Protein 3FT1 (pdb70)

Organism: Phleum pratense (NCBI:txid15957)

Sequence (398 aa):
AVQVTFTVQKGSDPKKLVLDIKYTRPGDSLAEVELRQHGSEEWEPLTKKGNVWEVKSSKPLVGPFNFRFMSKGGMRNVFDEVIPTAFSIGKTYKPEEEQEFAVQVTFTVQKGSDPKKLVLDIKYTRPGDSLAEVELRQHGSEEWEPLTKKGNVWEVKSSKPLVGPFNFRFMSKGGMRNVFDEVIPTAFSIGKTYKPEEEQEFAVQVTFTVQKGSDPKKLVLDIKYTRPGDSLAEVELRQHGSEEWEPLTKKGNVWEVKSSKPLVGPFNFRFMSKGGMRNVFDEVIPTAFSIGKTYKPEEEQEAVQVTFTVQKGSDPKKLVLDIKYTRPGDSLAEVELRQHGSEEWEPLTKKGNVWEVKSSKPLVGPFNFRFMSKGGMRNVFDEVIPTAFSIGKTYKPEEEQE

Solvent-accessible surface area: 20329 Å² total; per-residue (Å²): 54,2,85,5,31,0,28,0,56,184,42,13,62,91,92,34,0,16,0,31,13,117,34,69,69,104,96,30,52,19,19,32,2,8,0,61,25,92,77,30,73,75,23,30,98,11,80,124,35,33,88,26,16,11,9,98,32,95,149,84,6,74,8,38,0,3,0,6,0,13,4,135,46,7,28,50,6,23,3,92,104,17,0,55,69,93,31,57,88,56,112,63,22,148,32,149,74,60,138,178,54,2,89,5,28,0,28,1,56,176,38,13,64,91,90,61,0,16,0,32,15,119,34,70,72,104,96,33,47,27,48,60,1,6,0,44,24,54,80,32,79,77,24,32,93,10,76,106,99,62,134,31,28,14,10,119,33,95,148,83,6,78,8,43,0,1,0,4,0,12,4,148,44,7,26,52,5,24,4,40,62,21,1,54,70,93,33,58,82,55,112,63,21,159,29,111,66,46,138,183,25,2,11,3,0,0,18,0,53,186,46,13,66,92,92,53,0,10,0,22,15,75,34,21,80,62,79,24,44,26,45,79,1,20,0,61,22,91,77,34,163,122,55,32,99,10,71,67,84,28,76,23,18,27,12,137,27,92,128,78,6,75,8,43,1,2,0,68,0,60,4,141,66,49,58,139,4,42,4,97,100,19,1,53,72,94,32,58,81,11,80,5,21,62,32,150,86,56,181,23,1,16,3,0,0,20,0,56,187,44,13,65,94,91,56,0,10,0,26,15,79,31,28,78,63,78,25,49,29,44,76,1,20,0,66,16,90,75,32,176,111,61,29,92,11,72,130,122,59,136,28,18,29,10,149,25,98,127,80,6,75,9,40,0,3,0,66,0,58,4,146,67,49,60,145,4,40,4,101,88,14,0,56,71,95,32,56,82,14,80,5,20,46,31,87,91,57,183

Secondary structure (DSSP, 8-state):
-BEEEEEEPBTBBTTEEEEEEEEE-TT--EEEEEEE-TT----EEPEEETTEEEEE-SS---SSEEEEEEETT--EEEEEEEE-TT--TT-EE-PPPB--/-BEEEEEEPBTBBTTEEEEEEEEE-TT--EEEEEEE-TT--S-EEPEEETTEEEEE-SS---SSEEEEEEETT--EEEEEEEE-TT--TT-EE-PPPB--/-BEEEEEEPBTBBTTEEEEEEEEE-TT--EEEEEEE-TT----EE-EEETTEEEEE-SS---SSEEEEEEETT--EEEEEEEE-SS--TT-EE-PPPB-/-BEEEEEEPBTBBTTEEEEEEEEE-TT--EEEEEEE-TT----EE-EEETTEEEEE-SS---SSEEEEEEETT--EEEEEEEE-TT--TT-EE-PPPB-

InterPro domains:
  IPR005453 Pollen allergen Lol p2 [PR01637] (28-43)
  IPR005453 Pollen allergen Lol p2 [PR01637] (49-60)
  IPR005453 Pollen allergen Lol p2 [PR01637] (63-71)
  IPR005453 Pollen allergen Lol p2 [PR01637] (74-90)
  IPR007117 Expansin, cellulose-binding-like domain [PF01357] (4-84)
  IPR007117 Expansin, cellulose-binding-like domain [PS50843] (15-95)
  IPR036749 Expansin, cellulose-binding-like domain superfamily [G3DSA:2.60.40.760] (1-97)
  IPR036749 Expansin, cellulose-binding-like domain superfamily [SSF49590] (3-94)

Foldseek 3Di:
DKWKKWAFAPVADQFKGKTQIDIDDPPWAWDWKWKAAPPGDDTHTWPDDDRITMDGHPDGTHDLMKMWTAIPVGDIDIDHSQAHSPHDHGDMGTDDGDDD/DWWKKWAFAPVADQFKTKTQMDIDDPPWAWDWKWKDAPVGDDTHTWPDDPRITMDGDPDGTHDLMKMWTAIPVGDIDIDHSQAHSPHDHGDMGTDDGDDD/DKWKKWAFAPVDDQFKTKTQMDIDDPPWAWDWKWKAAPVGDDTHTWPDDPRITMDGHPDGTHDLIKMWTAIPVGDIDIGHSQAHSPHDHGDMGTDDGDD/DKWKKWAFAPVDDQFKTKTQMDIDDPPWAWDWKWKAAVPGDDTHTWPDDDRITMDGHPDGTHDLMKMWTAIPVGDIDIDHSQAHSPHDHGDMTTDDGDD

Radius of gyration: 23.22 Å; Cα contacts (8 Å, |Δi|>4): 991; chains: 4; bounding box: 57×46×62 Å

CATH classification: 2.60.40.760

B-factor: mean 20.88, std 12.95, range [6.46, 472.81]

Nearest PDB structures (foldseek):
  3ft1-assembly4_D  TM=1.007E+00  e=3.701E-18  Phleum pratense
  3ft9-assembly1_A  TM=9.999E-01  e=2.908E-16  Phleum pratense
  2jnz-assembly1_A  TM=9.552E-01  e=1.852E-14  Phleum pratense
  1whp-assembly1_A  TM=8.990E-01  e=2.389E-10  Phleum pratense
  1n10-assembly2_B  TM=9.094E-01  e=1.328E-06  Phleum pratense

Structure (mmCIF, N/CA/C/O backbone):
data_3FT1
#
_entry.id   3FT1
#
_cell.length_a   46.068
_cell.length_b   74.447
_cell.length_c   56.693
_cell.angle_alpha   90.00
_cell.angle_beta   104.59
_cell.angle_gamma   90.00
#
_symmetry.space_group_name_H-M   'P 1 21 1'
#
loop_
_entity.id
_entity.type
_entity.pdbx_description
1 polymer 'Phl p 3 allergen'
2 non-polymer 'CHLORIDE ION'
3 water water
#
loop_
_atom_site.group_PDB
_atom_site.id
_atom_site.type_symbol
_atom_site.label_atom_id
_atom_site.label_alt_id
_atom_site.label_comp_id
_atom_site.label_asym_id
_atom_site.label_entity_id
_atom_site.label_seq_id
_atom_site.pdbx_PDB_ins_code
_atom_site.Cartn_x
_atom_site.Cartn_y
_atom_site.Cartn_z
_atom_site.occupancy
_atom_site.B_iso_or_equiv
_atom_site.auth_seq_id
_atom_site.auth_comp_id
_atom_site.auth_asym_id
_atom_site.auth_atom_id
_atom_site.pdbx_PDB_model_num
ATOM 1 N N . ALA A 1 1 ? 41.103 -13.296 -5.305 1.00 20.12 1 ALA A N 1
ATOM 2 C CA . ALA A 1 1 ? 41.482 -11.925 -5.625 1.00 21.99 1 ALA A CA 1
ATOM 3 C C . ALA A 1 1 ? 41.407 -11.082 -4.365 1.00 19.67 1 ALA A C 1
ATOM 4 O O . ALA A 1 1 ? 40.882 -11.527 -3.341 1.00 20.57 1 ALA A O 1
ATOM 6 N N . VAL A 1 2 ? 41.924 -9.861 -4.441 1.00 11.47 2 VAL A N 1
ATOM 7 C CA . VAL A 1 2 ? 41.853 -8.943 -3.315 1.00 13.49 2 VAL A CA 1
ATOM 8 C C . VAL A 1 2 ? 40.825 -7.858 -3.628 1.00 14.05 2 VAL A C 1
ATOM 9 O O . VAL A 1 2 ? 40.949 -7.143 -4.622 1.00 12.85 2 VAL A O 1
ATOM 13 N N . GLN A 1 3 ? 39.792 -7.778 -2.793 1.00 12.55 3 GLN A N 1
ATOM 14 C CA . GLN A 1 3 ? 38.735 -6.792 -2.950 1.00 17.43 3 GLN A CA 1
ATOM 15 C C . GLN A 1 3 ? 38.801 -5.857 -1.757 1.00 17.18 3 GLN A C 1
ATOM 16 O O . GLN A 1 3 ? 39.041 -6.293 -0.634 1.00 15.89 3 GLN A O 1
ATOM 22 N N . VAL A 1 4 ? 38.601 -4.568 -1.980 1.00 17.73 4 VAL A N 1
ATOM 23 C CA . VAL A 1 4 ? 38.724 -3.642 -0.866 1.00 14.44 4 VAL A CA 1
ATOM 24 C C . VAL A 1 4 ? 37.779 -2.464 -1.008 1.00 12.75 4 VAL A C 1
ATOM 25 O O . VAL A 1 4 ? 37.490 -2.029 -2.118 1.00 12.22 4 VAL A O 1
ATOM 29 N N . THR A 1 5 ? 37.271 -1.982 0.121 1.00 17.01 5 THR A N 1
ATOM 30 C CA . THR A 1 5 ? 36.581 -0.698 0.150 1.00 14.05 5 THR A CA 1
ATOM 31 C C . THR A 1 5 ? 37.181 0.137 1.273 1.00 13.06 5 THR A C 1
ATOM 32 O O . THR A 1 5 ? 37.665 -0.406 2.272 1.00 9.58 5 THR A O 1
ATOM 36 N N . PHE A 1 6 ? 37.165 1.457 1.085 1.00 13.52 6 PHE A N 1
ATOM 37 C CA . PHE A 1 6 ? 37.667 2.404 2.066 1.00 11.21 6 PHE A CA 1
ATOM 38 C C . PHE A 1 6 ? 36.517 3.346 2.360 1.00 9.98 6 PHE A C 1
ATOM 39 O O . PHE A 1 6 ? 36.060 4.036 1.455 1.00 13.66 6 PHE A O 1
ATOM 47 N N . THR A 1 7 ? 36.059 3.390 3.604 1.00 10.38 7 THR A N 1
ATOM 48 C CA . THR A 1 7 ? 35.009 4.334 3.981 1.00 10.54 7 THR A CA 1
ATOM 49 C C . THR A 1 7 ? 35.575 5.372 4.930 1.00 11.28 7 THR A C 1
ATOM 50 O O . THR A 1 7 ? 36.112 5.036 5.982 1.00 13.90 7 THR A O 1
ATOM 54 N N . VAL A 1 8 ? 35.451 6.637 4.550 1.00 8.83 8 VAL A N 1
ATOM 55 C CA . VAL A 1 8 ? 35.967 7.719 5.371 1.00 9.06 8 VAL A CA 1
ATOM 56 C C . VAL A 1 8 ? 35.053 7.945 6.567 1.00 14.79 8 VAL A C 1
ATOM 57 O O . VAL A 1 8 ? 33.857 8.208 6.412 1.00 13.95 8 VAL A O 1
ATOM 61 N N . GLN A 1 9 ? 35.623 7.834 7.761 1.00 10.59 9 GLN A N 1
ATOM 62 C CA . GLN A 1 9 ? 34.844 7.889 8.995 1.00 13.04 9 GLN A CA 1
ATOM 63 C C . GLN A 1 9 ? 34.829 9.283 9.593 1.00 15.97 9 GLN A C 1
ATOM 64 O O . GLN A 1 9 ? 35.789 10.040 9.445 1.00 14.42 9 GLN A O 1
ATOM 70 N N . LYS A 1 10 ? 33.742 9.610 10.285 1.00 15.17 10 LYS A N 1
ATOM 71 C CA . LYS A 1 10 ? 33.674 10.868 11.010 1.00 21.20 10 LYS A CA 1
ATOM 72 C C . LYS A 1 10 ? 34.880 10.941 11.933 1.00 26.73 10 LYS A C 1
ATOM 73 O O . LYS A 1 10 ? 35.279 9.934 12.528 1.00 20.65 10 LYS A O 1
ATOM 79 N N . GLY A 1 11 ? 35.468 12.128 12.033 1.00 16.49 11 GLY A N 1
ATOM 80 C CA . GLY A 1 11 ? 36.695 12.312 12.784 1.00 19.94 11 GLY A CA 1
ATOM 81 C C . GLY A 1 11 ? 37.866 12.557 11.857 1.00 18.10 11 GLY A C 1
ATOM 82 O O . GLY A 1 11 ? 38.916 13.033 12.276 1.00 20.14 11 GLY A O 1
ATOM 83 N N . SER A 1 12 ? 37.684 12.207 10.588 1.00 16.80 12 SER A N 1
ATOM 84 C CA . SER A 1 12 ? 38.664 12.515 9.561 1.00 12.75 12 SER A CA 1
ATOM 85 C C . SER A 1 12 ? 38.655 14.016 9.310 1.00 16.59 12 SER A C 1
ATOM 86 O O . SER A 1 12 ? 37.628 14.668 9.471 1.00 15.99 12 SER A O 1
ATOM 89 N N . ASP A 1 13 ? 39.807 14.554 8.933 1.00 16.77 13 ASP A N 1
ATOM 90 C CA . ASP A 1 13 ? 39.935 15.955 8.540 1.00 17.30 13 ASP A CA 1
ATOM 91 C C . ASP A 1 13 ? 41.170 16.080 7.643 1.00 14.42 13 ASP A C 1
ATOM 92 O O . ASP A 1 13 ? 41.822 15.070 7.347 1.00 14.02 13 ASP A O 1
ATOM 97 N N . PRO A 1 14 ? 41.495 17.301 7.178 1.00 13.28 14 PRO A N 1
ATOM 98 C CA . PRO A 1 14 ? 42.620 17.391 6.244 1.00 11.34 14 PRO A CA 1
ATOM 99 C C . PRO A 1 14 ? 43.939 16.811 6.764 1.00 12.28 14 PRO A C 1
ATOM 100 O O . PRO A 1 14 ? 44.790 16.451 5.954 1.00 16.80 14 PRO A O 1
ATOM 104 N N . LYS A 1 15 ? 44.097 16.710 8.079 1.00 12.49 15 LYS A N 1
ATOM 105 C CA . LYS A 1 15 ? 45.330 16.177 8.672 1.00 11.62 15 LYS A CA 1
ATOM 106 C C . LYS A 1 15 ? 45.155 14.763 9.223 1.00 17.23 15 LYS A C 1
ATOM 107 O O . LYS A 1 15 ? 46.048 14.230 9.882 1.00 15.72 15 LYS A O 1
ATOM 113 N N . LYS A 1 16 ? 44.008 14.149 8.969 1.00 14.66 16 LYS A N 1
ATOM 114 C CA . LYS A 1 16 ? 43.728 12.872 9.611 1.00 17.04 16 LYS A CA 1
ATOM 115 C C . LYS A 1 16 ? 42.760 12.033 8.800 1.00 16.14 16 LYS A C 1
ATOM 116 O O . LYS A 1 16 ? 41.640 12.455 8.527 1.00 14.24 16 LYS A O 1
ATOM 122 N N . LEU A 1 17 ? 43.193 10.840 8.414 1.00 13.37 17 LEU A N 1
ATOM 123 C CA . LEU A 1 17 ? 42.295 9.904 7.748 1.00 11.57 17 LEU A CA 1
ATOM 124 C C . LEU A 1 17 ? 41.928 8.784 8.698 1.00 10.63 17 LEU A C 1
ATOM 125 O O . LEU A 1 17 ? 42.795 8.075 9.180 1.00 16.16 17 LEU A O 1
ATOM 130 N N . VAL A 1 18 ? 40.634 8.639 8.964 1.00 15.57 18 VAL A N 1
ATOM 131 C CA . VAL A 1 18 ? 40.128 7.525 9.741 1.00 16.33 18 VAL A CA 1
ATOM 132 C C . VAL A 1 18 ? 39.323 6.691 8.771 1.00 13.43 18 VAL A C 1
ATOM 133 O O . VAL A 1 18 ? 38.304 7.158 8.245 1.00 11.30 18 VAL A O 1
ATOM 137 N N . LEU A 1 19 ? 39.786 5.470 8.521 1.00 17.16 19 LEU A N 1
ATOM 138 C CA . LEU A 1 19 ? 39.226 4.663 7.446 1.00 13.57 19 LEU A CA 1
ATOM 139 C C . LEU A 1 19 ? 38.743 3.320 7.927 1.00 18.86 19 LEU A C 1
ATOM 140 O O . LEU A 1 19 ? 39.501 2.560 8.540 1.00 13.42 19 LEU A O 1
ATOM 145 N N . ASP A 1 20 ? 37.478 3.041 7.634 1.00 16.15 20 ASP A N 1
ATOM 146 C CA . ASP A 1 20 ? 36.950 1.690 7.709 1.00 10.10 20 ASP A CA 1
ATOM 147 C C . ASP A 1 20 ? 37.373 0.991 6.432 1.00 11.36 20 ASP A C 1
ATOM 148 O O . ASP A 1 20 ? 36.841 1.250 5.355 1.00 13.02 20 ASP A O 1
ATOM 153 N N . ILE A 1 21 ? 38.364 0.120 6.547 1.00 12.39 21 ILE A N 1
ATOM 154 C CA . ILE A 1 21 ? 38.861 -0.595 5.390 1.00 11.33 21 ILE A CA 1
ATOM 155 C C . ILE A 1 21 ? 38.316 -2.012 5.468 1.00 13.53 21 ILE A C 1
ATOM 156 O O . ILE A 1 21 ? 38.527 -2.714 6.461 1.00 17.40 21 ILE A O 1
ATOM 161 N N . LYS A 1 22 ? 37.586 -2.417 4.435 1.00 8.56 22 LYS A N 1
ATOM 162 C CA . LYS A 1 22 ? 37.075 -3.773 4.348 1.00 12.86 22 LYS A CA 1
ATOM 163 C C . LYS A 1 22 ? 37.898 -4.512 3.309 1.00 20.28 22 LYS A C 1
ATOM 164 O O . LYS A 1 22 ? 37.777 -4.263 2.111 1.00 20.46 22 LYS A O 1
ATOM 170 N N . TYR A 1 23 ? 38.743 -5.417 3.792 1.00 17.25 23 TYR A N 1
ATOM 171 C CA . TYR A 1 23 ? 39.706 -6.120 2.963 1.00 13.82 23 TYR A CA 1
ATOM 172 C C . TYR A 1 23 ? 39.269 -7.562 2.867 1.00 17.12 23 TYR A C 1
ATOM 173 O O . TYR A 1 23 ? 39.018 -8.210 3.881 1.00 17.80 23 TYR A O 1
ATOM 182 N N . THR A 1 24 ? 39.168 -8.051 1.640 1.00 14.37 24 THR A N 1
ATOM 183 C CA . THR A 1 24 ? 38.705 -9.403 1.383 1.00 18.01 24 THR A CA 1
ATOM 184 C C . THR A 1 24 ? 39.718 -10.139 0.527 1.00 14.18 24 THR A C 1
ATOM 185 O O . THR A 1 24 ? 39.920 -9.793 -0.637 1.00 16.20 24 THR A O 1
ATOM 189 N N . ARG A 1 25 ? 40.349 -11.157 1.109 1.00 16.37 25 ARG A N 1
ATOM 190 C CA . ARG A 1 25 ? 41.207 -12.066 0.355 1.00 16.56 25 ARG A CA 1
ATOM 191 C C . ARG A 1 25 ? 41.014 -13.457 0.934 1.00 13.90 25 ARG A C 1
ATOM 192 O O . ARG A 1 25 ? 41.389 -13.706 2.071 1.00 15.74 25 ARG A O 1
ATOM 200 N N . PRO A 1 26 ? 40.430 -14.365 0.148 1.00 16.53 26 PRO A N 1
ATOM 201 C CA . PRO A 1 26 ? 40.065 -15.682 0.676 1.00 15.17 26 PRO A CA 1
ATOM 202 C C . PRO A 1 26 ? 41.202 -16.339 1.449 1.00 14.87 26 PRO A C 1
ATOM 203 O O . PRO A 1 26 ? 42.326 -16.438 0.951 1.00 15.12 26 PRO A O 1
ATOM 207 N N . GLY A 1 27 ? 40.899 -16.777 2.667 1.00 17.38 27 GLY A N 1
ATOM 208 C CA . GLY A 1 27 ? 41.850 -17.498 3.494 1.00 18.56 27 GLY A CA 1
ATOM 209 C C . GLY A 1 27 ? 42.964 -16.638 4.056 1.00 18.91 27 GLY A C 1
ATOM 210 O O . GLY A 1 27 ? 43.941 -17.156 4.592 1.00 21.95 27 GLY A O 1
ATOM 211 N N . ASP A 1 28 ? 42.820 -15.322 3.933 1.00 16.67 28 ASP A N 1
ATOM 212 C CA . ASP A 1 28 ? 43.884 -14.396 4.331 1.00 10.85 28 ASP A CA 1
ATOM 213 C C . ASP A 1 28 ? 43.246 -13.215 5.044 1.00 16.94 28 ASP A C 1
ATOM 214 O O . ASP A 1 28 ? 42.024 -13.075 5.062 1.00 17.61 28 ASP A O 1
ATOM 219 N N . SER A 1 29 ? 44.070 -12.364 5.640 1.00 17.53 29 SER A N 1
ATOM 220 C CA . SER A 1 29 ? 43.558 -11.164 6.286 1.00 21.50 29 SER A CA 1
ATOM 221 C C . SER A 1 29 ? 44.609 -10.075 6.220 1.00 22.04 29 SER A C 1
ATOM 222 O O . SER A 1 29 ? 45.767 -10.335 5.923 1.00 14.55 29 SER A O 1
ATOM 225 N N . LEU A 1 30 ? 44.190 -8.849 6.489 1.00 18.78 30 LEU A N 1
ATOM 226 C CA . LEU A 1 30 ? 45.083 -7.709 6.401 1.00 16.48 30 LEU A CA 1
ATOM 227 C C . LEU A 1 30 ? 46.041 -7.708 7.588 1.00 16.69 30 LEU A C 1
ATOM 228 O O . LEU A 1 30 ? 45.629 -7.949 8.723 1.00 24.33 30 LEU A O 1
ATOM 233 N N . ALA A 1 31 ? 47.318 -7.440 7.324 1.00 15.24 31 ALA A N 1
ATOM 234 C CA . ALA A 1 31 ? 48.320 -7.322 8.373 1.00 14.00 31 ALA A CA 1
ATOM 235 C C . ALA A 1 31 ? 48.782 -5.874 8.532 1.00 16.87 31 ALA A C 1
ATOM 236 O O . ALA A 1 31 ? 48.836 -5.348 9.649 1.00 17.03 31 ALA A O 1
ATOM 238 N N . GLU A 1 32 ? 49.116 -5.236 7.411 1.00 12.39 32 GLU A N 1
ATOM 239 C CA . GLU A 1 32 ? 49.641 -3.871 7.422 1.00 12.34 32 GLU A CA 1
ATOM 240 C C . GLU A 1 32 ? 48.944 -3.053 6.345 1.00 12.56 32 GLU A C 1
ATOM 241 O O . GLU A 1 32 ? 48.629 -3.569 5.279 1.00 13.60 32 GLU A O 1
ATOM 247 N N . VAL A 1 33 ? 48.731 -1.773 6.624 1.00 11.91 33 VAL A N 1
ATOM 248 C CA . VAL A 1 33 ? 48.280 -0.823 5.616 1.00 8.63 33 VAL A CA 1
ATOM 249 C C . VAL A 1 33 ? 49.175 0.410 5.714 1.00 12.06 33 VAL A C 1
ATOM 250 O O . VAL A 1 33 ? 49.401 0.921 6.808 1.00 12.88 33 VAL A O 1
ATOM 254 N N . GLU A 1 34 ? 49.677 0.889 4.578 1.00 12.55 34 GLU A N 1
ATOM 255 C CA . GLU A 1 34 ? 50.461 2.117 4.563 1.00 9.47 34 GLU A CA 1
ATOM 256 C C . GLU A 1 34 ? 49.904 3.087 3.548 1.00 14.82 34 GLU A C 1
ATOM 257 O O . GLU A 1 34 ? 49.333 2.684 2.543 1.00 14.27 34 GLU A O 1
ATOM 263 N N . LEU A 1 35 ? 50.089 4.372 3.826 1.00 13.64 35 LEU A N 1
ATOM 264 C CA . LEU A 1 35 ? 49.677 5.432 2.927 1.00 12.45 35 LEU A CA 1
ATOM 265 C C . LEU A 1 35 ? 50.889 6.049 2.236 1.00 10.21 35 LEU A C 1
ATOM 266 O O . LEU A 1 35 ? 51.919 6.260 2.859 1.00 15.19 35 LEU A O 1
ATOM 271 N N . ARG A 1 36 ? 50.765 6.330 0.946 1.00 12.25 36 ARG A N 1
ATOM 272 C CA . ARG A 1 36 ? 51.736 7.189 0.280 1.00 11.40 36 ARG A CA 1
ATOM 273 C C . ARG A 1 36 ? 51.001 8.412 -0.255 1.00 15.03 36 ARG A C 1
ATOM 274 O O . ARG A 1 36 ? 50.097 8.299 -1.090 1.00 11.72 36 ARG A O 1
ATOM 282 N N . GLN A 1 37 ? 51.363 9.585 0.252 1.00 14.38 37 GLN A N 1
ATOM 283 C CA . GLN A 1 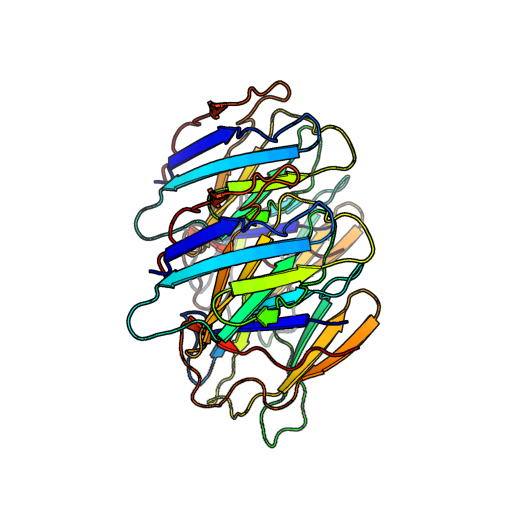37 ? 50.740 10.810 -0.224 1.00 14.14 37 GLN A CA 1
ATOM 284 C C . GLN A 1 37 ? 51.185 11.101 -1.648 1.00 15.05 37 GLN A C 1
ATOM 285 O O . GLN A 1 37 ? 52.244 10.662 -2.082 1.00 15.99 37 GLN A O 1
ATOM 291 N N . HIS A 1 38 ? 50.358 11.828 -2.387 1.00 12.60 38 HIS A N 1
ATOM 292 C CA . HIS A 1 38 ? 50.718 12.233 -3.731 1.00 13.20 38 HIS A CA 1
ATOM 293 C C . HIS A 1 38 ? 51.980 13.091 -3.686 1.00 20.39 38 HIS A C 1
ATOM 294 O O . HIS A 1 38 ? 52.084 14.006 -2.872 1.00 22.42 38 HIS A O 1
ATOM 301 N N . GLY A 1 39 ? 52.935 12.787 -4.558 1.00 21.09 39 GLY A N 1
ATOM 302 C CA . GLY A 1 39 ? 54.159 13.564 -4.642 1.00 24.35 39 GLY A CA 1
ATOM 303 C C . GLY A 1 39 ? 55.121 13.241 -3.518 1.00 26.54 39 GLY A C 1
ATOM 304 O O . GLY A 1 39 ? 56.118 13.932 -3.316 1.00 24.59 39 GLY A O 1
ATOM 305 N N . SER A 1 40 ? 54.815 12.185 -2.778 1.00 23.10 40 SER A N 1
ATOM 306 C CA . SER A 1 40 ? 55.688 11.717 -1.715 1.00 24.65 40 SER A CA 1
ATOM 307 C C . SER A 1 40 ? 56.222 10.351 -2.087 1.00 27.93 40 SER A C 1
ATOM 308 O O . SER A 1 40 ? 55.594 9.611 -2.847 1.00 22.59 40 SER A O 1
ATOM 311 N N . GLU A 1 41 ? 57.386 10.006 -1.555 1.00 17.66 41 GLU A N 1
ATOM 312 C CA . GLU A 1 41 ? 57.981 8.728 -1.902 1.00 21.73 41 GLU A CA 1
ATOM 313 C C . GLU A 1 41 ? 57.918 7.734 -0.756 1.00 33.30 41 GLU A C 1
ATOM 314 O O . GLU A 1 41 ? 58.127 6.540 -0.954 1.00 55.08 41 GLU A O 1
ATOM 320 N N . GLU A 1 42 ? 57.612 8.205 0.446 1.00 14.56 42 GLU A N 1
ATOM 321 C CA . GLU A 1 42 ? 57.603 7.280 1.571 1.00 17.03 42 GLU A CA 1
ATOM 322 C C . GLU A 1 42 ? 56.215 6.726 1.897 1.00 14.34 42 GLU A C 1
ATOM 323 O O . GLU A 1 42 ? 55.204 7.423 1.789 1.00 16.33 42 GLU A O 1
ATOM 329 N N . TRP A 1 43 ? 56.188 5.454 2.280 1.00 14.28 43 TRP A N 1
ATOM 330 C CA . TRP A 1 43 ? 54.985 4.828 2.801 1.00 12.57 43 TRP A CA 1
ATOM 331 C C . TRP A 1 43 ? 54.865 5.098 4.293 1.00 16.74 43 TRP A C 1
ATOM 332 O O . TRP A 1 43 ? 55.791 4.833 5.063 1.00 17.37 43 TRP A O 1
ATOM 343 N N . GLU A 1 44 ? 53.716 5.629 4.697 1.00 13.68 44 GLU A N 1
ATOM 344 C CA . GLU A 1 44 ? 53.450 5.935 6.094 1.00 12.96 44 GLU A CA 1
ATOM 345 C C . GLU A 1 44 ? 52.452 4.938 6.664 1.00 12.24 44 GLU A C 1
ATOM 346 O O . GLU A 1 44 ? 51.338 4.808 6.152 1.00 13.82 44 GLU A O 1
ATOM 352 N N . PRO A 1 45 ? 52.830 4.250 7.745 1.00 13.48 45 PRO A N 1
ATOM 353 C CA . PRO A 1 45 ? 51.932 3.212 8.263 1.00 16.32 45 PRO A CA 1
ATOM 354 C C . PRO A 1 45 ? 50.660 3.809 8.855 1.00 19.72 45 PRO A C 1
ATOM 355 O O . PRO A 1 45 ? 50.709 4.866 9.494 1.00 15.20 45 PRO A O 1
ATOM 359 N N . LEU A 1 46 ? 49.531 3.151 8.616 1.00 14.90 46 LEU A N 1
ATOM 360 C CA . LEU A 1 46 ? 48.303 3.467 9.327 1.00 12.83 46 LEU A CA 1
ATOM 361 C C . LEU A 1 46 ? 48.286 2.615 10.580 1.00 16.33 46 LEU A C 1
ATOM 362 O O . LEU A 1 46 ? 48.846 1.522 10.600 1.00 16.67 46 LEU A O 1
ATOM 367 N N . THR A 1 47 ? 47.660 3.128 11.628 1.00 15.63 47 THR A N 1
ATOM 368 C CA . THR A 1 47 ? 47.520 2.393 12.876 1.00 24.83 47 THR A CA 1
ATOM 369 C C . THR A 1 47 ? 46.139 1.759 12.952 1.00 23.68 47 THR A C 1
ATOM 370 O O . THR A 1 47 ? 45.139 2.426 12.720 1.00 20.98 47 THR A O 1
ATOM 374 N N . LYS A 1 48 ? 46.077 0.470 13.266 1.00 18.48 48 LYS A N 1
ATOM 375 C CA . LYS A 1 48 ? 44.783 -0.180 13.400 1.00 16.83 48 LYS A CA 1
ATOM 376 C C . LYS A 1 48 ? 44.167 0.121 14.763 1.00 23.78 48 LYS A C 1
ATOM 377 O O . LYS A 1 48 ? 44.777 -0.135 15.802 1.00 24.38 48 LYS A O 1
ATOM 383 N N . LYS A 1 49 ? 42.957 0.666 14.750 1.00 19.95 49 LYS A N 1
ATOM 384 C CA . LYS A 1 49 ? 42.263 1.043 15.977 1.00 25.41 49 LYS A CA 1
ATOM 385 C C . LYS A 1 49 ? 40.904 0.376 16.047 1.00 31.65 49 LYS A C 1
ATOM 386 O O . LYS A 1 49 ? 39.875 1.031 15.901 1.00 33.04 49 LYS A O 1
ATOM 392 N N . GLY A 1 50 ? 40.909 -0.932 16.266 1.00 32.14 50 GLY A N 1
ATOM 393 C CA . GLY A 1 50 ? 39.679 -1.691 16.296 1.00 35.61 50 GLY A CA 1
ATOM 394 C C . GLY A 1 50 ? 39.136 -1.922 14.902 1.00 30.48 50 GLY A C 1
ATOM 395 O O . GLY A 1 50 ? 39.721 -2.659 14.106 1.00 45.44 50 GLY A O 1
ATOM 396 N N . ASN A 1 51 ? 38.014 -1.282 14.603 1.00 24.55 51 ASN A N 1
ATOM 397 C CA . ASN A 1 51 ? 37.322 -1.506 13.341 1.00 31.97 51 ASN A CA 1
ATOM 398 C C . ASN A 1 51 ? 37.845 -0.611 12.223 1.00 23.75 51 ASN A C 1
ATOM 399 O O . ASN A 1 51 ? 37.420 -0.739 11.075 1.00 30.72 51 ASN A O 1
ATOM 404 N N . VAL A 1 52 ? 38.745 0.310 12.561 1.00 20.28 52 VAL A N 1
ATOM 405 C CA . VAL A 1 52 ? 39.239 1.268 11.573 1.00 20.32 52 VAL A CA 1
ATOM 406 C C . VAL A 1 52 ? 40.748 1.413 11.620 1.00 24.20 52 VAL A C 1
ATOM 407 O O . VAL A 1 52 ? 41.411 0.899 12.523 1.00 20.56 52 VAL A O 1
ATOM 411 N N . TRP A 1 53 ? 41.279 2.114 10.625 1.00 14.90 53 TRP A N 1
ATOM 412 C CA . TRP A 1 53 ? 42.708 2.348 10.508 1.00 12.28 53 TRP A CA 1
ATOM 413 C C . TRP A 1 53 ? 42.888 3.839 10.422 1.00 17.34 53 TRP A C 1
ATOM 414 O O . TRP A 1 53 ? 42.099 4.529 9.782 1.00 17.19 53 TRP A O 1
ATOM 425 N N . GLU A 1 54 ? 43.937 4.343 11.050 1.00 14.78 54 GLU A N 1
ATOM 426 C CA . GLU A 1 54 ? 44.119 5.778 11.118 1.00 15.36 54 GLU A CA 1
ATOM 427 C C . GLU A 1 54 ? 45.525 6.211 10.726 1.00 15.09 54 GLU A C 1
ATOM 428 O O . GLU A 1 54 ? 46.503 5.539 11.048 1.00 16.19 54 GLU A O 1
ATOM 434 N N . VAL A 1 55 ? 45.619 7.341 10.030 1.00 12.35 55 VAL A N 1
ATOM 435 C CA . VAL A 1 55 ? 46.905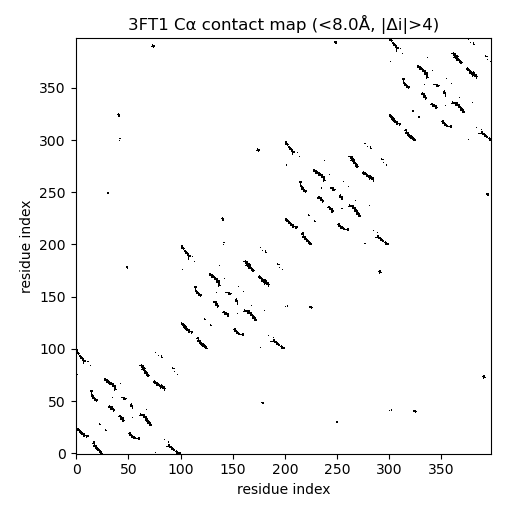 8.001 9.841 1.00 14.58 55 VAL A CA 1
ATOM 436 C C . VAL A 1 55 ? 46.731 9.506 10.022 1.00 22.72 55 VAL A C 1
ATOM 437 O O . VAL A 1 55 ? 45.806 10.114 9.470 1.00 15.98 55 VAL A O 1
ATOM 441 N N . LYS A 1 56 ? 47.604 10.087 10.837 1.00 17.91 56 LYS A N 1
ATOM 442 C CA . LYS A 1 56 ? 47.562 11.511 11.141 1.00 18.39 56 LYS A CA 1
ATOM 443 C C . LYS A 1 56 ? 48.832 12.144 10.617 1.00 24.05 56 LYS A C 1
ATOM 444 O O . LYS A 1 56 ? 49.858 11.482 10.498 1.00 21.33 56 LYS A O 1
ATOM 450 N N . SER A 1 57 ? 48.768 13.438 10.344 1.00 19.24 57 SER A N 1
ATOM 451 C CA . SER A 1 57 ? 49.948 14.193 9.960 1.00 21.30 57 SER A CA 1
ATOM 452 C C . SER A 1 57 ? 49.913 15.544 10.647 1.00 20.65 57 SER A C 1
ATOM 453 O O . SER A 1 57 ? 48.846 16.028 11.021 1.00 20.96 57 SER A O 1
ATOM 456 N N . SER A 1 58 ? 51.080 16.155 10.820 1.00 27.58 58 SER A N 1
ATOM 457 C CA . SER A 1 58 ? 51.144 17.480 11.424 1.00 21.73 58 SER A CA 1
ATOM 458 C C . SER A 1 58 ? 50.781 18.542 10.395 1.00 23.48 58 SER A C 1
ATOM 459 O O . SER A 1 58 ? 50.574 19.710 10.735 1.00 28.21 58 SER A O 1
ATOM 462 N N . LYS A 1 59 ? 50.703 18.124 9.136 1.00 20.51 59 LYS A N 1
ATOM 463 C CA . LYS A 1 59 ? 50.317 19.008 8.042 1.00 19.86 59 LYS A CA 1
ATOM 464 C C . LYS A 1 59 ? 49.207 18.371 7.222 1.00 17.88 59 LYS A C 1
ATOM 465 O O . LYS A 1 59 ? 49.011 17.157 7.276 1.00 18.45 59 LYS A O 1
ATOM 471 N N . PRO A 1 60 ? 48.465 19.187 6.461 1.00 15.35 60 PRO A N 1
ATOM 472 C CA . PRO A 1 60 ? 47.398 18.582 5.659 1.00 11.48 60 PRO A CA 1
ATOM 473 C C . PRO A 1 60 ? 47.938 17.497 4.738 1.00 21.48 60 PRO A C 1
ATOM 474 O O . PRO A 1 60 ? 49.019 17.633 4.161 1.00 12.06 60 PRO A O 1
ATOM 478 N N . LEU A 1 61 ? 47.183 16.411 4.624 1.00 12.97 61 LEU A N 1
ATOM 479 C CA . LEU A 1 61 ? 47.566 15.303 3.773 1.00 13.94 61 LEU A CA 1
ATOM 480 C C . LEU A 1 61 ? 47.390 15.695 2.311 1.00 13.38 61 LEU A C 1
ATOM 481 O O . LEU A 1 61 ? 46.465 16.432 1.948 1.00 14.29 61 LEU A O 1
ATOM 486 N N . VAL A 1 62 ? 48.289 15.213 1.470 1.00 10.98 62 VAL A N 1
ATOM 487 C CA . VAL A 1 62 ? 48.259 15.555 0.060 1.00 15.66 62 VAL A CA 1
ATOM 488 C C . VAL A 1 62 ? 47.865 14.334 -0.764 1.00 16.28 62 VAL A C 1
ATOM 489 O O . VAL A 1 62 ? 48.585 13.332 -0.791 1.00 12.54 62 VAL A O 1
ATOM 493 N N . GLY A 1 63 ? 46.710 14.426 -1.421 1.00 16.60 63 GLY A N 1
ATOM 494 C CA . GLY A 1 63 ? 46.202 13.355 -2.255 1.00 11.79 63 GLY A CA 1
ATOM 495 C C . GLY A 1 63 ? 46.346 13.656 -3.731 1.00 20.01 63 GLY A C 1
ATOM 496 O O . GLY A 1 63 ? 46.902 14.690 -4.100 1.00 15.48 63 GLY A O 1
ATOM 497 N N . PRO A 1 64 ? 45.827 12.765 -4.590 1.00 13.08 64 PRO A N 1
ATOM 498 C CA . PRO A 1 64 ? 45.093 11.556 -4.189 1.00 13.00 64 PRO A CA 1
ATOM 499 C C . PRO A 1 64 ? 45.980 10.546 -3.462 1.00 13.76 64 PRO A C 1
ATOM 500 O O . PRO A 1 64 ? 47.193 10.514 -3.654 1.00 17.59 64 PRO A O 1
ATOM 504 N N . PHE A 1 65 ? 45.365 9.717 -2.631 1.00 13.42 65 PHE A N 1
ATOM 505 C CA . PHE A 1 65 ? 46.120 8.857 -1.733 1.00 13.00 65 PHE A CA 1
ATOM 506 C C . PHE A 1 65 ? 46.297 7.442 -2.274 1.00 12.59 65 PHE A C 1
ATOM 507 O O . PHE A 1 65 ? 45.366 6.857 -2.806 1.00 10.12 65 PHE A O 1
ATOM 515 N N . ASN A 1 66 ? 47.506 6.910 -2.119 1.00 14.59 66 ASN A N 1
ATOM 516 C CA . ASN A 1 66 ? 47.825 5.530 -2.479 1.00 11.82 66 ASN A CA 1
ATOM 517 C C . ASN A 1 66 ? 47.969 4.688 -1.223 1.00 10.35 66 ASN A C 1
ATOM 518 O O . ASN A 1 66 ? 48.397 5.190 -0.183 1.00 11.47 66 ASN A O 1
ATOM 523 N N . PHE A 1 67 ? 47.599 3.416 -1.309 1.00 12.98 67 PHE A N 1
ATOM 524 C CA . PHE A 1 67 ? 47.639 2.526 -0.153 1.00 9.73 67 PHE A CA 1
ATOM 525 C C . PHE A 1 67 ? 48.347 1.220 -0.495 1.00 11.56 67 PHE A C 1
ATOM 526 O O . PHE A 1 67 ? 48.068 0.609 -1.524 1.00 15.40 67 PHE A O 1
ATOM 534 N N . ARG A 1 68 ? 49.273 0.817 0.365 1.00 8.73 68 ARG A N 1
ATOM 535 C CA . ARG A 1 68 ? 49.947 -0.472 0.212 1.00 7.79 68 ARG A CA 1
ATOM 536 C C . ARG A 1 68 ? 49.458 -1.398 1.300 1.00 13.16 68 ARG A C 1
ATOM 537 O O . ARG A 1 68 ? 49.499 -1.048 2.488 1.00 11.66 68 ARG A O 1
ATOM 545 N N . PHE A 1 69 ? 48.986 -2.571 0.885 1.00 11.48 69 PHE A N 1
ATOM 546 C CA . PHE A 1 69 ? 48.531 -3.611 1.798 1.00 14.89 69 PHE A CA 1
ATOM 547 C C . PHE A 1 69 ? 49.523 -4.765 1.852 1.00 7.65 69 PHE A C 1
ATOM 548 O O . PHE A 1 69 ? 50.066 -5.171 0.827 1.00 15.69 69 PHE A O 1
ATOM 556 N N . MET A 1 70 ? 49.724 -5.302 3.050 1.00 12.30 70 MET A N 1
ATOM 557 C CA . MET A 1 70 ? 50.410 -6.578 3.229 1.00 13.04 70 MET A CA 1
ATOM 558 C C . MET A 1 70 ? 49.489 -7.483 4.021 1.00 9.83 70 MET A C 1
ATOM 559 O O . MET A 1 70 ? 49.048 -7.121 5.115 1.00 14.22 70 MET A O 1
ATOM 564 N N . SER A 1 71 ? 49.159 -8.638 3.454 1.00 11.82 71 SER A N 1
ATOM 565 C CA . SER A 1 71 ? 48.297 -9.600 4.140 1.00 12.05 71 SER A CA 1
ATOM 566 C C . SER A 1 71 ? 49.110 -10.420 5.134 1.00 11.00 71 SER A C 1
ATOM 567 O O . SER A 1 71 ? 50.343 -10.423 5.083 1.00 12.36 71 SER A O 1
ATOM 570 N N . LYS A 1 72 ? 48.425 -11.109 6.044 1.00 12.47 72 LYS A N 1
ATOM 571 C CA . LYS A 1 72 ? 49.102 -12.000 6.979 1.00 15.99 72 LYS A CA 1
ATOM 572 C C . LYS A 1 72 ? 49.862 -13.071 6.210 1.00 19.37 72 LYS A C 1
ATOM 573 O O . LYS A 1 72 ? 50.940 -13.497 6.619 1.00 20.63 72 LYS A O 1
ATOM 579 N N . GLY A 1 73 ? 49.286 -13.501 5.093 1.00 14.49 73 GLY A N 1
ATOM 580 C CA . GLY A 1 73 ? 49.897 -14.509 4.243 1.00 19.38 73 GLY A CA 1
ATOM 581 C C . GLY A 1 73 ? 51.040 -14.002 3.378 1.00 17.39 73 GLY A C 1
ATOM 582 O O . GLY A 1 73 ? 51.658 -14.772 2.645 1.00 18.55 73 GLY A O 1
ATOM 583 N N . GLY A 1 74 ? 51.322 -12.705 3.459 1.00 12.57 74 GLY A N 1
ATOM 584 C CA . GLY A 1 74 ? 52.437 -12.113 2.746 1.00 11.26 74 GLY A CA 1
ATOM 585 C C . GLY A 1 74 ? 52.108 -11.688 1.335 1.00 15.14 74 GLY A C 1
ATOM 586 O O . GLY A 1 74 ? 52.988 -11.616 0.484 1.00 14.01 74 GLY A O 1
ATOM 587 N N . MET A 1 75 ? 50.832 -11.417 1.075 1.00 13.30 75 MET A N 1
ATOM 588 C CA . MET A 1 75 ? 50.423 -10.918 -0.225 1.00 10.37 75 MET A CA 1
ATOM 589 C C . MET A 1 75 ? 50.422 -9.389 -0.214 1.00 10.52 75 MET A C 1
ATOM 590 O O . MET A 1 75 ? 49.819 -8.765 0.661 1.00 11.25 75 MET A O 1
ATOM 595 N N . ARG A 1 76 ? 51.088 -8.805 -1.204 1.00 12.05 76 ARG A N 1
ATOM 596 C CA . ARG A 1 76 ? 51.222 -7.357 -1.332 1.00 11.03 76 ARG A CA 1
ATOM 597 C C . ARG A 1 76 ? 50.297 -6.835 -2.425 1.00 11.95 76 ARG A C 1
ATOM 598 O O . ARG A 1 76 ? 50.279 -7.358 -3.539 1.00 11.96 76 ARG A O 1
ATOM 606 N N . ASN A 1 77 ? 49.544 -5.790 -2.111 1.00 12.41 77 ASN A N 1
ATOM 607 C CA . ASN A 1 77 ? 48.764 -5.094 -3.120 1.00 10.98 77 ASN A CA 1
ATOM 608 C C . ASN A 1 77 ? 48.933 -3.603 -2.919 1.00 13.24 77 ASN A C 1
ATOM 609 O O . ASN A 1 77 ? 48.943 -3.121 -1.786 1.00 13.34 77 ASN A O 1
ATOM 614 N N . VAL A 1 78 ? 49.091 -2.877 -4.018 1.00 11.40 78 VAL A N 1
ATOM 615 C CA . VAL A 1 78 ? 49.055 -1.423 -3.954 1.00 10.95 78 VAL A CA 1
ATOM 616 C C . VAL A 1 78 ? 47.839 -0.921 -4.731 1.00 10.20 78 VAL A C 1
ATOM 617 O O . VAL A 1 78 ? 47.601 -1.327 -5.871 1.00 11.45 78 VAL A O 1
ATOM 621 N N . PHE A 1 79 ? 47.040 -0.082 -4.080 1.00 11.46 79 PHE A N 1
ATOM 622 C CA . PHE A 1 79 ? 45.902 0.545 -4.728 1.00 13.09 79 PHE A CA 1
ATOM 623 C C . PHE A 1 79 ? 46.218 2.023 -4.883 1.00 13.61 79 PHE A C 1
ATOM 624 O O . PHE A 1 79 ? 46.421 2.726 -3.896 1.00 14.11 79 PHE A O 1
ATOM 632 N N . ASP A 1 80 ? 46.279 2.480 -6.128 1.00 11.05 80 ASP A N 1
ATOM 633 C CA . ASP A 1 80 ? 46.778 3.818 -6.421 1.00 14.41 80 ASP A CA 1
ATOM 634 C C . ASP A 1 80 ? 45.672 4.853 -6.585 1.00 19.96 80 ASP A C 1
ATOM 635 O O . ASP A 1 80 ? 44.635 4.580 -7.187 1.00 17.03 80 ASP A O 1
ATOM 640 N N . GLU A 1 81 ? 45.917 6.040 -6.038 1.00 17.37 81 GLU A N 1
ATOM 641 C CA . GLU A 1 81 ? 45.004 7.178 -6.149 1.00 17.23 81 GLU A CA 1
ATOM 642 C C . GLU A 1 81 ? 43.557 6.771 -5.878 1.00 14.28 81 GLU A C 1
ATOM 643 O O . GLU A 1 81 ? 42.655 7.017 -6.677 1.00 18.74 81 GLU A O 1
ATOM 649 N N . VAL A 1 82 ? 43.358 6.160 -4.720 1.00 8.44 82 VAL A N 1
ATOM 650 C CA . VAL A 1 82 ? 42.062 5.612 -4.333 1.00 7.72 82 VAL A CA 1
ATOM 651 C C . VAL A 1 82 ? 41.124 6.640 -3.716 1.00 16.38 82 VAL A C 1
ATOM 652 O O . VAL A 1 82 ? 39.911 6.568 -3.904 1.00 12.77 82 VAL A O 1
ATOM 656 N N . ILE A 1 83 ? 41.692 7.575 -2.964 1.00 13.03 83 ILE A N 1
ATOM 657 C CA . ILE A 1 83 ? 40.921 8.606 -2.276 1.00 8.55 83 ILE A CA 1
ATOM 658 C C . ILE A 1 83 ? 41.457 9.990 -2.646 1.00 11.85 83 ILE A C 1
ATOM 659 O O . ILE A 1 83 ? 42.671 10.225 -2.607 1.00 11.16 83 ILE A O 1
ATOM 664 N N . PRO A 1 84 ? 40.558 10.908 -3.021 1.00 10.47 84 PRO A N 1
ATOM 665 C CA . PRO A 1 84 ? 41.019 12.229 -3.457 1.00 12.45 84 PRO A CA 1
ATOM 666 C C . PRO A 1 84 ? 41.383 13.052 -2.254 1.00 10.81 84 PRO A C 1
ATOM 667 O O . PRO A 1 84 ? 40.959 12.726 -1.148 1.00 12.39 84 PRO A O 1
ATOM 671 N N . THR A 1 85 ? 42.159 14.110 -2.461 1.00 8.76 85 THR A N 1
ATOM 672 C CA . THR A 1 85 ? 42.463 15.016 -1.369 1.00 11.08 85 THR A CA 1
ATOM 673 C C . THR A 1 85 ? 41.184 15.516 -0.707 1.00 13.48 85 THR A C 1
ATOM 674 O O . THR A 1 85 ? 41.065 15.511 0.521 1.00 14.08 85 THR A O 1
ATOM 678 N N . ALA A 1 86 ? 40.229 15.940 -1.528 1.00 8.96 86 ALA A N 1
ATOM 679 C CA . ALA A 1 86 ? 38.970 16.469 -1.017 1.00 12.19 86 ALA A CA 1
ATOM 680 C C . ALA A 1 86 ? 37.977 15.337 -0.802 1.00 14.57 86 ALA A C 1
ATOM 681 O O . ALA A 1 86 ? 36.907 15.297 -1.415 1.00 17.71 86 ALA A O 1
ATOM 683 N N . PHE A 1 87 ? 38.349 14.404 0.066 1.00 13.68 87 PHE A N 1
ATOM 684 C CA . PHE A 1 87 ? 37.492 13.273 0.396 1.00 13.09 87 PHE A CA 1
ATOM 685 C C . PHE A 1 87 ? 36.316 13.711 1.265 1.00 16.93 87 PHE A C 1
ATOM 686 O O . PHE A 1 87 ? 36.313 14.806 1.827 1.00 13.07 87 PHE A O 1
ATOM 694 N N . SER A 1 88 ? 35.328 12.832 1.400 1.00 12.44 88 SER A N 1
ATOM 695 C CA . SER A 1 88 ? 34.078 13.205 2.047 1.00 9.73 88 SER A CA 1
ATOM 696 C C . SER A 1 88 ? 33.693 12.208 3.140 1.00 10.21 88 SER A C 1
ATOM 697 O O . SER A 1 88 ? 33.789 10.993 2.947 1.00 11.55 88 SER A O 1
ATOM 700 N N . ILE A 1 89 ? 33.313 12.738 4.299 1.00 10.05 89 ILE A N 1
ATOM 701 C CA . ILE A 1 89 ? 32.951 11.928 5.454 1.00 12.46 89 ILE A CA 1
ATOM 702 C C . ILE A 1 89 ? 31.775 11.035 5.102 1.00 12.56 89 ILE A C 1
ATOM 703 O O . ILE A 1 89 ? 30.752 11.517 4.620 1.00 11.67 89 ILE A O 1
ATOM 708 N N . GLY A 1 90 ? 31.926 9.734 5.337 1.00 13.05 90 GLY A N 1
ATOM 709 C CA . GLY A 1 90 ? 30.848 8.791 5.099 1.00 11.69 90 GLY A CA 1
ATOM 710 C C . GLY A 1 90 ? 30.808 8.187 3.709 1.00 18.29 90 GLY A C 1
ATOM 711 O O . GLY A 1 90 ? 29.981 7.320 3.430 1.00 16.66 90 GLY A O 1
ATOM 712 N N . LYS A 1 91 ? 31.692 8.639 2.828 1.00 10.37 91 LYS A N 1
ATOM 713 C CA . LYS A 1 91 ? 31.721 8.114 1.475 1.00 6.48 91 LYS A CA 1
ATOM 714 C C . LYS A 1 91 ? 32.650 6.924 1.390 1.00 14.07 91 LYS A C 1
ATOM 715 O O . LYS A 1 91 ? 33.651 6.847 2.102 1.00 15.86 91 LYS A O 1
ATOM 721 N N . THR A 1 92 ? 32.305 5.990 0.515 1.00 13.96 92 THR A N 1
ATOM 722 C CA . THR A 1 92 ? 33.128 4.818 0.309 1.00 12.64 92 THR A CA 1
ATOM 723 C C . THR A 1 92 ? 33.814 4.898 -1.043 1.00 11.32 92 THR A C 1
ATOM 724 O O . THR A 1 92 ? 33.196 5.227 -2.057 1.00 11.92 92 THR A O 1
ATOM 728 N N . TYR A 1 93 ? 35.110 4.619 -1.036 1.00 9.31 93 TYR A N 1
ATOM 729 C CA . TYR A 1 93 ? 35.902 4.571 -2.253 1.00 11.56 93 TYR A CA 1
ATOM 730 C C . TYR A 1 93 ? 36.266 3.107 -2.507 1.00 15.22 93 TYR A C 1
ATOM 731 O O . TYR A 1 93 ? 36.769 2.408 -1.629 1.00 13.83 93 TYR A O 1
ATOM 740 N N . LYS A 1 94 ? 35.953 2.627 -3.700 1.00 13.74 94 LYS A N 1
ATOM 741 C CA . LYS A 1 94 ? 36.031 1.196 -3.977 1.00 11.62 94 LYS A CA 1
ATOM 742 C C . LYS A 1 94 ? 36.763 0.985 -5.294 1.00 18.81 94 LYS A C 1
ATOM 743 O O . LYS A 1 94 ? 36.161 1.062 -6.368 1.00 15.59 94 LYS A O 1
ATOM 749 N N . PRO A 1 95 ? 38.077 0.736 -5.218 1.00 15.85 95 PRO A N 1
ATOM 750 C CA . PRO A 1 95 ? 38.845 0.533 -6.450 1.00 16.05 95 PRO A CA 1
ATOM 751 C C . PRO A 1 95 ? 38.525 -0.821 -7.069 1.00 25.34 95 PRO A C 1
ATOM 752 O O . PRO A 1 95 ? 37.897 -1.665 -6.429 1.00 18.57 95 PRO A O 1
ATOM 756 N N A GLU A 1 96 ? 38.947 -1.026 -8.313 0.50 21.49 96 GLU A N 1
ATOM 757 N N B GLU A 1 96 ? 38.955 -1.026 -8.309 0.50 21.57 96 GLU A N 1
ATOM 758 C CA A GLU A 1 96 ? 38.762 -2.319 -8.954 0.50 16.62 96 GLU A CA 1
ATOM 759 C CA B GLU A 1 96 ? 38.778 -2.312 -8.967 0.50 16.55 96 GLU A CA 1
ATOM 760 C C A GLU A 1 96 ? 39.484 -3.388 -8.145 0.50 15.67 96 GLU A C 1
ATOM 761 C C B GLU A 1 96 ? 39.503 -3.398 -8.175 0.50 15.68 96 GLU A C 1
ATOM 762 O O A GLU A 1 96 ? 40.564 -3.146 -7.598 0.50 17.17 96 GLU A O 1
ATOM 763 O O B GLU A 1 96 ? 40.605 -3.175 -7.665 0.50 17.17 96 GLU A O 1
ATOM 774 N N . GLU A 1 97 ? 38.887 -4.569 -8.060 1.00 15.53 97 GLU A N 1
ATOM 775 C CA . GLU A 1 97 ? 39.541 -5.679 -7.385 1.00 11.44 97 GLU A CA 1
ATOM 776 C C . GLU A 1 97 ? 40.807 -6.041 -8.141 1.00 14.94 97 GLU A C 1
ATOM 777 O O . GLU A 1 97 ? 40.937 -5.760 -9.332 1.00 16.39 97 GLU A O 1
ATOM 783 N N . GLN A 1 98 ? 41.748 -6.654 -7.440 1.00 13.81 98 GLN A N 1
ATOM 784 C CA . GLN A 1 98 ? 43.002 -7.054 -8.061 1.00 13.43 98 GLN A CA 1
ATOM 785 C C . GLN A 1 98 ? 43.115 -8.567 -8.082 1.00 16.67 98 GLN A C 1
ATOM 786 O O . GLN A 1 98 ? 43.303 -9.204 -7.046 1.00 17.86 98 GLN A O 1
ATOM 792 N N . GLU A 1 99 ? 42.961 -9.135 -9.272 1.00 23.80 99 GLU A N 1
ATOM 793 C CA . GLU A 1 99 ? 43.093 -10.573 -9.448 1.00 24.53 99 GLU A CA 1
ATOM 794 C C . GLU A 1 99 ? 44.570 -10.918 -9.420 1.00 33.57 99 GLU A C 1
ATOM 795 O O . GLU A 1 99 ? 45.397 -10.201 -9.989 1.00 29.11 99 GLU A O 1
ATOM 801 N N . PHE A 1 100 ? 44.911 -12.012 -8.752 1.00 44.17 100 PHE A N 1
ATOM 802 C CA . PHE A 1 100 ? 46.310 -12.394 -8.663 1.00 33.91 100 PHE A CA 1
ATOM 803 C C . PHE A 1 100 ? 46.895 -12.622 -10.051 1.00 40.47 100 PHE A C 1
ATOM 804 O O . PHE A 1 100 ? 48.039 -12.256 -10.317 1.00 38.53 100 PHE A O 1
ATOM 813 N N . ALA B 1 1 ? 34.049 -14.631 22.352 1.00 13.73 1 ALA B N 1
ATOM 814 C CA . ALA B 1 1 ? 34.316 -13.228 22.072 1.00 19.37 1 ALA B CA 1
ATOM 815 C C . ALA B 1 1 ? 34.336 -12.448 23.371 1.00 22.36 1 ALA B C 1
ATOM 816 O O . ALA B 1 1 ? 33.773 -12.881 24.382 1.00 19.33 1 ALA B O 1
ATOM 818 N N . VAL B 1 2 ? 34.975 -11.285 23.336 1.00 16.37 2 VAL B N 1
ATOM 819 C CA . VAL B 1 2 ? 34.935 -10.370 24.464 1.00 14.43 2 VAL B CA 1
ATOM 820 C C . VAL B 1 2 ? 33.888 -9.298 24.201 1.00 13.61 2 VAL B C 1
ATOM 821 O O . VAL B 1 2 ? 33.998 -8.528 23.251 1.00 13.18 2 VAL B O 1
ATOM 825 N N . GLN B 1 3 ? 32.857 -9.283 25.034 1.00 14.56 3 GLN B N 1
ATOM 826 C CA . GLN B 1 3 ? 31.790 -8.304 24.903 1.00 14.56 3 GLN B CA 1
ATOM 827 C C . GLN B 1 3 ? 31.851 -7.386 26.112 1.00 12.32 3 GLN B C 1
ATOM 828 O O . GLN B 1 3 ? 31.933 -7.860 27.243 1.00 18.86 3 GLN B O 1
ATOM 834 N N . VAL B 1 4 ? 31.812 -6.075 25.883 1.00 15.02 4 VAL B N 1
ATOM 835 C CA . VAL B 1 4 ? 31.844 -5.133 26.994 1.00 11.83 4 VAL B CA 1
ATOM 836 C C . VAL B 1 4 ? 30.854 -3.987 26.825 1.00 14.01 4 VAL B C 1
ATOM 837 O O . VAL B 1 4 ? 30.547 -3.574 25.706 1.00 13.45 4 VAL B O 1
ATOM 841 N N . THR B 1 5 ? 30.373 -3.477 27.950 1.00 11.75 5 THR B N 1
ATOM 842 C CA . THR B 1 5 ? 29.662 -2.197 27.962 1.00 12.60 5 THR B CA 1
ATOM 843 C C . THR B 1 5 ? 30.232 -1.314 29.063 1.00 9.66 5 THR B C 1
ATOM 844 O O . THR B 1 5 ? 30.705 -1.810 30.085 1.00 10.89 5 THR B O 1
ATOM 848 N N . PHE B 1 6 ? 30.183 0.003 28.853 1.00 11.31 6 PHE B N 1
ATOM 849 C CA . PHE B 1 6 ? 30.640 0.951 29.845 1.00 7.11 6 PHE B CA 1
ATOM 850 C C . PHE B 1 6 ? 29.473 1.879 30.117 1.00 13.28 6 PHE B C 1
ATOM 851 O O . PHE B 1 6 ? 29.003 2.532 29.196 1.00 11.89 6 PHE B O 1
ATOM 859 N N . THR B 1 7 ? 29.019 1.948 31.363 1.00 11.84 7 THR B N 1
ATOM 860 C CA . THR B 1 7 ? 27.942 2.867 31.727 1.00 10.56 7 THR B CA 1
ATOM 861 C C . THR B 1 7 ? 28.460 3.927 32.680 1.00 11.21 7 THR B C 1
ATOM 862 O O . THR B 1 7 ? 28.996 3.612 33.743 1.00 11.02 7 THR B O 1
ATOM 866 N N . VAL B 1 8 ? 28.306 5.186 32.288 1.00 11.84 8 VAL B N 1
ATOM 867 C CA . VAL B 1 8 ? 28.822 6.290 33.085 1.00 9.31 8 VAL B CA 1
ATOM 868 C C . VAL B 1 8 ? 27.917 6.501 34.300 1.00 12.42 8 VAL B C 1
ATOM 869 O O . VAL B 1 8 ? 26.712 6.690 34.158 1.00 12.86 8 VAL B O 1
ATOM 873 N N . GLN B 1 9 ? 28.503 6.448 35.493 1.00 11.65 9 GLN B N 1
ATOM 874 C CA . GLN B 1 9 ? 27.748 6.552 36.742 1.00 14.83 9 GLN B CA 1
ATOM 875 C C . GLN B 1 9 ? 27.685 7.981 37.278 1.00 15.12 9 GLN B C 1
ATOM 876 O O . GLN B 1 9 ? 28.597 8.774 37.064 1.00 15.77 9 GLN B O 1
ATOM 882 N N . LYS B 1 10 ? 26.602 8.290 37.985 1.00 18.64 10 LYS B N 1
ATOM 883 C CA . LYS B 1 10 ? 26.488 9.551 38.697 1.00 27.19 10 LYS B CA 1
ATOM 884 C C . LYS B 1 10 ? 27.686 9.671 39.633 1.00 19.62 10 LYS B C 1
ATOM 885 O O . LYS B 1 10 ? 28.096 8.688 40.255 1.00 23.06 10 LYS B O 1
ATOM 891 N N . GLY B 1 11 ? 28.249 10.871 39.722 1.00 19.68 11 GLY B N 1
ATOM 892 C CA . GLY B 1 11 ? 29.486 11.080 40.451 1.00 21.53 11 GLY B CA 1
ATOM 893 C C . GLY B 1 11 ? 30.644 11.303 39.493 1.00 20.86 11 GLY B C 1
ATOM 894 O O . GLY B 1 11 ? 31.711 11.759 39.894 1.00 23.45 11 GLY B O 1
ATOM 895 N N . SER B 1 12 ? 30.438 10.970 38.220 1.00 19.84 12 SER B N 1
ATOM 896 C CA . SER B 1 12 ? 31.433 11.263 37.190 1.00 14.53 12 SER B CA 1
ATOM 897 C C . SER B 1 12 ? 31.425 12.759 36.910 1.00 15.21 12 SER B C 1
ATOM 898 O O . SER B 1 12 ? 30.406 13.419 37.073 1.00 14.54 12 SER B O 1
ATOM 901 N N . ASP B 1 13 ? 32.571 13.288 36.507 1.00 16.65 13 ASP B N 1
ATOM 902 C CA . ASP B 1 13 ? 32.678 14.684 36.094 1.00 18.61 13 ASP B CA 1
ATOM 903 C C . ASP B 1 13 ? 33.928 14.794 35.205 1.00 16.78 13 ASP B C 1
ATOM 904 O O . ASP B 1 13 ? 34.560 13.771 34.913 1.00 16.23 13 ASP B O 1
ATOM 909 N N . PRO B 1 14 ? 34.279 16.005 34.738 1.00 13.89 14 PRO B N 1
ATOM 910 C CA . PRO B 1 14 ? 35.393 16.051 33.787 1.00 11.08 14 PRO B CA 1
ATOM 911 C C . PRO B 1 14 ? 36.709 15.472 34.311 1.00 12.37 14 PRO B C 1
ATOM 912 O O . PRO B 1 14 ? 37.546 15.106 33.493 1.00 18.09 14 PRO B O 1
ATOM 916 N N . LYS B 1 15 ? 36.887 15.385 35.629 1.00 13.70 15 LYS B N 1
ATOM 917 C CA . LYS B 1 15 ? 38.130 14.863 36.200 1.00 14.51 15 LYS B CA 1
ATOM 918 C C . LYS B 1 15 ? 37.963 13.458 36.765 1.00 24.57 15 LYS B C 1
ATOM 919 O O . LYS B 1 15 ? 38.883 12.916 37.374 1.00 22.22 15 LYS B O 1
ATOM 925 N N . LYS B 1 16 ? 36.791 12.868 36.570 1.00 16.28 16 LYS B N 1
ATOM 926 C CA . LYS B 1 16 ? 36.488 11.627 37.247 1.00 15.71 16 LYS B CA 1
ATOM 927 C C . LYS B 1 16 ? 35.509 10.777 36.449 1.00 18.69 16 LYS B C 1
ATOM 928 O O . LYS B 1 16 ? 34.366 11.163 36.220 1.00 17.47 16 LYS B O 1
ATOM 934 N N . LEU B 1 17 ? 35.966 9.610 36.026 1.00 13.23 17 LEU B N 1
ATOM 935 C CA . LEU B 1 17 ? 35.113 8.702 35.286 1.00 12.65 17 LEU B CA 1
ATOM 936 C C . LEU B 1 17 ? 34.755 7.536 36.200 1.00 11.65 17 LEU B C 1
ATOM 937 O O . LEU B 1 17 ? 35.623 6.760 36.588 1.00 17.12 17 LEU B O 1
ATOM 942 N N . VAL B 1 18 ? 33.478 7.432 36.568 1.00 14.17 18 VAL B N 1
ATOM 943 C CA . VAL B 1 18 ? 33.000 6.288 37.332 1.00 11.83 18 VAL B CA 1
ATOM 944 C C . VAL B 1 18 ? 32.204 5.400 36.388 1.00 7.32 18 VAL B C 1
ATOM 945 O O . VAL B 1 18 ? 31.181 5.823 35.840 1.00 13.70 18 VAL B O 1
ATOM 949 N N . LEU B 1 19 ? 32.693 4.180 36.185 1.00 9.18 19 LEU B N 1
ATOM 950 C CA . LEU B 1 19 ? 32.151 3.312 35.154 1.00 7.49 19 LEU B CA 1
ATOM 951 C C . LEU B 1 19 ? 31.672 1.976 35.683 1.00 17.88 19 LEU B C 1
ATOM 952 O O . LEU B 1 19 ? 32.412 1.252 36.353 1.00 16.72 19 LEU B O 1
ATOM 957 N N . ASP B 1 20 ? 30.424 1.655 35.369 1.00 9.59 20 ASP B N 1
ATOM 958 C CA . ASP B 1 20 ? 29.936 0.293 35.506 1.00 11.30 20 ASP B CA 1
ATOM 959 C C . ASP B 1 20 ? 30.339 -0.443 34.238 1.00 13.08 20 ASP B C 1
ATOM 960 O O . ASP B 1 20 ? 29.801 -0.198 33.158 1.00 13.60 20 ASP B O 1
ATOM 965 N N . ILE B 1 21 ? 31.317 -1.329 34.363 1.00 11.18 21 ILE B N 1
ATOM 966 C CA . ILE B 1 21 ? 31.836 -2.022 33.205 1.00 11.21 21 ILE B CA 1
ATOM 967 C C . ILE B 1 21 ? 31.362 -3.472 33.250 1.00 11.98 21 ILE B C 1
ATOM 968 O O . ILE B 1 21 ? 31.611 -4.176 34.225 1.00 16.92 21 ILE B O 1
ATOM 973 N N . LYS B 1 22 ? 30.644 -3.895 32.215 1.00 8.85 22 LYS B N 1
ATOM 974 C CA . LYS B 1 22 ? 30.218 -5.278 32.103 1.00 16.25 22 LYS B CA 1
ATOM 975 C C . LYS B 1 22 ? 31.146 -5.945 31.110 1.00 13.36 22 LYS B C 1
ATOM 976 O O . LYS B 1 22 ? 31.222 -5.547 29.952 1.00 24.00 22 LYS B O 1
ATOM 982 N N . TYR B 1 23 ? 31.870 -6.948 31.579 1.00 13.62 23 TYR B N 1
ATOM 983 C CA . TYR B 1 23 ? 32.860 -7.625 30.757 1.00 11.67 23 TYR B CA 1
ATOM 984 C C . TYR B 1 23 ? 32.421 -9.067 30.652 1.00 13.97 23 TYR B C 1
ATOM 985 O O . TYR B 1 23 ? 32.181 -9.705 31.669 1.00 15.72 23 TYR B O 1
ATOM 994 N N . THR B 1 24 ? 32.301 -9.564 29.428 1.00 11.32 24 THR B N 1
ATOM 995 C CA . THR B 1 24 ? 31.891 -10.942 29.196 1.00 15.84 24 THR B CA 1
ATOM 996 C C . THR B 1 24 ? 32.913 -11.650 28.327 1.00 15.28 24 THR B C 1
ATOM 997 O O . THR B 1 24 ? 33.125 -11.259 27.180 1.00 18.32 24 TH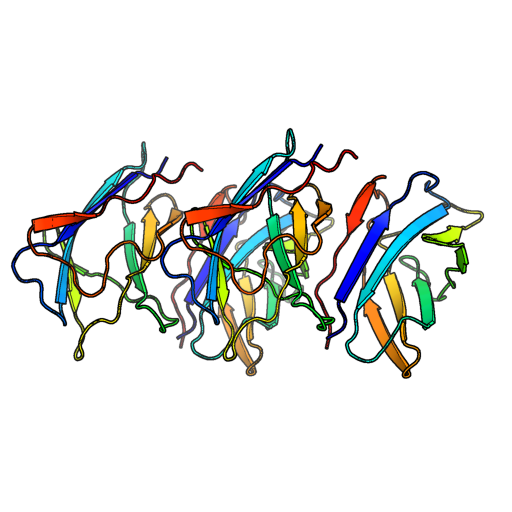R B O 1
ATOM 1001 N N . ARG B 1 25 ? 33.546 -12.680 28.882 1.00 16.20 25 ARG B N 1
ATOM 1002 C CA . ARG B 1 25 ? 34.382 -13.587 28.107 1.00 13.53 25 ARG B CA 1
ATOM 1003 C C . ARG B 1 25 ? 34.155 -14.995 28.640 1.00 11.99 25 ARG B C 1
ATOM 1004 O O . ARG B 1 25 ? 34.496 -15.291 29.781 1.00 14.70 25 ARG B O 1
ATOM 1012 N N . PRO B 1 26 ? 33.553 -15.864 27.819 1.00 18.81 26 PRO B N 1
ATOM 1013 C CA . PRO B 1 26 ? 33.165 -17.189 28.316 1.00 15.51 26 PRO B CA 1
ATOM 1014 C C . PRO B 1 26 ? 34.312 -17.884 29.042 1.00 15.71 26 PRO B C 1
ATOM 1015 O O . PRO B 1 26 ? 35.416 -18.002 28.495 1.00 13.95 26 PRO B O 1
ATOM 1019 N N . GLY B 1 27 ? 34.044 -18.314 30.273 1.00 19.16 27 GLY B N 1
ATOM 1020 C CA . GLY B 1 27 ? 34.995 -19.066 31.074 1.00 12.68 27 GLY B CA 1
ATOM 1021 C C . GLY B 1 27 ? 36.128 -18.230 31.636 1.00 14.72 27 GLY B C 1
ATOM 1022 O O . GLY B 1 27 ? 37.109 -18.765 32.145 1.00 18.60 27 GLY B O 1
ATOM 1023 N N . ASP B 1 28 ? 35.991 -16.913 31.542 1.00 13.85 28 ASP B N 1
ATOM 1024 C CA . ASP B 1 28 ? 37.054 -16.000 31.947 1.00 13.48 28 ASP B CA 1
ATOM 1025 C C . ASP B 1 28 ? 36.434 -14.850 32.719 1.00 17.47 28 ASP B C 1
ATOM 1026 O O . ASP B 1 28 ? 35.208 -14.778 32.870 1.00 18.53 28 ASP B O 1
ATOM 1031 N N . SER B 1 29 ? 37.278 -13.945 33.208 1.00 16.68 29 SER B N 1
ATOM 1032 C CA . SER B 1 29 ? 36.796 -12.767 33.927 1.00 24.52 29 SER B CA 1
ATOM 1033 C C . SER B 1 29 ? 37.823 -11.651 33.908 1.00 14.44 29 SER B C 1
ATOM 1034 O O . SER B 1 29 ? 38.988 -11.867 33.604 1.00 13.36 29 SER B O 1
ATOM 1037 N N . LEU B 1 30 ? 37.379 -10.454 34.266 1.00 15.91 30 LEU B N 1
ATOM 1038 C CA . LEU B 1 30 ? 38.242 -9.286 34.216 1.00 15.57 30 LEU B CA 1
ATOM 1039 C C . LEU B 1 30 ? 39.278 -9.299 35.334 1.00 19.88 30 LEU B C 1
ATOM 1040 O O . LEU B 1 30 ? 38.946 -9.544 36.497 1.00 17.66 30 LEU B O 1
ATOM 1045 N N . ALA B 1 31 ? 40.529 -9.018 34.975 1.00 13.95 31 ALA B N 1
ATOM 1046 C CA . ALA B 1 31 ? 41.603 -8.888 35.944 1.00 16.88 31 ALA B CA 1
ATOM 1047 C C . ALA B 1 31 ? 41.958 -7.415 36.138 1.00 21.25 31 ALA B C 1
ATOM 1048 O O . ALA B 1 31 ? 42.062 -6.930 37.265 1.00 16.92 31 ALA B O 1
ATOM 1050 N N . GLU B 1 32 ? 42.129 -6.691 35.040 1.00 14.83 32 GLU B N 1
ATOM 1051 C CA . GLU B 1 32 ? 42.430 -5.269 35.152 1.00 13.45 32 GLU B CA 1
ATOM 1052 C C . GLU B 1 32 ? 41.910 -4.476 33.964 1.00 15.90 32 GLU B C 1
ATOM 1053 O O . GLU B 1 32 ? 41.770 -5.006 32.861 1.00 14.74 32 GLU B O 1
ATOM 1059 N N . VAL B 1 33 ? 41.591 -3.211 34.225 1.00 13.22 33 VAL B N 1
ATOM 1060 C CA . VAL B 1 33 ? 41.157 -2.270 33.201 1.00 12.89 33 VAL B CA 1
ATOM 1061 C C . VAL B 1 33 ? 42.015 -1.038 33.332 1.00 12.91 33 VAL B C 1
ATOM 1062 O O . VAL B 1 33 ? 42.209 -0.526 34.437 1.00 14.02 33 VAL B O 1
ATOM 1066 N N . GLU B 1 34 ? 42.518 -0.546 32.209 1.00 12.81 34 GLU B N 1
ATOM 1067 C CA . GLU B 1 34 ? 43.322 0.664 32.219 1.00 10.47 34 GLU B CA 1
ATOM 1068 C C . GLU B 1 34 ? 42.790 1.639 31.195 1.00 12.34 34 GLU B C 1
ATOM 1069 O O . GLU B 1 34 ? 42.233 1.236 30.172 1.00 14.83 34 GLU B O 1
ATOM 1075 N N . LEU B 1 35 ? 42.963 2.921 31.477 1.00 8.74 35 LEU B N 1
ATOM 1076 C CA . LEU B 1 35 ? 42.534 3.970 30.561 1.00 12.32 35 LEU B CA 1
ATOM 1077 C C . LEU B 1 35 ? 43.723 4.627 29.897 1.00 11.07 35 LEU B C 1
ATOM 1078 O O . LEU B 1 35 ? 44.746 4.863 30.534 1.00 13.80 35 LEU B O 1
ATOM 1083 N N . ARG B 1 36 ? 43.596 4.921 28.609 1.00 12.74 36 ARG B N 1
ATOM 1084 C CA . ARG B 1 36 ? 44.567 5.796 27.957 1.00 11.26 36 ARG B CA 1
ATOM 1085 C C . ARG B 1 36 ? 43.856 7.020 27.390 1.00 12.76 36 ARG B C 1
ATOM 1086 O O . ARG B 1 36 ? 42.956 6.895 26.550 1.00 11.01 36 ARG B O 1
ATOM 1094 N N . GLN B 1 37 ? 44.245 8.204 27.862 1.00 10.56 37 GLN B N 1
ATOM 1095 C CA . GLN B 1 37 ? 43.632 9.431 27.366 1.00 11.37 37 GLN B CA 1
ATOM 1096 C C . GLN B 1 37 ? 44.099 9.701 25.953 1.00 16.20 37 GLN B C 1
ATOM 1097 O O . GLN B 1 37 ? 45.200 9.303 25.553 1.00 16.19 37 GLN B O 1
ATOM 1103 N N . HIS B 1 38 ? 43.252 10.367 25.184 1.00 13.73 38 HIS B N 1
ATOM 1104 C CA . HIS B 1 38 ? 43.639 10.806 23.855 1.00 13.59 38 HIS B CA 1
ATOM 1105 C C . HIS B 1 38 ? 44.840 11.738 23.976 1.00 17.80 38 HIS B C 1
ATOM 1106 O O . HIS B 1 38 ? 44.861 12.629 24.825 1.00 20.72 38 HIS B O 1
ATOM 1113 N N . GLY B 1 39 ? 45.845 11.517 23.138 1.00 19.14 39 GLY B N 1
ATOM 1114 C CA . GLY B 1 39 ? 47.004 12.388 23.113 1.00 23.59 39 GLY B CA 1
ATOM 1115 C C . GLY B 1 39 ? 48.017 12.027 24.178 1.00 28.43 39 GLY B C 1
ATOM 1116 O O . GLY B 1 39 ? 49.024 12.712 24.356 1.00 25.05 39 GLY B O 1
ATOM 1117 N N . SER B 1 40 ? 47.738 10.942 24.891 1.00 19.43 40 SER B N 1
ATOM 1118 C CA . SER B 1 40 ? 48.629 10.441 25.924 1.00 19.12 40 SER B CA 1
ATOM 1119 C C . SER B 1 40 ? 49.082 9.048 25.537 1.00 18.75 40 SER B C 1
ATOM 1120 O O . SER B 1 40 ? 48.388 8.340 24.803 1.00 21.21 40 SER B O 1
ATOM 1123 N N . GLU B 1 41 ? 50.250 8.648 26.020 1.00 16.98 41 GLU B N 1
ATOM 1124 C CA . GLU B 1 41 ? 50.764 7.342 25.651 1.00 13.43 41 GLU B CA 1
ATOM 1125 C C . GLU B 1 41 ? 50.585 6.323 26.766 1.00 30.71 41 GLU B C 1
ATOM 1126 O O . GLU B 1 41 ? 50.451 5.131 26.500 1.00 36.41 41 GLU B O 1
ATOM 1132 N N . GLU B 1 42 ? 50.534 6.783 28.012 1.00 10.32 42 GLU B N 1
ATOM 1133 C CA . GLU B 1 42 ? 50.542 5.834 29.121 1.00 14.73 42 GLU B CA 1
ATOM 1134 C C . GLU B 1 42 ? 49.157 5.309 29.488 1.00 19.97 42 GLU B C 1
ATOM 1135 O O . GLU B 1 42 ? 48.149 6.010 29.352 1.00 14.55 42 GLU B O 1
ATOM 1141 N N . TRP B 1 43 ? 49.128 4.059 29.939 1.00 11.08 43 TRP B N 1
ATOM 1142 C CA . TRP B 1 43 ? 47.897 3.439 30.421 1.00 7.36 43 TRP B CA 1
ATOM 1143 C C . TRP B 1 43 ? 47.786 3.707 31.908 1.00 15.17 43 TRP B C 1
ATOM 1144 O O . TRP B 1 43 ? 48.746 3.515 32.654 1.00 14.69 43 TRP B O 1
ATOM 1155 N N . GLU B 1 44 ? 46.605 4.146 32.322 1.00 12.12 44 GLU B N 1
ATOM 1156 C CA . GLU B 1 44 ? 46.329 4.527 33.697 1.00 17.17 44 GLU B CA 1
ATOM 1157 C C . GLU B 1 44 ? 45.353 3.535 34.293 1.00 16.12 44 GLU B C 1
ATOM 1158 O O . GLU B 1 44 ? 44.268 3.338 33.755 1.00 17.07 44 GLU B O 1
ATOM 1164 N N . PRO B 1 45 ? 45.729 2.902 35.409 1.00 14.08 45 PRO B N 1
ATOM 1165 C CA . PRO B 1 45 ? 44.827 1.912 36.009 1.00 18.63 45 PRO B CA 1
ATOM 1166 C C . PRO B 1 45 ? 43.504 2.534 36.465 1.00 12.97 45 PRO B C 1
ATOM 1167 O O . PRO B 1 45 ? 43.486 3.668 36.947 1.00 16.02 45 PRO B O 1
ATOM 1171 N N . LEU B 1 46 ? 42.407 1.808 36.273 1.00 12.64 46 LEU B N 1
ATOM 1172 C CA . LEU B 1 46 ? 41.148 2.141 36.925 1.00 12.33 46 LEU B CA 1
ATOM 1173 C C . LEU B 1 46 ? 41.115 1.341 38.214 1.00 9.26 46 LEU B C 1
ATOM 1174 O O . LEU B 1 46 ? 41.660 0.235 38.282 1.00 15.77 46 LEU B O 1
ATOM 1179 N N . THR B 1 47 ? 40.515 1.918 39.245 1.00 15.08 47 THR B N 1
ATOM 1180 C CA . THR B 1 47 ? 40.451 1.272 40.543 1.00 17.26 47 THR B CA 1
ATOM 1181 C C . THR B 1 47 ? 39.071 0.672 40.739 1.00 20.60 47 THR B C 1
ATOM 1182 O O . THR B 1 47 ? 38.065 1.339 40.516 1.00 19.26 47 THR B O 1
ATOM 1186 N N . LYS B 1 48 ? 39.032 -0.600 41.118 1.00 18.85 48 LYS B N 1
ATOM 1187 C CA . LYS B 1 48 ? 37.768 -1.280 41.359 1.00 23.65 48 LYS B CA 1
ATOM 1188 C C . LYS B 1 48 ? 37.218 -0.792 42.680 1.00 28.13 48 LYS B C 1
ATOM 1189 O O . LYS B 1 48 ? 37.812 -1.034 43.729 1.00 45.91 48 LYS B O 1
ATOM 1195 N N . LYS B 1 49 ? 36.092 -0.089 42.628 1.00 29.59 49 LYS B N 1
ATOM 1196 C CA . LYS B 1 49 ? 35.449 0.415 43.834 1.00 35.27 49 LYS B CA 1
ATOM 1197 C C . LYS B 1 49 ? 34.057 -0.171 44.014 1.00 30.17 49 LYS B C 1
ATOM 1198 O O . LYS B 1 49 ? 33.076 0.339 43.475 1.00 29.89 49 LYS B O 1
ATOM 1204 N N . GLY B 1 50 ? 33.982 -1.249 44.784 1.00 28.66 50 GLY B N 1
ATOM 1205 C CA . GLY B 1 50 ? 32.735 -1.965 44.938 1.00 24.71 50 GLY B CA 1
ATOM 1206 C C . GLY B 1 50 ? 32.419 -2.688 43.652 1.00 26.23 50 GLY B C 1
ATOM 1207 O O . GLY B 1 50 ? 33.172 -3.561 43.220 1.00 29.77 50 GLY B O 1
ATOM 1208 N N . ASN B 1 51 ? 31.308 -2.311 43.027 1.00 17.85 51 ASN B N 1
ATOM 1209 C CA . ASN B 1 51 ? 30.877 -2.940 41.788 1.00 18.40 51 ASN B CA 1
ATOM 1210 C C . ASN B 1 51 ? 31.197 -2.112 40.542 1.00 28.97 51 ASN B C 1
ATOM 1211 O O . ASN B 1 51 ? 30.817 -2.479 39.429 1.00 24.84 51 ASN B O 1
ATOM 1216 N N . VAL B 1 52 ? 31.888 -0.993 40.723 1.00 23.35 52 VAL B N 1
ATOM 1217 C CA . VAL B 1 52 ? 32.253 -0.158 39.580 1.00 15.39 52 VAL B CA 1
ATOM 1218 C C . VAL B 1 52 ? 33.748 0.147 39.541 1.00 20.10 52 VAL B C 1
ATOM 1219 O O . VAL B 1 52 ? 34.499 -0.264 40.425 1.00 14.31 52 VAL B O 1
ATOM 1223 N N . TRP B 1 53 ? 34.170 0.856 38.497 1.00 13.90 53 TRP B N 1
ATOM 1224 C CA . TRP B 1 53 ? 35.586 1.177 38.294 1.00 14.19 53 TRP B CA 1
ATOM 1225 C C . TRP B 1 53 ? 35.720 2.676 38.190 1.00 15.95 53 TRP B C 1
ATOM 1226 O O . TRP B 1 53 ? 34.853 3.345 37.634 1.00 19.82 53 TRP B O 1
ATOM 1237 N N . GLU B 1 54 ? 36.808 3.210 38.724 1.00 10.63 54 GLU B N 1
ATOM 1238 C CA . GLU B 1 54 ? 36.973 4.652 38.749 1.00 12.19 54 GLU B CA 1
ATOM 1239 C C . GLU B 1 54 ? 38.374 5.054 38.329 1.00 17.37 54 GLU B C 1
ATOM 1240 O O . GLU B 1 54 ? 39.349 4.391 38.674 1.00 15.78 54 GLU B O 1
ATOM 1246 N N . VAL B 1 55 ? 38.467 6.147 37.582 1.00 13.64 55 VAL B N 1
ATOM 1247 C CA . VAL B 1 55 ? 39.748 6.789 37.375 1.00 14.66 55 VAL B CA 1
ATOM 1248 C C . VAL B 1 55 ? 39.537 8.288 37.496 1.00 17.98 55 VAL B C 1
ATOM 1249 O O . VAL B 1 55 ? 38.588 8.844 36.946 1.00 18.47 55 VAL B O 1
ATOM 1253 N N . LYS B 1 56 ? 40.384 8.935 38.281 1.00 17.09 56 LYS B N 1
ATOM 1254 C CA . LYS B 1 56 ? 40.305 10.379 38.385 1.00 13.82 56 LYS B CA 1
ATOM 1255 C C . LYS B 1 56 ? 41.641 11.001 38.070 1.00 18.96 56 LYS B C 1
ATOM 1256 O O . LYS B 1 56 ? 42.664 10.320 38.045 1.00 21.99 56 LYS B O 1
ATOM 1262 N N . SER B 1 57 ? 41.610 12.298 37.811 1.00 15.84 57 SER B N 1
ATOM 1263 C CA . SER B 1 57 ? 42.793 13.037 37.418 1.00 20.47 57 SER B CA 1
ATOM 1264 C C . SER B 1 57 ? 42.744 14.382 38.113 1.00 17.51 57 SER B C 1
ATOM 1265 O O . SER B 1 57 ? 41.674 14.847 38.495 1.00 22.35 57 SER B O 1
ATOM 1268 N N . SER B 1 58 ? 43.908 14.998 38.287 1.00 24.16 58 SER B N 1
ATOM 1269 C CA . SER B 1 58 ? 43.982 16.320 38.890 1.00 24.78 58 SER B CA 1
ATOM 1270 C C . SER B 1 58 ? 43.588 17.361 37.861 1.00 26.97 58 SER B C 1
ATOM 1271 O O . SER B 1 58 ? 43.354 18.526 38.191 1.00 25.31 58 SER B O 1
ATOM 1274 N N . LYS B 1 59 ? 43.528 16.932 36.604 1.00 20.15 59 LYS B N 1
ATOM 1275 C CA . LYS B 1 59 ? 43.102 17.802 35.517 1.00 18.96 59 LYS B CA 1
ATOM 1276 C C . LYS B 1 59 ? 42.016 17.116 34.715 1.00 21.08 59 LYS B C 1
ATOM 1277 O O . LYS B 1 59 ? 41.876 15.898 34.781 1.00 16.57 59 LYS B O 1
ATOM 1283 N N . PRO B 1 60 ? 41.249 17.890 33.942 1.00 11.03 60 PRO B N 1
ATOM 1284 C CA . PRO B 1 60 ? 40.188 17.262 33.147 1.00 15.87 60 PRO B CA 1
ATOM 1285 C C . PRO B 1 60 ? 40.716 16.143 32.256 1.00 17.15 60 PRO B C 1
ATOM 1286 O O . PRO B 1 60 ? 41.770 16.278 31.645 1.00 11.81 60 PRO B O 1
ATOM 1290 N N . LEU B 1 61 ? 39.975 15.042 32.188 1.00 12.47 61 LEU B N 1
ATOM 1291 C CA . LEU B 1 61 ? 40.353 13.932 31.339 1.00 13.79 61 LEU B CA 1
ATOM 1292 C C . LEU B 1 61 ? 40.191 14.326 29.874 1.00 13.63 61 LEU B C 1
ATOM 1293 O O . LEU B 1 61 ? 39.255 15.037 29.507 1.00 14.12 61 LEU B O 1
ATOM 1298 N N . VAL B 1 62 ? 41.115 13.870 29.042 1.00 9.33 62 VAL B N 1
ATOM 1299 C CA . VAL B 1 62 ? 41.087 14.194 27.631 1.00 16.85 62 VAL B CA 1
ATOM 1300 C C . VAL B 1 62 ? 40.694 12.950 26.835 1.00 13.00 62 VAL B C 1
ATOM 1301 O O . VAL B 1 62 ? 41.427 11.958 26.817 1.00 13.16 62 VAL B O 1
ATOM 1305 N N . GLY B 1 63 ? 39.523 13.000 26.201 1.00 13.91 63 GLY B N 1
ATOM 1306 C CA . GLY B 1 63 ? 39.048 11.896 25.382 1.00 12.08 63 GLY B CA 1
ATOM 1307 C C . GLY B 1 63 ? 39.240 12.173 23.903 1.00 12.26 63 GLY B C 1
ATOM 1308 O O . GLY B 1 63 ? 39.798 13.206 23.534 1.00 14.49 63 GLY B O 1
ATOM 1309 N N . PRO B 1 64 ? 38.755 11.271 23.035 1.00 14.02 64 PRO B N 1
ATOM 1310 C CA . PRO B 1 64 ? 38.004 10.059 23.376 1.00 12.52 64 PRO B CA 1
ATOM 1311 C C . PRO B 1 64 ? 38.879 9.094 24.164 1.00 11.87 64 PRO B C 1
ATOM 1312 O O . PRO B 1 64 ? 40.102 9.083 24.007 1.00 17.12 64 PRO B O 1
ATOM 1316 N N . PHE B 1 65 ? 38.252 8.277 24.993 1.00 11.72 65 PHE B N 1
ATOM 1317 C CA . PHE B 1 65 ? 38.984 7.428 25.912 1.00 11.02 65 PHE B CA 1
ATOM 1318 C C . PHE B 1 65 ? 39.165 6.026 25.370 1.00 14.83 65 PHE B C 1
ATOM 1319 O O . PHE B 1 65 ? 38.235 5.445 24.831 1.00 11.09 65 PHE B O 1
ATOM 1327 N N . ASN B 1 66 ? 40.379 5.505 25.523 1.00 10.86 66 ASN B N 1
ATOM 1328 C CA . ASN B 1 66 ? 40.718 4.139 25.150 1.00 11.73 66 ASN B CA 1
ATOM 1329 C C . ASN B 1 66 ? 40.852 3.281 26.395 1.00 10.97 66 ASN B C 1
ATOM 1330 O O . ASN B 1 66 ? 41.264 3.775 27.445 1.00 9.41 66 ASN B O 1
ATOM 1335 N N . PHE B 1 67 ? 40.515 1.999 26.279 1.00 10.51 67 PHE B N 1
ATOM 1336 C CA . PHE B 1 67 ? 40.571 1.085 27.418 1.00 13.68 67 PHE B CA 1
ATOM 1337 C C . PHE B 1 67 ? 41.331 -0.195 27.080 1.00 10.43 67 PHE B C 1
ATOM 1338 O O . PHE B 1 67 ? 41.138 -0.774 26.015 1.00 17.04 67 PHE B O 1
ATOM 1346 N N . ARG B 1 68 ? 42.214 -0.612 27.983 1.00 9.04 68 ARG B N 1
ATOM 1347 C CA . ARG B 1 68 ? 42.909 -1.884 27.832 1.00 7.30 68 ARG B CA 1
ATOM 1348 C C . ARG B 1 68 ? 42.404 -2.825 28.903 1.00 11.16 68 ARG B C 1
ATOM 1349 O O . ARG B 1 68 ? 42.426 -2.489 30.086 1.00 9.43 68 ARG B O 1
ATOM 1357 N N . PHE B 1 69 ? 41.956 -4.003 28.482 1.00 13.13 69 PHE B N 1
ATOM 1358 C CA . PHE B 1 69 ? 41.478 -5.022 29.403 1.00 10.39 69 PHE B CA 1
ATOM 1359 C C . PHE B 1 69 ? 42.457 -6.181 29.464 1.00 8.56 69 PHE B C 1
ATOM 1360 O O . PHE B 1 69 ? 42.997 -6.590 28.447 1.00 10.73 69 PHE B O 1
ATOM 1368 N N . MET B 1 70 ? 42.641 -6.743 30.652 1.00 11.35 70 MET B N 1
ATOM 1369 C CA . MET B 1 70 ? 43.338 -8.018 30.773 1.00 11.02 70 MET B CA 1
ATOM 1370 C C . MET B 1 70 ? 42.449 -8.964 31.561 1.00 12.15 70 MET B C 1
ATOM 1371 O O . MET B 1 70 ? 41.999 -8.622 32.645 1.00 13.39 70 MET B O 1
ATOM 1376 N N . SER B 1 71 ? 42.175 -10.141 31.006 1.00 12.57 71 SER B N 1
ATOM 1377 C CA . SER B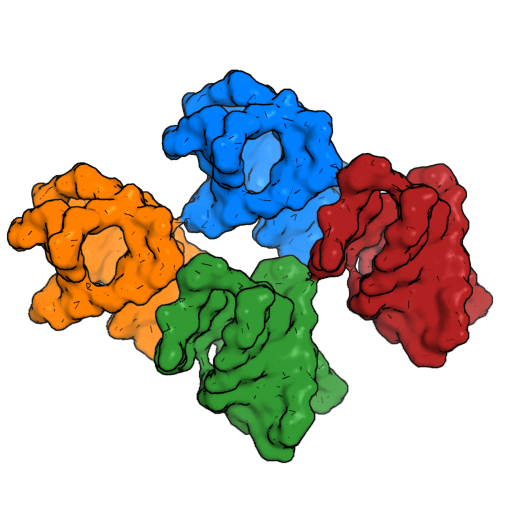 1 71 ? 41.393 -11.144 31.724 1.00 11.63 71 SER B CA 1
ATOM 1378 C C . SER B 1 71 ? 42.289 -11.937 32.671 1.00 14.28 71 SER B C 1
ATOM 1379 O O . SER B 1 71 ? 43.516 -11.918 32.546 1.00 12.85 71 SER B O 1
ATOM 1382 N N . LYS B 1 72 ? 41.677 -12.634 33.623 1.00 13.69 72 LYS B N 1
ATOM 1383 C CA . LYS B 1 72 ? 42.436 -13.456 34.550 1.00 22.35 72 LYS B CA 1
ATOM 1384 C C . LYS B 1 72 ? 43.123 -14.572 33.777 1.00 18.87 72 LYS B C 1
ATOM 1385 O O . LYS B 1 72 ? 44.181 -15.055 34.174 1.00 18.87 72 LYS B O 1
ATOM 1391 N N . GLY B 1 73 ? 42.530 -14.940 32.645 1.00 14.64 73 GLY B N 1
ATOM 1392 C CA . GLY B 1 73 ? 43.082 -15.973 31.785 1.00 16.17 73 GLY B CA 1
ATOM 1393 C C . GLY B 1 73 ? 44.167 -15.470 30.854 1.00 16.81 73 GLY B C 1
ATOM 1394 O O . GLY B 1 73 ? 44.719 -16.231 30.066 1.00 15.72 73 GLY B O 1
ATOM 1395 N N . GLY B 1 74 ? 44.479 -14.180 30.939 1.00 13.79 74 GLY B N 1
ATOM 1396 C CA . GLY B 1 74 ? 45.550 -13.612 30.143 1.00 13.32 74 GLY B CA 1
ATOM 1397 C C . GLY B 1 74 ? 45.141 -13.164 28.755 1.00 11.98 74 GLY B C 1
ATOM 1398 O O . GLY B 1 74 ? 45.972 -13.087 27.860 1.00 15.53 74 GLY B O 1
ATOM 1399 N N . MET B 1 75 ? 43.865 -12.843 28.567 1.00 10.94 75 MET B N 1
ATOM 1400 C CA . MET B 1 75 ? 43.414 -12.323 27.279 1.00 12.07 75 MET B CA 1
ATOM 1401 C C . MET B 1 75 ? 43.439 -10.798 27.292 1.00 13.67 75 MET B C 1
ATOM 1402 O O . MET B 1 75 ? 42.873 -10.170 28.186 1.00 8.82 75 MET B O 1
ATOM 1407 N N . ARG B 1 76 ? 44.097 -10.212 26.295 1.00 9.94 76 ARG B N 1
ATOM 1408 C CA . ARG B 1 76 ? 44.219 -8.761 26.205 1.00 6.71 76 ARG B CA 1
ATOM 1409 C C . ARG B 1 76 ? 43.304 -8.198 25.130 1.00 13.84 76 ARG B C 1
ATOM 1410 O O . ARG B 1 76 ? 43.252 -8.719 24.016 1.00 10.89 76 ARG B O 1
ATOM 1418 N N . ASN B 1 77 ? 42.582 -7.132 25.466 1.00 11.35 77 ASN B N 1
ATOM 1419 C CA . ASN B 1 77 ? 41.763 -6.429 24.494 1.00 13.71 77 ASN B CA 1
ATOM 1420 C C . ASN B 1 77 ? 41.935 -4.940 24.700 1.00 13.55 77 ASN B C 1
ATOM 1421 O O . ASN B 1 77 ? 41.982 -4.458 25.829 1.00 15.11 77 ASN B O 1
ATOM 1426 N N . VAL B 1 78 ? 42.052 -4.218 23.600 1.00 10.76 78 VAL B N 1
ATOM 1427 C CA . VAL B 1 78 ? 42.056 -2.775 23.665 1.00 8.94 78 VAL B CA 1
ATOM 1428 C C . VAL B 1 78 ? 40.854 -2.304 22.880 1.00 12.92 78 VAL B C 1
ATOM 1429 O O . VAL B 1 78 ? 40.630 -2.744 21.753 1.00 11.32 78 VAL B O 1
ATOM 1433 N N . PHE B 1 79 ? 40.048 -1.460 23.517 1.00 13.15 79 PHE B N 1
ATOM 1434 C CA . PHE B 1 79 ? 38.900 -0.842 22.879 1.00 9.37 79 PHE B CA 1
ATOM 1435 C C . PHE B 1 79 ? 39.214 0.632 22.689 1.00 10.83 79 PHE B C 1
ATOM 1436 O O . PHE B 1 79 ? 39.405 1.367 23.663 1.00 12.98 79 PHE B O 1
ATOM 1444 N N . ASP B 1 80 ? 39.298 1.054 21.432 1.00 11.54 80 ASP B N 1
ATOM 1445 C CA . ASP B 1 80 ? 39.801 2.390 21.103 1.00 9.89 80 ASP B CA 1
ATOM 1446 C C . ASP B 1 80 ? 38.689 3.424 21.046 1.00 14.13 80 ASP B C 1
ATOM 1447 O O . ASP B 1 80 ? 37.628 3.168 20.483 1.00 15.50 80 ASP B O 1
ATOM 1452 N N . GLU B 1 81 ? 38.943 4.589 21.634 1.00 13.57 81 GLU B N 1
ATOM 1453 C CA . GLU B 1 81 ? 38.019 5.725 21.560 1.00 14.54 81 GLU B CA 1
ATOM 1454 C C . GLU B 1 81 ? 36.557 5.333 21.775 1.00 15.67 81 GLU B C 1
ATOM 1455 O O . GLU B 1 81 ? 35.680 5.651 20.969 1.00 19.85 81 GLU B O 1
ATOM 1461 N N . VAL B 1 82 ? 36.315 4.674 22.903 1.00 10.23 82 VAL B N 1
ATOM 1462 C CA . VAL B 1 82 ? 35.017 4.115 23.253 1.00 7.71 82 VAL B CA 1
ATOM 1463 C C . VAL B 1 82 ? 34.055 5.139 23.843 1.00 15.50 82 VAL B C 1
ATOM 1464 O O . VAL B 1 82 ? 32.843 5.046 23.660 1.00 13.94 82 VAL B O 1
ATOM 1468 N N . ILE B 1 83 ? 34.604 6.090 24.590 1.00 12.68 83 ILE B N 1
ATOM 1469 C CA . ILE B 1 83 ? 33.809 7.072 25.322 1.00 9.77 83 ILE B CA 1
ATOM 1470 C C . ILE B 1 83 ? 34.355 8.448 24.977 1.00 12.47 83 ILE B C 1
ATOM 1471 O O . ILE B 1 83 ? 35.565 8.668 25.041 1.00 10.97 83 ILE B O 1
ATOM 1476 N N . PRO B 1 84 ? 33.466 9.377 24.609 1.00 10.25 84 PRO B N 1
ATOM 1477 C CA . PRO B 1 84 ? 33.870 10.717 24.186 1.00 10.90 84 PRO B CA 1
ATOM 1478 C C . PRO B 1 84 ? 34.237 11.544 25.394 1.00 10.92 84 PRO B C 1
ATOM 1479 O O . PRO B 1 84 ? 33.841 11.211 26.511 1.00 12.81 84 PRO B O 1
ATOM 1483 N N . THR B 1 85 ? 34.986 12.615 25.173 1.00 10.71 85 THR B N 1
ATOM 1484 C CA . THR B 1 85 ? 35.276 13.547 26.251 1.00 11.90 85 THR B CA 1
ATOM 1485 C C . THR B 1 85 ? 33.983 14.048 26.883 1.00 13.61 85 THR B C 1
ATOM 1486 O O . THR B 1 85 ? 33.852 14.086 28.105 1.00 15.52 85 THR B O 1
ATOM 1490 N N . ALA B 1 86 ? 33.028 14.427 26.044 1.00 11.29 86 ALA B N 1
ATOM 1491 C CA . ALA B 1 86 ? 31.757 14.964 26.540 1.00 11.58 86 ALA B CA 1
ATOM 1492 C C . ALA B 1 86 ? 30.780 13.829 26.828 1.00 14.72 86 ALA B C 1
ATOM 1493 O O . ALA B 1 86 ? 29.710 13.750 26.226 1.00 17.20 86 ALA B O 1
ATOM 1495 N N . PHE B 1 87 ? 31.171 12.938 27.736 1.00 14.35 87 PHE B N 1
ATOM 1496 C CA . PHE B 1 87 ? 30.341 11.791 28.082 1.00 11.53 87 PHE B CA 1
ATOM 1497 C C . PHE B 1 87 ? 29.138 12.233 28.912 1.00 19.71 87 PHE B C 1
ATOM 1498 O O . PHE B 1 87 ? 29.112 13.346 29.452 1.00 13.49 87 PHE B O 1
ATOM 1506 N N . SER B 1 88 ? 28.146 11.352 29.016 1.00 14.65 88 SER B N 1
ATOM 1507 C CA . SER B 1 88 ? 26.895 11.698 29.674 1.00 11.18 88 SER B CA 1
ATOM 1508 C C . SER B 1 88 ? 26.525 10.712 30.778 1.00 11.12 88 SER B C 1
ATOM 1509 O O . SER B 1 88 ? 26.555 9.496 30.583 1.00 12.03 88 SER B O 1
ATOM 1512 N N . ILE B 1 89 ? 26.195 11.254 31.945 1.00 10.89 89 ILE B N 1
ATOM 1513 C CA . ILE B 1 89 ? 25.795 10.452 33.093 1.00 12.94 89 ILE B CA 1
ATOM 1514 C C . ILE B 1 89 ? 24.607 9.570 32.737 1.00 13.82 89 ILE B C 1
ATOM 1515 O O . ILE B 1 89 ? 23.586 10.056 32.250 1.00 11.6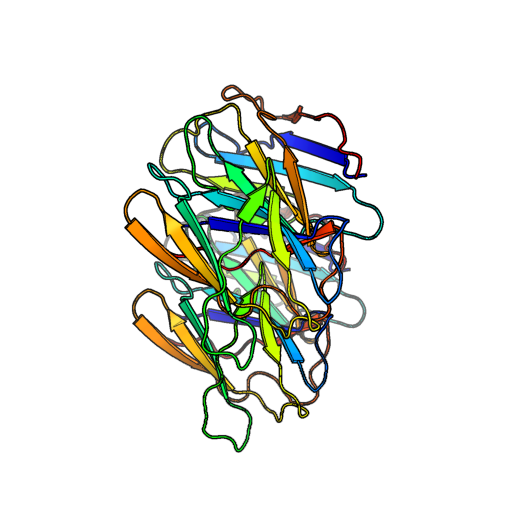1 89 ILE B O 1
ATOM 1520 N N . GLY B 1 90 ? 24.747 8.273 32.987 1.00 15.12 90 GLY B N 1
ATOM 1521 C CA . GLY B 1 90 ? 23.673 7.331 32.752 1.00 16.43 90 GLY B CA 1
ATOM 1522 C C . GLY B 1 90 ? 23.721 6.666 31.393 1.00 15.96 90 GLY B C 1
ATOM 1523 O O . GLY B 1 90 ? 23.003 5.701 31.144 1.00 16.03 90 GLY B O 1
ATOM 1524 N N . LYS B 1 91 ? 24.563 7.172 30.504 1.00 14.85 91 LYS B N 1
ATOM 1525 C CA . LYS B 1 91 ? 24.624 6.616 29.162 1.00 8.74 91 LYS B CA 1
ATOM 1526 C C . LYS B 1 91 ? 25.558 5.416 29.121 1.00 12.08 91 LYS B C 1
ATOM 1527 O O . LYS B 1 91 ? 26.534 5.348 29.871 1.00 13.66 91 LYS B O 1
ATOM 1533 N N . THR B 1 92 ? 25.240 4.469 28.248 1.00 14.93 92 THR B N 1
ATOM 1534 C CA . THR B 1 92 ? 26.081 3.296 28.056 1.00 9.20 92 THR B CA 1
ATOM 1535 C C . THR B 1 92 ? 26.767 3.361 26.707 1.00 10.66 92 THR B C 1
ATOM 1536 O O . THR B 1 92 ? 26.148 3.673 25.687 1.00 15.33 92 THR B O 1
ATOM 1540 N N . TYR B 1 93 ? 28.066 3.089 26.711 1.00 9.34 93 TYR B N 1
ATOM 1541 C CA . TYR B 1 93 ? 28.830 3.022 25.485 1.00 11.65 93 TYR B CA 1
ATOM 1542 C C . TYR B 1 93 ? 29.191 1.551 25.274 1.00 16.17 93 TYR B C 1
ATOM 1543 O O . TYR B 1 93 ? 29.659 0.870 26.190 1.00 15.19 93 TYR B O 1
ATOM 1552 N N . LYS B 1 94 ? 28.933 1.062 24.069 1.00 13.04 94 LYS B N 1
ATOM 1553 C CA . LYS B 1 94 ? 28.991 -0.367 23.792 1.00 11.93 94 LYS B CA 1
ATOM 1554 C C . LYS B 1 94 ? 29.727 -0.587 22.482 1.00 16.45 94 LYS B C 1
ATOM 1555 O O . LYS B 1 94 ? 29.129 -0.501 21.413 1.00 17.88 94 LYS B O 1
ATOM 1561 N N . PRO B 1 95 ? 31.040 -0.852 22.558 1.00 17.51 95 PRO B N 1
ATOM 1562 C CA . PRO B 1 95 ? 31.836 -1.060 21.346 1.00 17.74 95 PRO B CA 1
ATOM 1563 C C . PRO B 1 95 ? 31.476 -2.385 20.698 1.00 20.75 95 PRO B C 1
ATOM 1564 O O . PRO B 1 95 ? 30.872 -3.236 21.351 1.00 20.56 95 PRO B O 1
ATOM 1568 N N . GLU B 1 96 ? 31.850 -2.560 19.435 1.00 17.21 96 GLU B N 1
ATOM 1569 C CA A GLU B 1 96 ? 31.701 -3.851 18.781 0.50 16.53 96 GLU B CA 1
ATOM 1570 C CA B GLU B 1 96 ? 31.715 -3.852 18.775 0.50 16.46 96 GLU B CA 1
ATOM 1571 C C . GLU B 1 96 ? 32.461 -4.901 19.585 1.00 15.40 96 GLU B C 1
ATOM 1572 O O . GLU B 1 96 ? 33.562 -4.646 20.084 1.00 18.37 96 GLU B O 1
ATOM 1583 N N . GLU B 1 97 ? 31.876 -6.085 19.720 1.00 18.11 97 GLU B N 1
ATOM 1584 C CA . GLU B 1 97 ? 32.566 -7.158 20.419 1.00 13.31 97 GLU B CA 1
ATOM 1585 C C . GLU B 1 97 ? 33.845 -7.531 19.673 1.00 20.79 97 GLU B C 1
ATOM 1586 O O . GLU B 1 97 ? 33.972 -7.289 18.474 1.00 21.19 97 GLU B O 1
ATOM 1592 N N . GLN B 1 98 ? 34.796 -8.117 20.387 1.00 15.76 98 GLN B N 1
ATOM 1593 C CA . GLN B 1 98 ? 36.049 -8.511 19.763 1.00 16.90 98 GLN B CA 1
ATOM 1594 C C . GLN B 1 98 ? 36.156 -10.024 19.752 1.00 20.80 98 GLN B C 1
ATOM 1595 O O . GLN B 1 98 ? 36.248 -10.659 20.803 1.00 16.32 98 GLN B O 1
ATOM 1601 N N . GLU B 1 99 ? 36.077 -10.583 18.549 1.00 33.69 99 GLU B N 1
ATOM 1602 C CA . GLU B 1 99 ? 36.208 -12.012 18.338 1.00 37.26 99 GLU B CA 1
ATOM 1603 C C . GLU B 1 99 ? 37.684 -12.350 18.280 1.00 46.60 99 GLU B C 1
ATOM 1604 O O . GLU B 1 99 ? 38.466 -11.655 17.626 1.00 30.45 99 GLU B O 1
ATOM 1610 N N . PHE B 1 100 ? 38.077 -13.414 18.964 1.00 42.52 100 PHE B N 1
ATOM 1611 C CA . PHE B 1 100 ? 39.470 -13.806 18.939 1.00 33.39 100 PHE B CA 1
ATOM 1612 C C . PHE B 1 100 ? 39.923 -13.995 17.496 1.00 56.13 100 PHE B C 1
ATOM 1613 O O . PHE B 1 100 ? 39.296 -14.724 16.726 1.00 52.90 100 PHE B O 1
ATOM 1622 N N . ALA C 1 1 ? 56.840 5.797 32.606 1.00 14.73 1 ALA C N 1
ATOM 1623 C CA . ALA C 1 1 ? 57.242 4.413 32.828 1.00 18.11 1 ALA C CA 1
ATOM 1624 C C . ALA C 1 1 ? 57.215 3.608 31.527 1.00 18.11 1 ALA C C 1
ATOM 1625 O O . ALA C 1 1 ? 56.634 4.028 30.529 1.00 21.33 1 ALA C O 1
ATOM 1627 N N . VAL C 1 2 ? 57.855 2.449 31.540 1.00 15.51 2 VAL C N 1
ATOM 1628 C CA . VAL C 1 2 ? 57.809 1.548 30.403 1.00 13.78 2 VAL C CA 1
ATOM 1629 C C . VAL C 1 2 ? 56.745 0.491 30.694 1.00 16.74 2 VAL C C 1
ATOM 1630 O O . VAL C 1 2 ? 56.810 -0.206 31.706 1.00 14.69 2 VAL C O 1
ATOM 1634 N N . GLN C 1 3 ? 55.745 0.415 29.824 1.00 11.66 3 GLN C N 1
ATOM 1635 C CA . GLN C 1 3 ? 54.651 -0.539 29.977 1.00 15.04 3 GLN C CA 1
ATOM 1636 C C . GLN C 1 3 ? 54.678 -1.483 28.783 1.00 16.14 3 GLN C C 1
ATOM 1637 O O . GLN C 1 3 ? 54.696 -1.036 27.642 1.00 14.96 3 GLN C O 1
ATOM 1643 N N . VAL C 1 4 ? 54.684 -2.786 29.039 1.00 13.45 4 VAL C N 1
ATOM 1644 C CA . VAL C 1 4 ? 54.852 -3.750 27.956 1.00 13.72 4 VAL C CA 1
ATOM 1645 C C . VAL C 1 4 ? 53.885 -4.921 28.072 1.00 11.28 4 VAL C C 1
ATOM 1646 O O . VAL C 1 4 ? 53.558 -5.352 29.177 1.00 12.31 4 VAL C O 1
ATOM 1650 N N . THR C 1 5 ? 53.402 -5.405 26.930 1.00 13.98 5 THR C N 1
ATOM 1651 C CA . THR C 1 5 ? 52.700 -6.690 26.888 1.00 14.14 5 THR C CA 1
ATOM 1652 C C . THR C 1 5 ? 53.286 -7.561 25.782 1.00 11.87 5 THR C C 1
ATOM 1653 O O . THR C 1 5 ? 53.746 -7.045 24.762 1.00 8.89 5 THR C O 1
ATOM 1657 N N . PHE C 1 6 ? 53.286 -8.878 25.993 1.00 9.74 6 PHE C N 1
ATOM 1658 C CA . PHE C 1 6 ? 53.716 -9.815 24.968 1.00 10.24 6 PHE C CA 1
ATOM 1659 C C . PHE C 1 6 ? 52.546 -10.741 24.684 1.00 13.41 6 PHE C C 1
ATOM 1660 O O . PHE C 1 6 ? 52.062 -11.407 25.592 1.00 12.79 6 PHE C O 1
ATOM 1668 N N . THR C 1 7 ? 52.100 -10.804 23.439 1.00 9.25 7 THR C N 1
ATOM 1669 C CA . THR C 1 7 ? 51.074 -11.773 23.085 1.00 9.81 7 THR C CA 1
ATOM 1670 C C . THR C 1 7 ? 51.652 -12.833 22.170 1.00 11.73 7 THR C C 1
ATOM 1671 O O . THR C 1 7 ? 52.178 -12.518 21.106 1.00 12.35 7 THR C O 1
ATOM 1675 N N . VAL C 1 8 ? 51.560 -14.092 22.587 1.00 10.99 8 VAL C N 1
ATOM 1676 C CA . VAL C 1 8 ? 52.112 -15.177 21.794 1.00 9.33 8 VAL C CA 1
ATOM 1677 C C . VAL C 1 8 ? 51.187 -15.436 20.615 1.00 15.88 8 VAL C C 1
ATOM 1678 O O . VAL C 1 8 ? 50.005 -15.710 20.805 1.00 13.48 8 VAL C O 1
ATOM 1682 N N . GLN C 1 9 ? 51.733 -15.338 19.406 1.00 12.79 9 GLN C N 1
ATOM 1683 C CA . GLN C 1 9 ? 50.959 -15.438 18.175 1.00 10.79 9 GLN C CA 1
ATOM 1684 C C . GLN C 1 9 ? 50.994 -16.855 17.628 1.00 12.55 9 GLN C C 1
ATOM 1685 O O . GLN C 1 9 ? 51.971 -17.581 17.830 1.00 16.16 9 GLN C O 1
ATOM 1691 N N . LYS C 1 10 ? 49.939 -17.237 16.917 1.00 17.66 10 LYS C N 1
ATOM 1692 C CA . LYS C 1 10 ? 49.951 -18.502 16.204 1.00 18.63 10 LYS C CA 1
ATOM 1693 C C . LYS C 1 10 ? 51.146 -18.500 15.259 1.00 15.47 10 LYS C C 1
ATOM 1694 O O . LYS C 1 10 ? 51.457 -17.477 14.646 1.00 18.38 10 LYS C O 1
ATOM 1700 N N . GLY C 1 11 ? 51.815 -19.643 15.157 1.00 23.12 11 GLY C N 1
ATOM 1701 C CA . GLY C 1 11 ? 53.068 -19.741 14.432 1.00 24.18 11 GLY C CA 1
ATOM 1702 C C . GLY C 1 11 ? 54.181 -20.086 15.402 1.00 19.83 11 GLY C C 1
ATOM 1703 O O . GLY C 1 11 ? 55.205 -20.661 15.029 1.00 26.18 11 GLY C O 1
ATOM 1704 N N . SER C 1 12 ? 53.969 -19.728 16.663 1.00 16.71 12 SER C N 1
ATOM 1705 C CA . SER C 1 12 ? 54.899 -20.056 17.726 1.00 18.56 12 SER C CA 1
ATOM 1706 C C . SER C 1 12 ? 54.877 -21.555 18.007 1.00 13.85 12 SER C C 1
ATOM 1707 O O . SER C 1 12 ? 53.839 -22.206 17.886 1.00 18.88 12 SER C O 1
ATOM 1710 N N . ASP C 1 13 ? 56.028 -22.103 18.365 1.00 14.56 13 ASP C N 1
ATOM 1711 C CA . ASP C 1 13 ? 56.108 -23.480 18.861 1.00 17.88 13 ASP C CA 1
ATOM 1712 C C . ASP C 1 13 ? 57.339 -23.585 19.768 1.00 20.19 13 ASP C C 1
ATOM 1713 O O . ASP C 1 13 ? 57.995 -22.577 20.019 1.00 17.19 13 ASP C O 1
ATOM 1718 N N . PRO C 1 14 ? 57.654 -24.790 20.273 1.00 18.94 14 PRO C N 1
ATOM 1719 C CA . PRO C 1 14 ? 58.795 -24.897 21.188 1.00 17.12 14 PRO C CA 1
ATOM 1720 C C . PRO C 1 14 ? 60.111 -24.306 20.661 1.00 13.68 14 PRO C C 1
ATOM 1721 O O . PRO C 1 14 ? 60.966 -23.958 21.470 1.00 20.74 14 PRO C O 1
ATOM 1725 N N . LYS C 1 15 ? 60.273 -24.188 19.347 1.00 14.54 15 LYS C N 1
ATOM 1726 C CA . LYS C 1 15 ? 61.535 -23.674 18.795 1.00 12.71 15 LYS C CA 1
ATOM 1727 C C . LYS C 1 15 ? 61.420 -22.251 18.260 1.00 14.67 15 LYS C C 1
ATOM 1728 O O . LYS C 1 15 ? 62.390 -21.702 17.731 1.00 16.28 15 LYS C O 1
ATOM 1734 N N . LYS C 1 16 ? 60.236 -21.659 18.370 1.00 17.63 16 LYS C N 1
ATOM 1735 C CA . LYS C 1 16 ? 60.012 -20.359 17.759 1.00 18.85 16 LYS C CA 1
ATOM 1736 C C . LYS C 1 16 ? 58.986 -19.546 18.521 1.00 17.63 16 LYS C C 1
ATOM 1737 O O . LYS C 1 16 ? 57.868 -20.004 18.761 1.00 15.94 16 LYS C O 1
ATOM 1743 N N . LEU C 1 17 ? 59.378 -18.339 18.903 1.00 14.01 17 LEU C N 1
ATOM 1744 C CA . LEU C 1 17 ? 58.445 -17.402 19.515 1.00 12.63 17 LEU C CA 1
ATOM 1745 C C . LEU C 1 17 ? 58.069 -16.323 18.514 1.00 13.98 17 LEU C C 1
ATOM 1746 O O . LEU C 1 17 ? 58.942 -15.638 17.984 1.00 15.25 17 LEU C O 1
ATOM 1751 N N . VAL C 1 18 ? 56.774 -16.193 18.241 1.00 12.77 18 VAL C N 1
ATOM 1752 C CA . VAL C 1 18 ? 56.258 -15.089 17.442 1.00 11.72 18 VAL C CA 1
ATOM 1753 C C . VAL C 1 18 ? 55.432 -14.235 18.389 1.00 15.70 18 VAL C C 1
ATOM 1754 O O . VAL C 1 18 ? 54.400 -14.675 18.898 1.00 14.15 18 VAL C O 1
ATOM 1758 N N . LEU C 1 19 ? 55.902 -13.026 18.650 1.00 15.25 19 LEU C N 1
ATOM 1759 C CA . LEU C 1 19 ? 55.312 -12.209 19.702 1.00 11.40 19 LEU C CA 1
ATOM 1760 C C . LEU C 1 19 ? 54.783 -10.903 19.160 1.00 14.48 19 LEU C C 1
ATOM 1761 O O . LEU C 1 19 ? 55.486 -10.196 18.453 1.00 10.82 19 LEU C O 1
ATOM 1766 N N . ASP C 1 20 ? 53.542 -10.581 19.505 1.00 10.80 20 ASP C N 1
ATOM 1767 C CA . ASP C 1 20 ? 53.037 -9.232 19.307 1.00 10.86 20 ASP C CA 1
ATOM 1768 C C . ASP C 1 20 ? 53.412 -8.459 20.558 1.00 10.16 20 ASP C C 1
ATOM 1769 O O . ASP C 1 20 ? 52.875 -8.702 21.634 1.00 12.03 20 ASP C O 1
ATOM 1774 N N . ILE C 1 21 ? 54.373 -7.554 20.431 1.00 13.39 21 ILE C N 1
ATOM 1775 C CA . ILE C 1 21 ? 54.845 -6.809 21.583 1.00 13.83 21 ILE C CA 1
ATOM 1776 C C . ILE C 1 21 ? 54.305 -5.389 21.522 1.00 11.95 21 ILE C C 1
ATOM 1777 O O . ILE C 1 21 ? 54.457 -4.698 20.518 1.00 14.09 21 ILE C O 1
ATOM 1782 N N . LYS C 1 22 ? 53.644 -4.982 22.595 1.00 10.23 22 LYS C N 1
ATOM 1783 C CA . LYS C 1 22 ? 53.148 -3.630 22.724 1.00 14.80 22 LYS C CA 1
ATOM 1784 C C . LYS C 1 22 ? 54.048 -2.945 23.721 1.00 16.86 22 LYS C C 1
ATOM 1785 O O . LYS C 1 22 ? 54.161 -3.376 24.865 1.00 19.18 22 LYS C O 1
ATOM 1791 N N . TYR C 1 23 ? 54.700 -1.883 23.274 1.00 13.13 23 TYR C N 1
ATOM 1792 C CA . TYR C 1 23 ? 55.655 -1.167 24.101 1.00 9.86 23 TYR C CA 1
ATOM 1793 C C . TYR C 1 23 ? 55.217 0.281 24.184 1.00 12.70 23 TYR C C 1
ATOM 1794 O O . TYR C 1 23 ? 55.006 0.931 23.159 1.00 14.66 23 TYR C O 1
ATOM 1803 N N . THR C 1 24 ? 55.080 0.778 25.406 1.00 9.37 24 THR C N 1
ATOM 1804 C CA . THR C 1 24 ? 54.742 2.181 25.613 1.00 16.17 24 THR C CA 1
ATOM 1805 C C . THR C 1 24 ? 55.739 2.814 26.561 1.00 11.19 24 THR C C 1
ATOM 1806 O O . THR C 1 24 ? 55.895 2.374 27.699 1.00 18.41 24 THR C O 1
ATOM 1810 N N . ARG C 1 25 ? 56.416 3.843 26.065 1.00 14.51 25 ARG C N 1
ATOM 1811 C CA . ARG C 1 25 ? 57.258 4.706 26.877 1.00 10.11 25 ARG C CA 1
ATOM 1812 C C . ARG C 1 25 ? 57.010 6.097 26.318 1.00 12.82 25 ARG C C 1
ATOM 1813 O O . ARG C 1 25 ? 57.301 6.349 25.152 1.00 14.80 25 ARG C O 1
ATOM 1821 N N . PRO C 1 26 ? 56.449 6.997 27.132 1.00 17.67 26 PRO C N 1
ATOM 1822 C CA . PRO C 1 26 ? 56.049 8.302 26.586 1.00 17.27 26 PRO C CA 1
ATOM 1823 C C . PRO C 1 26 ? 57.189 9.032 25.875 1.00 14.44 26 PRO C C 1
ATOM 1824 O O . PRO C 1 26 ? 58.288 9.150 26.424 1.00 13.96 26 PRO C O 1
ATOM 1828 N N . GLY C 1 27 ? 56.918 9.495 24.656 1.00 17.72 27 GLY C N 1
ATOM 1829 C CA . GLY C 1 27 ? 57.876 10.255 23.871 1.00 19.29 27 GLY C CA 1
ATOM 1830 C C . GLY C 1 27 ? 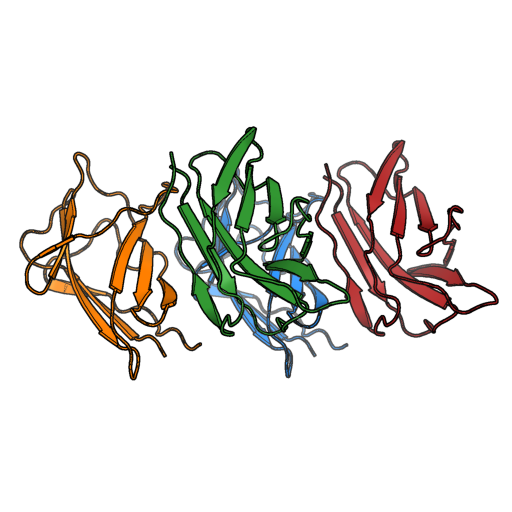59.003 9.422 23.291 1.00 21.33 27 GLY C C 1
ATOM 1831 O O . GLY C 1 27 ? 59.989 9.959 22.783 1.00 17.70 27 GLY C O 1
ATOM 1832 N N . ASP C 1 28 ? 58.861 8.105 23.367 1.00 16.58 28 ASP C N 1
ATOM 1833 C CA . ASP C 1 28 ? 59.932 7.201 22.957 1.00 13.77 28 ASP C CA 1
ATOM 1834 C C . ASP C 1 28 ? 59.282 6.039 22.223 1.00 23.19 28 ASP C C 1
ATOM 1835 O O . ASP C 1 28 ? 58.052 5.922 22.204 1.00 17.77 28 ASP C O 1
ATOM 1840 N N . SER C 1 29 ? 60.104 5.186 21.621 1.00 16.71 29 SER C N 1
ATOM 1841 C CA . SER C 1 29 ? 59.606 4.013 20.913 1.00 17.76 29 SER C CA 1
ATOM 1842 C C . SER C 1 29 ? 60.586 2.849 20.996 1.00 20.11 29 SER C C 1
ATOM 1843 O O . SER C 1 29 ? 61.742 3.020 21.349 1.00 13.87 29 SER C O 1
ATOM 1846 N N . LEU C 1 30 ? 60.113 1.659 20.658 1.00 15.28 30 LEU C N 1
ATOM 1847 C CA . LEU C 1 30 ? 60.931 0.464 20.773 1.00 11.60 30 LEU C CA 1
ATOM 1848 C C . LEU C 1 30 ? 61.926 0.353 19.623 1.00 13.92 30 LEU C C 1
ATOM 1849 O O . LEU C 1 30 ? 61.550 0.436 18.454 1.00 20.97 30 LEU C O 1
ATOM 1854 N N . ALA C 1 31 ? 63.196 0.155 19.963 1.00 16.37 31 ALA C N 1
ATOM 1855 C CA . ALA C 1 31 ? 64.247 0.014 18.965 1.00 15.54 31 ALA C CA 1
ATOM 1856 C C . ALA C 1 31 ? 64.639 -1.451 18.762 1.00 17.41 31 ALA C C 1
ATOM 1857 O O . ALA C 1 31 ? 64.697 -1.938 17.634 1.00 22.91 31 ALA C O 1
ATOM 1859 N N . GLU C 1 32 ? 64.906 -2.161 19.848 1.00 10.03 32 GLU C N 1
ATOM 1860 C CA . GLU C 1 32 ? 65.315 -3.549 19.710 1.00 17.15 32 GLU C CA 1
ATOM 1861 C C . GLU C 1 32 ? 64.852 -4.407 20.876 1.00 19.87 32 GLU C C 1
ATOM 1862 O O . GLU C 1 32 ? 64.652 -3.918 21.984 1.00 16.80 32 GLU C O 1
ATOM 1868 N N . VAL C 1 33 ? 64.679 -5.694 20.604 1.00 11.81 33 VAL C N 1
ATOM 1869 C CA . VAL C 1 33 ? 64.299 -6.654 21.626 1.00 13.68 33 VAL C CA 1
ATOM 1870 C C . VAL C 1 33 ? 65.215 -7.867 21.524 1.00 9.78 33 VAL C C 1
ATOM 1871 O O . VAL C 1 33 ? 65.517 -8.327 20.427 1.00 14.51 33 VAL C O 1
ATOM 1875 N N . GLU C 1 34 ? 65.668 -8.360 22.669 1.00 9.38 34 GLU C N 1
ATOM 1876 C CA . GLU C 1 34 ? 66.502 -9.549 22.718 1.00 12.72 34 GLU C CA 1
ATOM 1877 C C . GLU C 1 34 ? 65.911 -10.505 23.728 1.00 13.59 34 GLU C C 1
ATOM 1878 O O . GLU C 1 34 ? 65.344 -10.080 24.731 1.00 15.11 34 GLU C O 1
ATOM 1884 N N . LEU C 1 35 ? 66.073 -11.795 23.458 1.00 10.07 35 LEU C N 1
ATOM 1885 C CA . LEU C 1 35 ? 65.678 -12.858 24.365 1.00 16.21 35 LEU C CA 1
ATOM 1886 C C . LEU C 1 35 ? 66.897 -13.473 25.037 1.00 14.97 35 LEU C C 1
ATOM 1887 O O . LEU C 1 35 ? 67.914 -13.709 24.386 1.00 16.76 35 LEU C O 1
ATOM 1892 N N . ARG C 1 36 ? 66.795 -13.733 26.337 1.00 11.72 36 ARG C N 1
ATOM 1893 C CA . ARG C 1 36 ? 67.768 -14.577 27.021 1.00 17.32 36 ARG C CA 1
ATOM 1894 C C . ARG C 1 36 ? 67.054 -15.816 27.555 1.00 14.77 36 ARG C C 1
ATOM 1895 O O . ARG C 1 36 ? 66.138 -15.706 28.370 1.00 16.46 36 ARG C O 1
ATOM 1903 N N . GLN C 1 37 ? 67.450 -16.994 27.082 1.00 12.79 37 GLN C N 1
ATOM 1904 C CA . GLN C 1 37 ? 66.822 -18.224 27.555 1.00 12.59 37 GLN C CA 1
ATOM 1905 C C . GLN C 1 37 ? 67.254 -18.511 28.983 1.00 18.74 37 GLN C C 1
ATOM 1906 O O . GLN C 1 37 ? 68.308 -18.062 29.424 1.00 18.81 37 GLN C O 1
ATOM 1912 N N . HIS C 1 38 ? 66.435 -19.256 29.711 1.00 14.59 38 HIS C N 1
ATOM 1913 C CA . HIS C 1 38 ? 66.764 -19.598 31.081 1.00 15.83 38 HIS C CA 1
ATOM 1914 C C . HIS C 1 38 ? 68.035 -20.443 31.089 1.00 22.41 38 HIS C C 1
ATOM 1915 O O . HIS C 1 38 ? 68.182 -21.361 30.279 1.00 22.57 38 HIS C O 1
ATOM 1922 N N . GLY C 1 39 ? 68.952 -20.124 31.995 1.00 24.19 39 GLY C N 1
ATOM 1923 C CA . GLY C 1 39 ? 70.192 -20.870 32.110 1.00 33.45 39 GLY C CA 1
ATOM 1924 C C . GLY C 1 39 ? 71.144 -20.572 30.968 1.00 32.22 39 GLY C C 1
ATOM 1925 O O . GLY C 1 39 ? 72.131 -21.280 30.761 1.00 27.49 39 GLY C O 1
ATOM 1926 N N . SER C 1 40 ? 70.836 -19.524 30.214 1.00 19.61 40 SER C N 1
ATOM 1927 C CA . SER C 1 40 ? 71.715 -19.072 29.150 1.00 20.32 40 SER C CA 1
ATOM 1928 C C . SER C 1 40 ? 72.203 -17.683 29.500 1.00 18.77 40 SER C C 1
ATOM 1929 O O . SER C 1 40 ? 71.555 -16.960 30.255 1.00 27.83 40 SER C O 1
ATOM 1932 N N . GLU C 1 41 ? 73.354 -17.301 28.968 1.00 20.33 41 GLU C N 1
ATOM 1933 C CA . GLU C 1 41 ? 73.860 -15.963 29.245 1.00 22.46 41 GLU C CA 1
ATOM 1934 C C . GLU C 1 41 ? 73.649 -15.030 28.056 1.00 32.12 41 GLU C C 1
ATOM 1935 O O . GLU C 1 41 ? 73.398 -13.835 28.223 1.00 29.72 41 GLU C O 1
ATOM 1941 N N . GLU C 1 42 ? 73.694 -15.602 26.860 1.00 14.56 42 GLU C N 1
ATOM 1942 C CA . GLU C 1 42 ? 73.665 -14.831 25.626 1.00 18.21 42 GLU C CA 1
ATOM 1943 C C . GLU C 1 42 ? 72.302 -14.186 25.369 1.00 22.36 42 GLU C C 1
ATOM 1944 O O . GLU C 1 42 ? 71.258 -14.830 25.519 1.00 16.70 42 GLU C O 1
ATOM 1950 N N . TRP C 1 43 ? 72.318 -12.908 25.000 1.00 16.53 43 TRP C N 1
ATOM 1951 C CA . TRP C 1 43 ? 71.110 -12.236 24.542 1.00 15.58 43 TRP C CA 1
ATOM 1952 C C . TRP C 1 43 ? 70.964 -12.478 23.048 1.00 16.62 43 TRP C C 1
ATOM 1953 O O . TRP C 1 43 ? 71.882 -12.214 22.267 1.00 19.88 43 TRP C O 1
ATOM 1964 N N . GLU C 1 44 ? 69.810 -13.003 22.659 1.00 12.07 44 GLU C N 1
ATOM 1965 C CA . GLU C 1 44 ? 69.533 -13.320 21.274 1.00 14.08 44 GLU C CA 1
ATOM 1966 C C . GLU C 1 44 ? 68.545 -12.313 20.720 1.00 16.78 44 GLU C C 1
ATOM 1967 O O . GLU C 1 44 ? 67.448 -12.179 21.240 1.00 17.12 44 GLU C O 1
ATOM 1973 N N . PRO C 1 45 ? 68.921 -11.619 19.642 1.00 15.15 45 PRO C N 1
ATOM 1974 C CA . PRO C 1 45 ? 68.030 -10.584 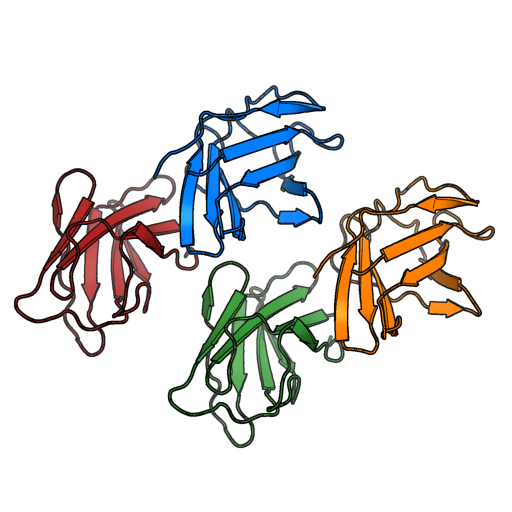19.105 1.00 17.21 45 PRO C CA 1
ATOM 1975 C C . PRO C 1 45 ? 66.762 -11.166 18.484 1.00 23.13 45 PRO C C 1
ATOM 1976 O O . PRO C 1 45 ? 66.817 -12.192 17.796 1.00 16.62 45 PRO C O 1
ATOM 1980 N N . LEU C 1 46 ? 65.626 -10.529 18.745 1.00 14.61 46 LEU C N 1
ATOM 1981 C CA . LEU C 1 46 ? 64.408 -10.827 18.004 1.00 15.10 46 LEU C CA 1
ATOM 1982 C C . LEU C 1 46 ? 64.409 -9.967 16.756 1.00 14.46 46 LEU C C 1
ATOM 1983 O O . LEU C 1 46 ? 64.984 -8.878 16.743 1.00 15.85 46 LEU C O 1
ATOM 1988 N N . THR C 1 47 ? 63.767 -10.464 15.709 1.00 14.86 47 THR C N 1
ATOM 1989 C CA . THR C 1 47 ? 63.656 -9.728 14.459 1.00 17.98 47 THR C CA 1
ATOM 1990 C C . THR C 1 47 ? 62.240 -9.205 14.282 1.00 21.17 47 THR C C 1
ATOM 1991 O O . THR C 1 47 ? 61.272 -9.958 14.404 1.00 18.08 47 THR C O 1
ATOM 1995 N N . LYS C 1 48 ? 62.107 -7.912 14.008 1.00 21.82 48 LYS C N 1
ATOM 1996 C CA . LYS C 1 48 ? 60.784 -7.364 13.757 1.00 19.39 48 LYS C CA 1
ATOM 1997 C C . LYS C 1 48 ? 60.349 -7.742 12.349 1.00 21.64 48 LYS C C 1
ATOM 1998 O O . LYS C 1 48 ? 61.038 -7.443 11.373 1.00 20.97 48 LYS C O 1
ATOM 2004 N N . LYS C 1 49 ? 59.214 -8.424 12.260 1.00 20.58 49 LYS C N 1
ATOM 2005 C CA . LYS C 1 49 ? 58.645 -8.841 10.989 1.00 22.60 49 LYS C CA 1
ATOM 2006 C C . LYS C 1 49 ? 57.199 -8.388 10.928 1.00 21.51 49 LYS C C 1
ATOM 2007 O O . LYS C 1 49 ? 56.310 -9.090 11.400 1.00 23.45 49 LYS C O 1
ATOM 2013 N N . GLY C 1 50 ? 56.960 -7.210 10.362 1.00 19.08 50 GLY C N 1
ATOM 2014 C CA . GLY C 1 50 ? 55.612 -6.684 10.291 1.00 20.23 50 GLY C CA 1
ATOM 2015 C C . GLY C 1 50 ? 55.127 -6.257 11.660 1.00 21.20 50 GLY C C 1
ATOM 2016 O O . GLY C 1 50 ? 55.790 -5.479 12.340 1.00 28.84 50 GLY C O 1
ATOM 2017 N N . ASN C 1 51 ? 53.976 -6.780 12.073 1.00 21.07 51 ASN C N 1
ATOM 2018 C CA . ASN C 1 51 ? 53.403 -6.427 13.364 1.00 28.54 51 ASN C CA 1
ATOM 2019 C C . ASN C 1 51 ? 54.048 -7.169 14.528 1.00 20.74 51 ASN C C 1
ATOM 2020 O O . ASN C 1 51 ? 53.758 -6.883 15.688 1.00 25.73 51 ASN C O 1
ATOM 2025 N N . VAL C 1 52 ? 54.905 -8.135 14.225 1.00 16.12 52 VAL C N 1
ATOM 2026 C CA . VAL C 1 52 ? 55.376 -9.033 15.267 1.00 15.85 52 VAL C CA 1
ATOM 2027 C C . VAL C 1 52 ? 56.889 -9.122 15.321 1.00 18.34 52 VAL C C 1
ATOM 2028 O O . VAL C 1 52 ? 57.573 -8.723 14.389 1.00 15.38 52 VAL C O 1
ATOM 2032 N N . TRP C 1 53 ? 57.392 -9.629 16.441 1.00 11.28 53 TRP C N 1
ATOM 2033 C CA . TRP C 1 53 ? 58.813 -9.863 16.629 1.00 12.55 53 TRP C CA 1
ATOM 2034 C C . TRP C 1 53 ? 59.032 -11.365 16.690 1.00 15.66 53 TRP C C 1
ATOM 2035 O O . TRP C 1 53 ? 58.263 -12.082 17.331 1.00 18.30 53 TRP C O 1
ATOM 2046 N N . GLU C 1 54 ? 60.078 -11.849 16.032 1.00 12.26 54 GLU C N 1
ATOM 2047 C CA . GLU C 1 54 ? 60.319 -13.287 16.016 1.00 10.94 54 GLU C CA 1
ATOM 2048 C C . GLU C 1 54 ? 61.709 -13.681 16.517 1.00 13.45 54 GLU C C 1
ATOM 2049 O O . GLU C 1 54 ? 62.693 -12.978 16.300 1.00 13.00 54 GLU C O 1
ATOM 2055 N N . VAL C 1 55 ? 61.781 -14.813 17.205 1.00 13.86 55 VAL C N 1
ATOM 2056 C CA . VAL C 1 55 ? 63.068 -15.452 17.449 1.00 14.94 55 VAL C CA 1
ATOM 2057 C C . VAL C 1 55 ? 62.878 -16.955 17.335 1.00 23.82 55 VAL C C 1
ATOM 2058 O O . VAL C 1 55 ? 61.893 -17.517 17.825 1.00 16.78 55 VAL C O 1
ATOM 2062 N N . LYS C 1 56 ? 63.797 -17.609 16.647 1.00 18.33 56 LYS C N 1
ATOM 2063 C CA . LYS C 1 56 ? 63.699 -19.048 16.517 1.00 21.79 56 LYS C CA 1
ATOM 2064 C C . LYS C 1 56 ? 65.029 -19.706 16.812 1.00 25.50 56 LYS C C 1
ATOM 2065 O O . LYS C 1 56 ? 66.055 -19.041 16.912 1.00 25.66 56 LYS C O 1
ATOM 2071 N N . SER C 1 57 ? 64.994 -21.020 16.975 1.00 18.39 57 SER C N 1
ATOM 2072 C CA . SER C 1 57 ? 66.174 -21.765 17.370 1.00 28.97 57 SER C CA 1
ATOM 2073 C C . SER C 1 57 ? 66.128 -23.117 16.671 1.00 27.81 57 SER C C 1
ATOM 2074 O O . SER C 1 57 ? 65.082 -23.521 16.164 1.00 21.43 57 SER C O 1
ATOM 2077 N N . SER C 1 58 ? 67.263 -23.805 16.612 1.00 35.06 58 SER C N 1
ATOM 2078 C CA . SER C 1 58 ? 67.296 -25.138 16.022 1.00 34.92 58 SER C CA 1
ATOM 2079 C C . SER C 1 58 ? 66.926 -26.174 17.077 1.00 22.62 58 SER C C 1
ATOM 2080 O O . SER C 1 58 ? 66.590 -27.319 16.753 1.00 30.00 58 SER C O 1
ATOM 2083 N N . LYS C 1 59 ? 66.989 -25.754 18.339 1.00 24.57 59 LYS C N 1
ATOM 2084 C CA . LYS C 1 59 ? 66.593 -26.579 19.476 1.00 17.78 59 LYS C CA 1
ATOM 2085 C C . LYS C 1 59 ? 65.422 -25.907 20.167 1.00 21.90 59 LYS C C 1
ATOM 2086 O O . LYS C 1 59 ? 65.227 -24.701 20.024 1.00 19.38 59 LYS C O 1
ATOM 2092 N N . PRO C 1 60 ? 64.643 -26.678 20.932 1.00 19.81 60 PRO C N 1
ATOM 2093 C CA . PRO C 1 60 ? 63.562 -26.044 21.690 1.00 15.39 60 PRO C CA 1
ATOM 2094 C C . PRO C 1 60 ? 64.097 -24.936 22.592 1.00 18.11 60 PRO C C 1
ATOM 2095 O O . PRO C 1 60 ? 65.170 -25.075 23.190 1.00 16.96 60 PRO C O 1
ATOM 2099 N N . LEU C 1 61 ? 63.350 -23.840 22.673 1.00 17.43 61 LEU C N 1
ATOM 2100 C CA . LEU C 1 61 ? 63.721 -22.722 23.524 1.00 14.87 61 LEU C CA 1
ATOM 2101 C C . LEU C 1 61 ? 63.503 -23.093 24.985 1.00 14.16 61 LEU C C 1
ATOM 2102 O O . LEU C 1 61 ? 62.545 -23.790 25.337 1.00 15.87 61 LEU C O 1
ATOM 2107 N N . VAL C 1 62 ? 64.414 -22.656 25.839 1.00 12.26 62 VAL C N 1
ATOM 2108 C CA . VAL C 1 62 ? 64.327 -22.977 27.252 1.00 15.99 62 VAL C CA 1
ATOM 2109 C C . VAL C 1 62 ? 63.904 -21.757 28.058 1.00 17.43 62 VAL C C 1
ATOM 2110 O O . VAL C 1 62 ? 64.617 -20.751 28.102 1.00 16.46 62 VAL C O 1
ATOM 2114 N N . GLY C 1 63 ? 62.732 -21.848 28.683 1.00 15.66 63 GLY C N 1
ATOM 2115 C CA . GLY C 1 63 ? 62.223 -20.770 29.516 1.00 12.08 63 GLY C CA 1
ATOM 2116 C C . GLY C 1 63 ? 62.360 -21.077 30.993 1.00 15.35 63 GLY C C 1
ATOM 2117 O O . GLY C 1 63 ? 62.901 -22.129 31.357 1.00 16.66 63 GLY C O 1
ATOM 2118 N N . PRO C 1 64 ? 61.848 -20.184 31.859 1.00 12.06 64 PRO C N 1
ATOM 2119 C CA . PRO C 1 64 ? 61.094 -18.970 31.521 1.00 12.28 64 PRO C CA 1
ATOM 2120 C C . PRO C 1 64 ? 61.955 -17.978 30.756 1.00 23.37 64 PRO C C 1
ATOM 2121 O O . PRO C 1 64 ? 63.162 -17.915 30.977 1.00 17.77 64 PRO C O 1
ATOM 2125 N N . PHE C 1 65 ? 61.341 -17.202 29.876 1.00 17.94 65 PHE C N 1
ATOM 2126 C CA . PHE C 1 65 ? 62.110 -16.332 29.001 1.00 12.38 65 PHE C CA 1
ATOM 2127 C C . PHE C 1 65 ? 62.276 -14.927 29.555 1.00 18.75 65 PHE C C 1
ATOM 2128 O O . PHE C 1 65 ? 61.342 -14.348 30.104 1.00 13.23 65 PHE C O 1
ATOM 2136 N N . ASN C 1 66 ? 63.485 -14.398 29.399 1.00 12.96 66 ASN C N 1
ATOM 2137 C CA . ASN C 1 66 ? 63.817 -13.039 29.793 1.00 13.72 66 ASN C CA 1
ATOM 2138 C C . ASN C 1 66 ? 63.971 -12.186 28.550 1.00 12.12 66 ASN C C 1
ATOM 2139 O O . ASN C 1 66 ? 64.399 -12.674 27.503 1.00 11.97 66 ASN C O 1
ATOM 2144 N N . PHE C 1 67 ? 63.615 -10.914 28.648 1.00 8.32 67 PHE C N 1
ATOM 2145 C CA . PHE C 1 67 ? 63.693 -10.039 27.483 1.00 9.83 67 PHE C CA 1
ATOM 2146 C C . PHE C 1 67 ? 64.407 -8.746 27.808 1.00 15.86 67 PHE C C 1
ATOM 2147 O O . PHE C 1 67 ? 64.193 -8.171 28.866 1.00 15.46 67 PHE C O 1
ATOM 2155 N N . ARG C 1 68 ? 65.283 -8.316 26.907 1.00 11.35 68 ARG C N 1
ATOM 2156 C CA . ARG C 1 68 ? 65.935 -7.017 27.052 1.00 10.56 68 ARG C CA 1
ATOM 2157 C C . ARG C 1 68 ? 65.418 -6.079 25.979 1.00 9.66 68 ARG C C 1
ATOM 2158 O O . ARG C 1 68 ? 65.453 -6.404 24.788 1.00 11.68 68 ARG C O 1
ATOM 2166 N N . PHE C 1 69 ? 64.945 -4.913 26.403 1.00 10.00 69 PHE C N 1
ATOM 2167 C CA . PHE C 1 69 ? 64.457 -3.915 25.472 1.00 11.66 69 PHE C CA 1
ATOM 2168 C C . PHE C 1 69 ? 65.393 -2.731 25.431 1.00 9.60 69 PHE C C 1
ATOM 2169 O O . PHE C 1 69 ? 65.892 -2.313 26.468 1.00 12.84 69 PHE C O 1
ATOM 2177 N N . MET C 1 70 ? 65.585 -2.170 24.243 1.00 9.97 70 MET C N 1
ATOM 2178 C CA . MET C 1 70 ? 66.240 -0.869 24.093 1.00 14.18 70 MET C CA 1
ATOM 2179 C C . MET C 1 70 ? 65.322 0.056 23.311 1.00 11.32 70 MET C C 1
ATOM 2180 O O . MET C 1 70 ? 64.847 -0.302 22.233 1.00 15.04 70 MET C O 1
ATOM 2185 N N . SER C 1 71 ? 65.064 1.241 23.853 1.00 11.41 71 SER C N 1
ATOM 2186 C CA . SER C 1 71 ? 64.252 2.227 23.151 1.00 13.63 71 SER C CA 1
ATOM 2187 C C . SER C 1 71 ? 65.131 2.997 22.183 1.00 15.46 71 SER C C 1
ATOM 2188 O O . SER C 1 71 ? 66.357 2.973 22.296 1.00 17.41 71 SER C O 1
ATOM 2191 N N . LYS C 1 72 ? 64.510 3.681 21.230 1.00 14.65 72 LYS C N 1
ATOM 2192 C CA . LYS C 1 72 ? 65.259 4.562 20.337 1.00 20.81 72 LYS C CA 1
ATOM 2193 C C . LYS C 1 72 ? 65.979 5.671 21.101 1.00 20.47 72 LYS C C 1
ATOM 2194 O O . LYS C 1 72 ? 67.040 6.135 20.679 1.00 17.66 72 LYS C O 1
ATOM 2200 N N . GLY C 1 73 ? 65.411 6.075 22.234 1.00 10.64 73 GLY C N 1
ATOM 2201 C CA . GLY C 1 73 ? 66.002 7.098 23.077 1.00 16.34 73 GLY C CA 1
ATOM 2202 C C . GLY C 1 73 ? 67.107 6.583 23.984 1.00 18.89 73 GLY C C 1
ATOM 2203 O O . GLY C 1 73 ? 67.707 7.336 24.747 1.00 19.81 73 GLY C O 1
ATOM 2204 N N . GLY C 1 74 ? 67.374 5.287 23.906 1.00 14.67 74 GLY C N 1
ATOM 2205 C CA . GLY C 1 74 ? 68.468 4.693 24.651 1.00 14.76 74 GLY C CA 1
ATOM 2206 C C . GLY C 1 74 ? 68.095 4.217 26.035 1.00 21.09 74 GLY C C 1
ATOM 2207 O O . GLY C 1 74 ? 68.962 4.048 26.886 1.00 16.81 74 GLY C O 1
ATOM 2208 N N . MET C 1 75 ? 66.807 3.989 26.271 1.00 14.86 75 MET C N 1
ATOM 2209 C CA . MET C 1 75 ? 66.377 3.459 27.561 1.00 9.80 75 MET C CA 1
ATOM 2210 C C . MET C 1 75 ? 66.379 1.934 27.510 1.00 9.40 75 MET C C 1
ATOM 2211 O O . MET C 1 75 ? 65.774 1.325 26.618 1.00 11.04 75 MET C O 1
ATOM 2216 N N . ARG C 1 76 ? 67.059 1.328 28.474 1.00 13.03 76 ARG C N 1
ATOM 2217 C CA . ARG C 1 76 ? 67.163 -0.129 28.553 1.00 9.40 76 ARG C CA 1
ATOM 2218 C C . ARG C 1 76 ? 66.243 -0.675 29.623 1.00 14.60 76 ARG C C 1
ATOM 2219 O O . ARG C 1 76 ? 66.211 -0.168 30.739 1.00 17.07 76 ARG C O 1
ATOM 2227 N N . ASN C 1 77 ? 65.498 -1.721 29.291 1.00 13.71 77 ASN C N 1
ATOM 2228 C CA . ASN C 1 77 ? 64.734 -2.425 30.300 1.00 14.57 77 ASN C CA 1
ATOM 2229 C C . ASN C 1 77 ? 64.936 -3.917 30.143 1.00 14.69 77 ASN C C 1
ATOM 2230 O O . ASN C 1 77 ? 64.935 -4.437 29.030 1.00 16.51 77 ASN C O 1
ATOM 2235 N N . VAL C 1 78 ? 65.151 -4.599 31.257 1.00 8.98 78 VAL C N 1
ATOM 2236 C CA . VAL C 1 78 ? 65.204 -6.053 31.239 1.00 7.05 78 VAL C CA 1
ATOM 2237 C C . VAL C 1 78 ? 64.000 -6.580 32.010 1.00 13.78 78 VAL C C 1
ATOM 2238 O O . VAL C 1 78 ? 63.758 -6.161 33.136 1.00 14.14 78 VAL C O 1
ATOM 2242 N N . PHE C 1 79 ? 63.233 -7.465 31.380 1.00 13.77 79 PHE C N 1
ATOM 2243 C CA . PHE C 1 79 ? 62.098 -8.109 32.017 1.00 14.79 79 PHE C CA 1
ATOM 2244 C C . PHE C 1 79 ? 62.409 -9.577 32.223 1.00 14.66 79 PHE C C 1
ATOM 2245 O O . PHE C 1 79 ? 62.630 -10.298 31.257 1.00 14.78 79 PHE C O 1
ATOM 2253 N N . ASP C 1 80 ? 62.414 -10.015 33.477 1.00 11.86 80 ASP C N 1
ATOM 2254 C CA . ASP C 1 80 ? 62.852 -11.363 33.819 1.00 14.60 80 ASP C CA 1
ATOM 2255 C C . ASP C 1 80 ? 61.690 -12.352 33.867 1.00 23.37 80 ASP C C 1
ATOM 2256 O O . ASP C 1 80 ? 60.627 -12.040 34.398 1.00 17.56 80 ASP C O 1
ATOM 2261 N N . GLU C 1 81 ? 61.914 -13.539 33.310 1.00 17.20 81 GLU C N 1
ATOM 2262 C CA . GLU C 1 81 ? 60.967 -14.654 33.385 1.00 14.01 81 GLU C CA 1
ATOM 2263 C C . GLU C 1 81 ? 59.529 -14.207 33.118 1.00 17.22 81 GLU C C 1
ATOM 2264 O O . GLU C 1 81 ? 58.635 -14.416 33.935 1.00 22.54 81 GLU C O 1
ATOM 2270 N N . VAL C 1 82 ? 59.330 -13.599 31.953 1.00 12.36 82 VAL C N 1
ATOM 2271 C CA . VAL C 1 82 ? 58.049 -13.011 31.569 1.00 11.59 82 VAL C CA 1
ATOM 2272 C C . VAL C 1 82 ? 57.114 -14.034 30.951 1.00 14.26 82 VAL C C 1
ATOM 2273 O O . VAL C 1 82 ? 55.891 -13.960 31.115 1.00 17.46 82 VAL C O 1
ATOM 2277 N N . ILE C 1 83 ? 57.695 -14.972 30.213 1.00 13.38 83 ILE C N 1
ATOM 2278 C CA . ILE C 1 83 ? 56.933 -15.996 29.503 1.00 10.53 83 ILE C CA 1
ATOM 2279 C C . ILE C 1 83 ? 57.455 -17.381 29.902 1.00 10.66 83 ILE C C 1
ATOM 2280 O O . ILE C 1 83 ? 58.669 -17.623 29.911 1.00 10.35 83 ILE C O 1
ATOM 2285 N N . PRO C 1 84 ? 56.543 -18.296 30.249 1.00 12.08 84 PRO C N 1
ATOM 2286 C CA . PRO C 1 84 ? 56.962 -19.631 30.686 1.00 15.51 84 PRO C CA 1
ATOM 2287 C C . PRO C 1 84 ? 57.355 -20.459 29.483 1.00 12.51 84 PRO C C 1
ATOM 2288 O O . PRO C 1 84 ? 56.967 -20.127 28.368 1.00 10.68 84 PRO C O 1
ATOM 2292 N N . THR C 1 85 ? 58.103 -21.538 29.706 1.00 13.43 85 THR C N 1
ATOM 2293 C CA . THR C 1 85 ? 58.445 -22.444 28.627 1.00 16.45 85 THR C CA 1
ATOM 2294 C C . THR C 1 85 ? 57.175 -22.992 27.989 1.00 15.09 85 THR C C 1
ATOM 2295 O O . THR C 1 85 ? 57.043 -23.035 26.763 1.00 12.87 85 THR C O 1
ATOM 2299 N N . ALA C 1 86 ? 56.239 -23.418 28.828 1.00 11.88 86 ALA C N 1
ATOM 2300 C CA . ALA C 1 86 ? 54.981 -23.954 28.325 1.00 18.02 86 ALA C CA 1
ATOM 2301 C C . ALA C 1 86 ? 53.992 -22.814 28.091 1.00 22.20 86 ALA C C 1
ATOM 2302 O O . ALA C 1 86 ? 52.949 -22.739 28.738 1.00 19.42 86 ALA C O 1
ATOM 2304 N N . PHE C 1 87 ? 54.338 -21.920 27.167 1.00 12.79 87 PHE C N 1
ATOM 2305 C CA . PHE C 1 87 ? 53.485 -20.780 26.853 1.00 15.13 87 PHE C CA 1
ATOM 2306 C C . PHE C 1 87 ? 52.293 -21.223 26.015 1.00 14.85 87 PHE C C 1
ATOM 2307 O O . PHE C 1 87 ? 52.269 -22.340 25.492 1.00 13.65 87 PHE C O 1
ATOM 2315 N N . SER C 1 88 ? 51.305 -20.341 25.884 1.00 14.96 88 SER C N 1
ATOM 2316 C CA . SER C 1 88 ? 50.058 -20.702 25.222 1.00 13.96 88 SER C CA 1
ATOM 2317 C C . SER C 1 88 ? 49.724 -19.732 24.094 1.00 12.52 88 SER C C 1
ATOM 2318 O O . SER C 1 88 ? 49.830 -18.515 24.263 1.00 12.73 88 SER C O 1
ATOM 2321 N N . ILE C 1 89 ? 49.335 -20.283 22.945 1.00 13.57 89 ILE C N 1
ATOM 2322 C CA . ILE C 1 89 ? 48.990 -19.483 21.775 1.00 13.15 89 ILE C CA 1
ATOM 2323 C C . ILE C 1 89 ? 47.819 -18.555 22.072 1.00 16.10 89 ILE C C 1
ATOM 2324 O O . ILE C 1 89 ? 46.758 -19.001 22.518 1.00 13.79 89 ILE C O 1
ATOM 2329 N N . GLY C 1 90 ? 48.016 -17.266 21.815 1.00 16.82 90 GLY C N 1
ATOM 2330 C CA . GLY C 1 90 ? 46.957 -16.290 21.977 1.00 16.35 90 GLY C CA 1
ATOM 2331 C C . GLY C 1 90 ? 46.947 -15.619 23.333 1.00 14.90 90 GLY C C 1
ATOM 2332 O O . GLY C 1 90 ? 46.219 -14.656 23.546 1.00 15.62 90 GLY C O 1
ATOM 2333 N N . LYS C 1 91 ? 47.762 -16.118 24.253 1.00 15.25 91 LYS C N 1
ATOM 2334 C CA . LYS C 1 91 ? 47.783 -15.569 25.599 1.00 7.35 91 LYS C CA 1
ATOM 2335 C C . LYS C 1 91 ? 48.736 -14.389 25.720 1.00 12.25 91 LYS C C 1
ATOM 2336 O O . LYS C 1 91 ? 49.791 -14.355 25.074 1.00 11.23 91 LYS C O 1
ATOM 2342 N N . THR C 1 92 ? 48.355 -13.423 26.550 1.00 13.37 92 THR C N 1
ATOM 2343 C CA . THR C 1 92 ? 49.191 -12.255 26.791 1.00 15.86 92 THR C CA 1
ATOM 2344 C C . THR C 1 92 ? 49.891 -12.345 28.143 1.00 14.86 92 THR C C 1
ATOM 2345 O O . THR C 1 92 ? 49.273 -12.670 29.163 1.00 16.32 92 THR C O 1
ATOM 2349 N N . TYR C 1 93 ? 51.195 -12.080 28.130 1.00 13.89 93 TYR C N 1
ATOM 2350 C CA . TYR C 1 93 ? 52.000 -12.017 29.338 1.00 10.94 93 TYR C CA 1
ATOM 2351 C C . TYR C 1 93 ? 52.404 -10.553 29.552 1.00 16.54 93 TYR C C 1
ATOM 2352 O O . TYR C 1 93 ? 52.879 -9.882 28.635 1.00 13.05 93 TYR C O 1
ATOM 2361 N N . LYS C 1 94 ? 52.170 -10.060 30.764 1.00 12.94 94 LYS C N 1
ATOM 2362 C CA . LYS C 1 94 ? 52.249 -8.631 31.052 1.00 14.96 94 LYS C CA 1
ATOM 2363 C C . LYS C 1 94 ? 53.013 -8.425 32.353 1.00 19.33 94 LYS C C 1
ATOM 2364 O O . LYS C 1 94 ? 52.453 -8.569 33.440 1.00 20.36 94 LYS C O 1
ATOM 2370 N N . PRO C 1 95 ? 54.308 -8.098 32.243 1.00 23.65 95 PRO C N 1
ATOM 2371 C CA . PRO C 1 95 ? 55.143 -7.909 33.433 1.00 21.35 95 PRO C CA 1
ATOM 2372 C C . PRO C 1 95 ? 54.852 -6.602 34.157 1.00 19.88 95 PRO C C 1
ATOM 2373 O O . PRO C 1 95 ? 54.120 -5.741 33.657 1.00 17.41 95 PRO C O 1
ATOM 2377 N N . GLU C 1 96 ? 55.430 -6.482 35.347 1.00 23.51 96 GLU C N 1
ATOM 2378 C CA A GLU C 1 96 ? 55.348 -5.243 36.099 0.50 23.95 96 GLU C CA 1
ATOM 2379 C CA B GLU C 1 96 ? 55.417 -5.257 36.130 0.50 24.08 96 GLU C CA 1
ATOM 2380 C C . GLU C 1 96 ? 55.898 -4.113 35.241 1.00 24.70 96 GLU C C 1
ATOM 2381 O O . GLU C 1 96 ? 56.845 -4.291 34.476 1.00 24.34 96 GLU C O 1
ATOM 2392 N N . GLU C 1 97 ? 55.277 -2.945 35.336 1.00 17.85 97 GLU C N 1
ATOM 2393 C CA . GLU C 1 97 ? 55.793 -1.812 34.578 1.00 18.47 97 GLU C CA 1
ATOM 2394 C C . GLU C 1 97 ? 57.066 -1.321 35.267 1.00 21.37 97 GLU C C 1
ATOM 2395 O O . GLU C 1 97 ? 57.258 -1.570 36.456 1.00 23.02 97 GLU C O 1
ATOM 2401 N N . GLN C 1 98 ? 57.942 -0.648 34.522 1.00 16.01 98 GLN C N 1
ATOM 2402 C CA . GLN C 1 98 ? 59.230 -0.200 35.068 1.00 14.85 98 GLN C CA 1
ATOM 2403 C C . GLN C 1 98 ? 59.466 1.285 34.793 1.00 16.57 98 GLN C C 1
ATOM 2404 O O . GLN C 1 98 ? 59.026 1.801 33.776 1.00 18.48 98 GLN C O 1
ATOM 2410 N N . GLU C 1 99 ? 60.191 1.962 35.679 1.00 27.40 99 GLU C N 1
ATOM 2411 C CA . GLU C 1 99 ? 60.515 3.373 35.457 1.00 31.49 99 GLU C CA 1
ATOM 2412 C C . GLU C 1 99 ? 61.879 3.741 36.021 1.00 40.49 99 GLU C C 1
ATOM 2413 O O . GLU C 1 99 ? 62.157 3.475 37.185 1.00 41.12 99 GLU C O 1
ATOM 2419 N N . ALA D 1 1 ? 63.915 7.429 4.792 1.00 14.71 1 ALA D N 1
ATOM 2420 C CA . ALA D 1 1 ? 64.278 6.039 5.044 1.00 14.20 1 ALA D CA 1
ATOM 2421 C C . ALA D 1 1 ? 64.274 5.238 3.752 1.00 14.86 1 ALA D C 1
ATOM 2422 O O . ALA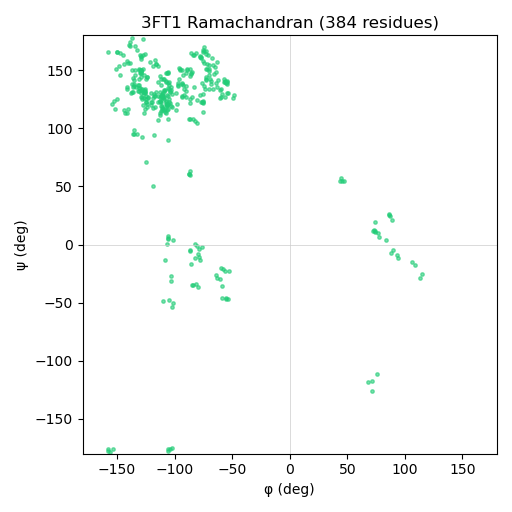 D 1 1 ? 63.741 5.680 2.734 1.00 16.41 1 ALA D O 1
ATOM 2424 N N . VAL D 1 2 ? 64.870 4.051 3.804 1.00 12.59 2 VAL D N 1
ATOM 2425 C CA . VAL D 1 2 ? 64.852 3.133 2.681 1.00 9.41 2 VAL D CA 1
ATOM 2426 C C . VAL D 1 2 ? 63.842 2.017 2.957 1.00 11.38 2 VAL D C 1
ATOM 2427 O O . VAL D 1 2 ? 63.971 1.275 3.929 1.00 13.38 2 VAL D O 1
ATOM 2431 N N . GLN D 1 3 ? 62.835 1.921 2.099 1.00 13.11 3 GLN D N 1
ATOM 2432 C CA . GLN D 1 3 ? 61.788 0.921 2.255 1.00 16.08 3 GLN D CA 1
ATOM 2433 C C . GLN D 1 3 ? 61.817 -0.002 1.044 1.00 11.02 3 GLN D C 1
ATOM 2434 O O . GLN D 1 3 ? 61.839 0.461 -0.092 1.00 13.42 3 GLN D O 1
ATOM 2440 N N . VAL D 1 4 ? 61.846 -1.309 1.285 1.00 13.16 4 VAL D N 1
ATOM 2441 C CA . VAL D 1 4 ? 61.909 -2.258 0.185 1.00 12.11 4 VAL D CA 1
ATOM 2442 C C . VAL D 1 4 ? 60.930 -3.403 0.375 1.00 12.71 4 VAL D C 1
ATOM 2443 O O . VAL D 1 4 ? 60.606 -3.788 1.506 1.00 12.77 4 VAL D O 1
ATOM 2447 N N . THR D 1 5 ? 60.457 -3.932 -0.748 1.00 11.32 5 THR D N 1
ATOM 2448 C CA . THR D 1 5 ? 59.753 -5.212 -0.745 1.00 12.27 5 THR D CA 1
ATOM 2449 C C . THR D 1 5 ? 60.335 -6.104 -1.838 1.00 10.30 5 THR D C 1
ATOM 2450 O O . THR D 1 5 ? 60.864 -5.609 -2.835 1.00 10.25 5 THR D O 1
ATOM 2454 N N . PHE D 1 6 ? 60.274 -7.418 -1.630 1.00 10.91 6 PHE D N 1
ATOM 2455 C CA . PHE D 1 6 ? 60.709 -8.386 -2.627 1.00 9.21 6 PHE D CA 1
ATOM 2456 C C . PHE D 1 6 ? 59.529 -9.310 -2.864 1.00 11.70 6 PHE D C 1
ATOM 2457 O O . PHE D 1 6 ? 59.052 -9.935 -1.921 1.00 13.17 6 PHE D O 1
ATOM 2465 N N . THR D 1 7 ? 59.076 -9.412 -4.109 1.00 9.09 7 THR D N 1
ATOM 2466 C CA . THR D 1 7 ? 58.027 -10.368 -4.445 1.00 9.69 7 THR D CA 1
ATOM 2467 C C . THR D 1 7 ? 58.578 -11.463 -5.348 1.00 11.62 7 THR D C 1
ATOM 2468 O O . THR D 1 7 ? 59.108 -11.180 -6.421 1.00 13.19 7 THR D O 1
ATOM 2472 N N . VAL D 1 8 ? 58.455 -12.711 -4.906 1.00 9.54 8 VAL D N 1
ATOM 2473 C CA . VAL D 1 8 ? 59.010 -13.826 -5.667 1.00 9.43 8 VAL D CA 1
ATOM 2474 C C . VAL D 1 8 ? 58.108 -14.116 -6.857 1.00 14.04 8 VAL D C 1
ATOM 2475 O O . VAL D 1 8 ? 56.921 -14.373 -6.691 1.00 13.79 8 VAL D O 1
ATOM 2479 N N . GLN D 1 9 ? 58.678 -14.058 -8.053 1.00 12.00 9 GLN D N 1
ATOM 2480 C CA . GLN D 1 9 ? 57.919 -14.206 -9.291 1.00 14.58 9 GLN D CA 1
ATOM 2481 C C . GLN D 1 9 ? 57.972 -15.635 -9.811 1.00 13.83 9 GLN D C 1
ATOM 2482 O O . GLN D 1 9 ? 58.940 -16.351 -9.569 1.00 14.76 9 GLN D O 1
ATOM 2488 N N . LYS D 1 10 ? 56.934 -16.042 -10.534 1.00 13.37 10 LYS D N 1
ATOM 2489 C CA . LYS D 1 10 ? 56.971 -17.328 -11.219 1.00 19.38 10 LYS D CA 1
ATOM 2490 C C . LYS D 1 10 ? 58.182 -17.328 -12.140 1.00 22.18 10 LYS D C 1
ATOM 2491 O O . LYS D 1 10 ? 58.515 -16.305 -12.742 1.00 21.43 10 LYS D O 1
ATOM 2497 N N . GLY D 1 11 ? 58.841 -18.477 -12.237 1.00 20.62 11 GLY D N 1
ATOM 2498 C CA . GLY D 1 11 ? 60.118 -18.574 -12.916 1.00 26.89 11 GLY D CA 1
ATOM 2499 C C . GLY D 1 11 ? 61.199 -18.896 -11.906 1.00 21.93 11 GLY D C 1
ATOM 2500 O O . GLY D 1 11 ? 62.210 -19.524 -12.230 1.00 24.47 11 GLY D O 1
ATOM 2501 N N . SER D 1 12 ? 60.982 -18.453 -10.672 1.00 17.33 12 SER D N 1
ATOM 2502 C CA . SER D 1 12 ? 61.890 -18.759 -9.578 1.00 17.69 12 SER D CA 1
ATOM 2503 C C . SER D 1 12 ? 61.873 -20.259 -9.292 1.00 17.90 12 SER D C 1
ATOM 2504 O O . SER D 1 12 ? 60.854 -20.923 -9.456 1.00 18.29 12 SER D O 1
ATOM 2507 N N . ASP D 1 13 ? 63.017 -20.786 -8.878 1.00 16.26 13 ASP D N 1
ATOM 2508 C CA . ASP D 1 13 ? 63.123 -22.171 -8.425 1.00 15.40 13 ASP D CA 1
ATOM 2509 C C . ASP D 1 13 ? 64.363 -22.268 -7.528 1.00 17.56 13 ASP D C 1
ATOM 2510 O O . ASP D 1 13 ? 64.982 -21.252 -7.232 1.00 15.44 13 ASP D O 1
ATOM 2515 N N . PRO D 1 14 ? 64.718 -23.476 -7.061 1.00 15.97 14 PRO D N 1
ATOM 2516 C CA . PRO D 1 14 ? 65.816 -23.474 -6.088 1.00 13.38 14 PRO D CA 1
ATOM 2517 C C . PRO D 1 14 ? 67.132 -22.880 -6.605 1.00 18.16 14 PRO D C 1
ATOM 2518 O O . PRO D 1 14 ? 67.964 -22.472 -5.802 1.00 17.28 14 PRO D O 1
ATOM 2522 N N . LYS D 1 15 ? 67.313 -22.816 -7.917 1.00 13.71 15 LYS D N 1
ATOM 2523 C CA . LYS D 1 15 ? 68.565 -22.301 -8.466 1.00 12.04 15 LYS D CA 1
ATOM 2524 C C . LYS D 1 15 ? 68.418 -20.898 -9.042 1.00 18.52 15 LYS D C 1
ATOM 2525 O O . LYS D 1 15 ? 69.365 -20.350 -9.613 1.00 20.73 15 LYS D O 1
ATOM 2531 N N . LYS D 1 16 ? 67.238 -20.306 -8.886 1.00 18.77 16 LYS D N 1
ATOM 2532 C CA . LYS D 1 16 ? 66.972 -19.045 -9.559 1.00 16.17 16 LYS D CA 1
ATOM 2533 C C . LYS D 1 16 ? 65.949 -18.196 -8.834 1.00 15.50 16 LYS D C 1
ATOM 2534 O O . LYS D 1 16 ? 64.828 -18.636 -8.586 1.00 19.36 16 LYS D O 1
ATOM 2540 N N . LEU D 1 17 ? 66.336 -16.975 -8.495 1.00 12.66 17 LEU D N 1
ATOM 2541 C CA . LEU D 1 17 ? 65.394 -16.037 -7.893 1.00 10.49 17 LEU D CA 1
ATOM 2542 C C . LEU D 1 17 ? 65.006 -14.966 -8.898 1.00 13.51 17 LEU D C 1
ATOM 2543 O O . LEU D 1 17 ? 65.864 -14.233 -9.390 1.00 19.88 17 LEU D O 1
ATOM 2548 N N . VAL D 1 18 ? 63.714 -14.883 -9.203 1.00 11.28 18 VAL D N 1
ATOM 2549 C CA . VAL D 1 18 ? 63.193 -13.785 -10.007 1.00 11.07 18 VAL D CA 1
ATOM 2550 C C . VAL D 1 18 ? 62.345 -12.933 -9.086 1.00 14.51 18 VAL D C 1
ATOM 2551 O O . VAL D 1 18 ? 61.346 -13.398 -8.536 1.00 16.02 18 VAL D O 1
ATOM 2555 N N . LEU D 1 19 ? 62.758 -11.686 -8.916 1.00 10.71 19 LEU D N 1
ATOM 2556 C CA . LEU D 1 19 ? 62.202 -10.844 -7.881 1.00 12.60 19 LEU D CA 1
ATOM 2557 C C . LEU D 1 19 ? 61.673 -9.542 -8.445 1.00 9.03 19 LEU D C 1
ATOM 2558 O O . LEU D 1 19 ? 62.362 -8.852 -9.197 1.00 13.73 19 LEU D O 1
ATOM 2563 N N . ASP D 1 20 ? 60.444 -9.216 -8.075 1.00 11.87 20 ASP D N 1
ATOM 2564 C CA . ASP D 1 20 ? 59.945 -7.864 -8.244 1.00 11.61 20 ASP D CA 1
ATOM 2565 C C . ASP D 1 20 ? 60.369 -7.096 -7.004 1.00 14.58 20 ASP D C 1
ATOM 2566 O O . ASP D 1 20 ? 59.853 -7.309 -5.911 1.00 10.83 20 ASP D O 1
ATOM 2571 N N . ILE D 1 21 ? 61.336 -6.209 -7.169 1.00 11.20 21 ILE D N 1
ATOM 2572 C CA . ILE D 1 21 ? 61.833 -5.461 -6.042 1.00 10.85 21 ILE D CA 1
ATOM 2573 C C . ILE D 1 21 ? 61.317 -4.038 -6.114 1.00 12.93 21 ILE D C 1
ATOM 2574 O O . ILE D 1 21 ? 61.443 -3.361 -7.135 1.00 13.09 21 ILE D O 1
ATOM 2579 N N . LYS D 1 22 ? 60.724 -3.596 -5.020 1.00 9.05 22 LYS D N 1
ATOM 2580 C CA . LYS D 1 22 ? 60.255 -2.230 -4.916 1.00 12.31 22 LYS D CA 1
ATOM 2581 C C . LYS D 1 22 ? 61.165 -1.517 -3.945 1.00 14.38 22 LYS D C 1
ATOM 2582 O O . LYS D 1 22 ? 61.377 -1.970 -2.826 1.00 19.88 22 LYS D O 1
ATOM 2588 N N . TYR D 1 23 ? 61.739 -0.410 -4.395 1.00 11.26 23 TYR D N 1
ATOM 2589 C CA . TYR D 1 23 ? 62.727 0.282 -3.594 1.00 11.74 23 TYR D CA 1
ATOM 2590 C C . TYR D 1 23 ? 62.315 1.733 -3.517 1.00 13.88 23 TYR D C 1
ATOM 2591 O O . TYR D 1 23 ? 62.103 2.365 -4.543 1.00 15.57 23 TYR D O 1
ATOM 2600 N N . THR D 1 24 ? 62.178 2.262 -2.308 1.00 12.75 24 THR D N 1
ATOM 2601 C CA . THR D 1 24 ? 61.910 3.685 -2.175 1.00 15.95 24 THR D CA 1
ATOM 2602 C C . THR D 1 24 ? 62.855 4.361 -1.203 1.00 10.97 24 THR D C 1
ATOM 2603 O O . THR D 1 24 ? 62.994 3.938 -0.062 1.00 13.00 24 THR D O 1
ATOM 2607 N N . ARG D 1 25 ? 63.489 5.421 -1.688 1.00 14.70 25 ARG D N 1
ATOM 2608 C CA . ARG D 1 25 ? 64.323 6.286 -0.878 1.00 13.98 25 ARG D CA 1
ATOM 2609 C C . ARG D 1 25 ? 64.108 7.692 -1.411 1.00 9.24 25 ARG D C 1
ATOM 2610 O O . ARG D 1 25 ? 64.422 7.975 -2.568 1.00 16.70 25 ARG D O 1
ATOM 2618 N N . PRO D 1 26 ? 63.545 8.575 -0.579 1.00 15.67 26 PRO D N 1
ATOM 2619 C CA . PRO D 1 26 ? 63.160 9.897 -1.083 1.00 14.31 26 PRO D CA 1
ATOM 2620 C C . PRO D 1 26 ? 64.323 10.594 -1.769 1.00 13.96 26 PRO D C 1
ATOM 2621 O O . PRO D 1 26 ? 65.422 10.656 -1.208 1.00 14.69 26 PRO D O 1
ATOM 2625 N N . GLY D 1 27 ? 64.073 11.103 -2.973 1.00 17.43 27 GLY D N 1
ATOM 2626 C CA . GLY D 1 27 ? 65.053 11.895 -3.705 1.00 12.72 27 GLY D CA 1
ATOM 2627 C C . GLY D 1 27 ? 66.118 11.046 -4.356 1.00 14.79 27 GLY D C 1
ATOM 2628 O O . GLY D 1 27 ? 67.084 11.565 -4.921 1.00 17.09 27 GLY D O 1
ATOM 2629 N N . ASP D 1 28 ? 65.943 9.730 -4.290 1.00 13.82 28 ASP D N 1
ATOM 2630 C CA . ASP D 1 28 ? 66.986 8.811 -4.731 1.00 11.20 28 ASP D CA 1
ATOM 2631 C C . ASP D 1 28 ? 66.341 7.667 -5.503 1.00 17.85 28 ASP D C 1
ATOM 2632 O O . ASP D 1 28 ? 65.107 7.575 -5.598 1.00 16.30 28 ASP D O 1
ATOM 2637 N N . SER D 1 29 ? 67.171 6.800 -6.069 1.00 17.88 29 SER D N 1
ATOM 2638 C CA . SER D 1 29 ? 66.664 5.624 -6.763 1.00 19.19 29 SER D CA 1
ATOM 2639 C C . SER D 1 29 ? 67.646 4.458 -6.680 1.00 15.75 29 SER D C 1
ATOM 2640 O O . SER D 1 29 ? 68.801 4.632 -6.331 1.00 13.43 29 SER D O 1
ATOM 2643 N N . LEU D 1 30 ? 67.167 3.268 -7.007 1.00 14.24 30 LEU D N 1
ATOM 2644 C CA . LEU D 1 30 ? 67.980 2.062 -6.927 1.00 12.19 30 LEU D CA 1
ATOM 2645 C C . LEU D 1 30 ? 68.982 1.975 -8.077 1.00 13.73 30 LEU D C 1
ATOM 2646 O O . LEU D 1 30 ? 68.614 2.133 -9.244 1.00 21.74 30 LEU D O 1
ATOM 2651 N N . ALA D 1 31 ? 70.249 1.732 -7.745 1.00 14.42 31 ALA D N 1
ATOM 2652 C CA . ALA D 1 31 ? 71.287 1.529 -8.752 1.00 14.87 31 ALA D CA 1
ATOM 2653 C C . ALA D 1 31 ? 71.609 0.044 -8.909 1.00 20.97 31 ALA D C 1
ATOM 2654 O O . ALA D 1 31 ? 71.570 -0.501 -10.010 1.00 21.15 31 ALA D O 1
ATOM 2656 N N . GLU D 1 32 ? 71.925 -0.619 -7.805 1.00 12.04 32 GLU D N 1
ATOM 2657 C CA . GLU D 1 32 ? 72.291 -2.027 -7.892 1.00 21.59 32 GLU D CA 1
ATOM 2658 C C . GLU D 1 32 ? 71.794 -2.855 -6.708 1.00 16.54 32 GLU D C 1
ATOM 2659 O O . GLU D 1 32 ? 71.572 -2.333 -5.621 1.00 11.35 32 GLU D O 1
ATOM 2665 N N . VAL D 1 33 ? 71.631 -4.154 -6.936 1.00 10.38 33 VAL D N 1
ATOM 2666 C CA . VAL D 1 33 ? 71.232 -5.077 -5.886 1.00 11.40 33 VAL D CA 1
ATOM 2667 C C . VAL D 1 33 ? 72.113 -6.303 -6.010 1.00 10.95 33 VAL D C 1
ATOM 2668 O O . VAL D 1 33 ? 72.333 -6.790 -7.111 1.00 11.96 33 VAL D O 1
ATOM 2672 N N . GLU D 1 34 ? 72.600 -6.803 -4.882 1.00 10.78 34 GLU D N 1
ATOM 2673 C CA . GLU D 1 34 ? 73.414 -8.010 -4.867 1.00 9.99 34 GLU D CA 1
ATOM 2674 C C . GLU D 1 34 ? 72.855 -8.965 -3.837 1.00 11.89 34 GLU D C 1
ATOM 2675 O O . GLU D 1 34 ? 72.299 -8.535 -2.832 1.00 14.55 34 GLU D O 1
ATOM 2681 N N . LEU D 1 35 ? 73.016 -10.259 -4.090 1.00 10.35 35 LEU D N 1
ATOM 2682 C CA . LEU D 1 35 ? 72.631 -11.293 -3.139 1.00 15.09 35 LEU D CA 1
ATOM 2683 C C . LEU D 1 35 ? 73.850 -11.896 -2.456 1.00 14.64 35 LEU D C 1
ATOM 2684 O O . LEU D 1 35 ? 74.869 -12.126 -3.099 1.00 15.81 35 LEU D O 1
ATOM 2689 N N . ARG D 1 36 ? 73.751 -12.161 -1.156 1.00 12.37 36 ARG D N 1
ATOM 2690 C CA . ARG D 1 36 ? 74.751 -13.006 -0.498 1.00 12.58 36 ARG D CA 1
ATOM 2691 C C . ARG D 1 36 ? 74.048 -14.221 0.090 1.00 13.97 36 ARG D C 1
ATOM 2692 O O . ARG D 1 36 ? 73.106 -14.078 0.884 1.00 12.52 36 ARG D O 1
ATOM 2700 N N . GLN D 1 37 ? 74.480 -15.412 -0.315 1.00 13.01 37 GLN D N 1
ATOM 2701 C CA . GLN D 1 37 ? 73.843 -16.632 0.168 1.00 12.87 37 GLN D CA 1
ATOM 2702 C C . GLN D 1 37 ? 74.279 -16.884 1.594 1.00 18.49 37 GLN D C 1
ATOM 2703 O O . GLN D 1 37 ? 75.320 -16.385 2.034 1.00 16.87 37 GLN D O 1
ATOM 2709 N N . HIS D 1 38 ? 73.480 -17.648 2.323 1.00 14.32 38 HIS D N 1
ATOM 2710 C CA . HIS D 1 38 ? 73.802 -17.963 3.702 1.00 15.45 38 HIS D CA 1
ATOM 2711 C C . HIS D 1 38 ? 75.043 -18.830 3.693 1.00 21.39 38 HIS D C 1
ATOM 2712 O O . HIS D 1 38 ? 75.138 -19.777 2.905 1.00 19.57 38 HIS D O 1
ATOM 2719 N N . GLY D 1 39 ? 75.997 -18.496 4.553 1.00 23.10 39 GLY D N 1
ATOM 2720 C CA . GLY D 1 39 ? 77.235 -19.247 4.639 1.00 24.95 39 GLY D CA 1
ATOM 2721 C C . GLY D 1 39 ? 78.158 -18.971 3.470 1.00 34.58 39 GLY D C 1
ATOM 2722 O O . GLY D 1 39 ? 79.061 -19.755 3.180 1.00 24.28 39 GLY D O 1
ATOM 2723 N N . SER D 1 40 ? 77.931 -17.850 2.794 1.00 20.76 40 SER D N 1
ATOM 2724 C CA . SER D 1 40 ? 78.777 -17.456 1.674 1.00 21.09 40 SER D CA 1
ATOM 2725 C C . SER D 1 40 ? 79.295 -16.040 1.897 1.00 20.14 40 SER D C 1
ATOM 2726 O O . SER D 1 40 ? 78.601 -15.204 2.475 1.00 21.68 40 SER D O 1
ATOM 2729 N N . GLU D 1 41 ? 80.520 -15.780 1.451 1.00 15.50 41 GLU D N 1
ATOM 2730 C CA . GLU D 1 41 ? 81.103 -14.446 1.563 1.00 22.12 41 GLU D CA 1
ATOM 2731 C C . GLU D 1 41 ? 81.418 -13.893 0.194 1.00 46.74 41 GLU D C 1
ATOM 2732 O O . GLU D 1 41 ? 82.533 -13.440 -0.060 1.00 41.16 41 GLU D O 1
ATOM 2738 N N . GLU D 1 42 ? 80.445 -13.949 -0.695 1.00 12.64 42 GLU D N 1
ATOM 2739 C CA . GLU D 1 42 ? 80.560 -13.281 -1.978 1.00 17.34 42 GLU D CA 1
ATOM 2740 C C . GLU D 1 42 ? 79.228 -12.598 -2.238 1.00 18.73 42 GLU D C 1
ATOM 2741 O O . GLU D 1 42 ? 78.180 -13.209 -2.062 1.00 15.37 42 GLU D O 1
ATOM 2747 N N . TRP D 1 43 ? 79.264 -11.326 -2.615 1.00 15.62 43 TRP D N 1
ATOM 2748 C CA . TRP D 1 43 ? 78.051 -10.652 -3.061 1.00 9.64 43 TRP D CA 1
ATOM 2749 C C . TRP D 1 43 ? 77.868 -10.903 -4.548 1.00 15.48 43 TRP D C 1
ATOM 2750 O O . TRP D 1 43 ? 78.745 -10.590 -5.354 1.00 18.71 43 TRP D O 1
ATOM 2761 N N . GLU D 1 44 ? 76.730 -11.486 -4.906 1.00 11.65 44 GLU D N 1
ATOM 2762 C CA . GLU D 1 44 ? 76.445 -11.847 -6.285 1.00 11.23 44 GLU D CA 1
ATOM 2763 C C . GLU D 1 44 ? 75.429 -10.872 -6.844 1.00 17.99 44 GLU D C 1
ATOM 2764 O O . GLU D 1 44 ? 74.321 -10.763 -6.314 1.00 15.51 44 GLU D O 1
ATOM 2770 N N . PRO D 1 45 ? 75.793 -10.164 -7.923 1.00 14.64 45 PRO D N 1
ATOM 2771 C CA . PRO D 1 45 ? 74.897 -9.158 -8.510 1.00 13.35 45 PRO D CA 1
ATOM 2772 C C . PRO D 1 45 ? 73.611 -9.760 -9.074 1.00 16.91 45 PRO D C 1
ATOM 2773 O O . PRO D 1 45 ? 73.635 -10.844 -9.660 1.00 16.21 45 PRO D O 1
ATOM 2777 N N . LEU D 1 46 ? 72.496 -9.076 -8.853 1.00 14.15 46 LEU D N 1
ATOM 2778 C CA . LEU D 1 46 ? 71.258 -9.378 -9.557 1.00 10.81 46 LEU D CA 1
ATOM 2779 C C . LEU D 1 46 ? 71.266 -8.534 -10.822 1.00 13.49 46 LEU D C 1
ATOM 2780 O O . LEU D 1 46 ? 71.866 -7.457 -10.854 1.00 17.34 46 LEU D O 1
ATOM 2785 N N . THR D 1 47 ? 70.614 -9.031 -11.861 1.00 15.61 47 THR D N 1
ATOM 2786 C CA . THR D 1 47 ? 70.482 -8.282 -13.100 1.00 19.77 47 THR D CA 1
ATOM 2787 C C . THR D 1 47 ? 69.040 -7.837 -13.260 1.00 19.70 47 THR D C 1
ATOM 2788 O O . THR D 1 47 ? 68.111 -8.626 -13.086 1.00 18.07 47 THR D O 1
ATOM 2792 N N . LYS D 1 48 ? 68.859 -6.563 -13.579 1.00 21.27 48 LYS D N 1
ATOM 2793 C CA . LYS D 1 48 ? 67.529 -6.032 -13.823 1.00 17.96 48 LYS D CA 1
ATOM 2794 C C . LYS D 1 48 ? 67.109 -6.355 -15.250 1.00 23.08 48 LYS D C 1
ATOM 2795 O O . LYS D 1 48 ? 67.616 -5.768 -16.203 1.00 22.64 48 LYS D O 1
ATOM 2801 N N . LYS D 1 49 ? 66.193 -7.307 -15.379 1.00 21.81 49 LYS D N 1
ATOM 2802 C CA . LYS D 1 49 ? 65.618 -7.690 -16.659 1.00 24.48 49 LYS D CA 1
ATOM 2803 C C . LYS D 1 49 ? 64.199 -7.147 -16.739 1.00 26.94 49 LYS D C 1
ATOM 2804 O O . LYS D 1 49 ? 63.255 -7.815 -16.331 1.00 22.06 49 LYS D O 1
ATOM 2810 N N . GLY D 1 50 ? 64.051 -5.931 -17.255 1.00 25.86 50 GLY D N 1
ATOM 2811 C CA . GLY D 1 50 ? 62.748 -5.303 -17.340 1.00 24.82 50 GLY D CA 1
ATOM 2812 C C . GLY D 1 50 ? 62.187 -4.949 -15.979 1.00 20.87 50 GLY D C 1
ATOM 2813 O O . GLY D 1 50 ? 62.766 -4.159 -15.236 1.00 37.07 50 GLY D O 1
ATOM 2814 N N . ASN D 1 51 ? 61.054 -5.546 -15.646 1.00 15.78 51 ASN D N 1
ATOM 2815 C CA . ASN D 1 51 ? 60.372 -5.229 -14.402 1.00 25.60 51 ASN D CA 1
ATOM 2816 C C . ASN D 1 51 ? 60.856 -6.041 -13.211 1.00 31.87 51 ASN D C 1
ATOM 2817 O O . ASN D 1 51 ? 60.419 -5.816 -12.085 1.00 35.25 51 ASN D O 1
ATOM 2822 N N . VAL D 1 52 ? 61.747 -6.994 -13.455 1.00 19.78 52 VAL D N 1
ATOM 2823 C CA . VAL D 1 52 ? 62.188 -7.877 -12.383 1.00 16.38 52 VAL D CA 1
ATOM 2824 C C . VAL D 1 52 ? 63.708 -7.940 -12.300 1.00 19.40 52 VAL D C 1
ATOM 2825 O O . VAL D 1 52 ? 64.405 -7.569 -13.239 1.00 17.81 52 VAL D O 1
ATOM 2829 N N . TRP D 1 53 ? 64.210 -8.400 -11.160 1.00 14.20 53 TRP D N 1
ATOM 2830 C CA . TRP D 1 53 ? 65.638 -8.625 -10.983 1.00 14.30 53 TRP D CA 1
ATOM 2831 C C . TRP D 1 53 ? 65.857 -10.128 -10.867 1.00 13.71 53 TRP D C 1
ATOM 2832 O O . TRP D 1 53 ? 65.052 -10.828 -10.263 1.00 16.32 53 TRP D O 1
ATOM 2843 N N . GLU D 1 54 ? 66.944 -10.625 -11.446 1.00 15.12 54 GLU D N 1
ATOM 2844 C CA . GLU D 1 54 ? 67.202 -12.059 -11.426 1.00 13.40 54 GLU D CA 1
ATOM 2845 C C . GLU D 1 54 ? 68.611 -12.383 -10.945 1.00 10.83 54 GLU D C 1
ATOM 2846 O O . GLU D 1 54 ? 69.576 -11.659 -11.228 1.00 14.17 54 GLU D O 1
ATOM 2852 N N . VAL D 1 55 ? 68.728 -13.478 -10.211 1.00 13.56 55 VAL D N 1
ATOM 2853 C CA . VAL D 1 55 ? 70.039 -14.041 -9.925 1.00 10.23 55 VAL D CA 1
ATOM 2854 C C . VAL D 1 55 ? 69.874 -15.546 -9.992 1.00 16.75 55 VAL D C 1
ATOM 2855 O O . VAL D 1 55 ? 68.903 -16.100 -9.482 1.00 14.16 55 VAL D O 1
ATOM 2859 N N . LYS D 1 56 ? 70.795 -16.205 -10.675 1.00 16.61 56 LYS D N 1
ATOM 2860 C CA . LYS D 1 56 ? 70.720 -17.650 -10.793 1.00 18.05 56 LYS D CA 1
ATOM 2861 C C . LYS D 1 56 ? 72.055 -18.268 -10.444 1.00 24.83 56 LYS D C 1
ATOM 2862 O O . LYS D 1 56 ? 73.074 -17.589 -10.412 1.00 20.12 56 LYS D O 1
ATOM 2868 N N . SER D 1 57 ? 72.034 -19.563 -10.177 1.00 17.86 57 SER D N 1
ATOM 2869 C CA . SER D 1 57 ? 73.223 -20.280 -9.774 1.00 23.53 57 SER D CA 1
ATOM 2870 C C . SER D 1 57 ? 73.181 -21.647 -10.444 1.00 17.05 57 SER D C 1
ATOM 2871 O O . SER D 1 57 ? 72.117 -22.114 -10.843 1.00 18.16 57 SER D O 1
ATOM 2874 N N . SER D 1 58 ? 74.338 -22.288 -10.581 1.00 25.05 58 SER D N 1
ATOM 2875 C CA . SER D 1 58 ? 74.392 -23.632 -11.155 1.00 27.12 58 SER D CA 1
ATOM 2876 C C . SER D 1 58 ? 74.062 -24.677 -10.090 1.00 24.52 58 SER D C 1
ATOM 2877 O O . SER D 1 58 ? 73.844 -25.854 -10.390 1.00 28.29 58 SER D O 1
ATOM 2880 N N . LYS D 1 59 ? 74.038 -24.228 -8.841 1.00 19.17 59 LYS D N 1
ATOM 2881 C CA . LYS D 1 59 ? 73.696 -25.070 -7.709 1.00 19.23 59 LYS D CA 1
ATOM 2882 C C . LYS D 1 59 ? 72.504 -24.432 -7.021 1.00 22.15 59 LYS D C 1
ATOM 2883 O O . LYS D 1 59 ? 72.285 -23.234 -7.158 1.00 18.72 59 LYS D O 1
ATOM 2889 N N . PRO D 1 60 ? 71.728 -25.224 -6.276 1.00 15.84 60 PRO D N 1
ATOM 2890 C CA . PRO D 1 60 ? 70.625 -24.612 -5.534 1.00 14.78 60 PRO D CA 1
ATOM 2891 C C . PRO D 1 60 ? 71.133 -23.473 -4.652 1.00 12.06 60 PRO D C 1
ATOM 2892 O O . PRO D 1 60 ? 72.208 -23.572 -4.059 1.00 16.81 60 PRO D O 1
ATOM 2896 N N . LEU D 1 61 ? 70.363 -22.391 -4.583 1.00 13.71 61 LEU D N 1
ATOM 2897 C CA . LEU D 1 61 ? 70.720 -21.256 -3.746 1.00 13.50 61 LEU D CA 1
ATOM 2898 C C . LEU D 1 61 ? 70.515 -21.602 -2.275 1.00 13.85 61 LEU D C 1
ATOM 2899 O O . LEU D 1 61 ? 69.572 -22.318 -1.910 1.00 15.54 61 LEU D O 1
ATOM 2904 N N . VAL D 1 62 ? 71.412 -21.110 -1.432 1.00 12.69 62 VAL D N 1
ATOM 2905 C CA . VAL D 1 62 ? 71.371 -21.416 -0.011 1.00 14.30 62 VAL D CA 1
ATOM 2906 C C . VAL D 1 62 ? 70.934 -20.201 0.804 1.00 15.80 62 VAL D C 1
ATOM 2907 O O . VAL D 1 62 ? 71.615 -19.172 0.830 1.00 12.54 62 VAL D O 1
ATOM 2911 N N . GLY D 1 63 ? 69.787 -20.321 1.469 1.00 10.81 63 GLY D N 1
ATOM 2912 C CA . GLY D 1 63 ? 69.247 -19.222 2.248 1.00 11.58 63 GLY D CA 1
ATOM 2913 C C . GLY D 1 63 ? 69.414 -19.455 3.733 1.00 15.98 63 GLY D C 1
ATOM 2914 O O . GLY D 1 63 ? 69.968 -20.477 4.144 1.00 18.34 63 GLY D O 1
ATOM 2915 N N . PRO D 1 64 ? 68.906 -18.528 4.557 1.00 13.52 64 PRO D N 1
ATOM 2916 C CA . PRO D 1 64 ? 68.136 -17.344 4.142 1.00 11.86 64 PRO D CA 1
ATOM 2917 C C . PRO D 1 64 ? 68.996 -16.311 3.421 1.00 12.57 64 PRO D C 1
ATOM 2918 O O . PRO D 1 64 ? 70.194 -16.200 3.678 1.00 18.62 64 PRO D O 1
ATOM 2922 N N . PHE D 1 65 ? 68.381 -15.556 2.523 1.00 11.90 65 PHE D N 1
ATOM 2923 C CA . PHE D 1 65 ? 69.133 -14.708 1.610 1.00 11.66 65 PHE D CA 1
ATOM 2924 C C . PHE D 1 65 ? 69.312 -13.293 2.120 1.00 13.91 65 PHE D C 1
ATOM 2925 O O . PHE D 1 65 ? 68.392 -12.700 2.676 1.00 9.65 65 PHE D O 1
ATOM 2933 N N . ASN D 1 66 ? 70.515 -12.764 1.912 1.00 7.97 66 ASN D N 1
ATOM 2934 C CA . ASN D 1 66 ? 70.848 -11.390 2.251 1.00 13.12 66 ASN D CA 1
ATOM 2935 C C . ASN D 1 66 ? 70.954 -10.538 0.987 1.00 9.57 66 ASN D C 1
ATOM 2936 O O . ASN D 1 66 ? 71.373 -11.027 -0.067 1.00 12.07 66 ASN D O 1
ATOM 2941 N N . PHE D 1 67 ? 70.600 -9.263 1.088 1.00 9.93 67 PHE D N 1
ATOM 2942 C CA . PHE D 1 67 ? 70.635 -8.381 -0.073 1.00 10.49 67 PHE D CA 1
ATOM 2943 C C . PHE D 1 67 ? 71.356 -7.087 0.250 1.00 12.99 67 PHE D C 1
ATOM 2944 O O . PHE D 1 67 ? 71.151 -6.508 1.313 1.00 13.29 67 PHE D O 1
ATOM 2952 N N . ARG D 1 68 ? 72.232 -6.671 -0.656 1.00 10.26 68 ARG D N 1
ATOM 2953 C CA . ARG D 1 68 ? 72.890 -5.378 -0.526 1.00 11.41 68 ARG D CA 1
ATOM 2954 C C . ARG D 1 68 ? 72.374 -4.454 -1.606 1.00 10.32 68 ARG D C 1
ATOM 2955 O O . ARG D 1 68 ? 72.353 -4.814 -2.781 1.00 10.46 68 ARG D O 1
ATOM 2963 N N . PHE D 1 69 ? 71.946 -3.261 -1.205 1.00 10.65 69 PHE D N 1
ATOM 2964 C CA . PHE D 1 69 ? 71.429 -2.298 -2.156 1.00 7.32 69 PHE D CA 1
ATOM 2965 C C . PHE D 1 69 ? 72.384 -1.126 -2.240 1.00 11.84 69 PHE D C 1
ATOM 2966 O O . PHE D 1 69 ? 72.961 -0.739 -1.231 1.00 12.46 69 PHE D O 1
ATOM 2974 N N . MET D 1 70 ? 72.525 -0.556 -3.434 1.00 8.39 70 MET D N 1
ATOM 2975 C CA . MET D 1 70 ? 73.220 0.718 -3.604 1.00 14.29 70 MET D CA 1
ATOM 2976 C C . MET D 1 70 ? 72.305 1.632 -4.388 1.00 12.45 70 MET D C 1
ATOM 2977 O O . MET D 1 70 ? 71.817 1.258 -5.453 1.00 13.05 70 MET D O 1
ATOM 2982 N N . SER D 1 71 ? 72.054 2.822 -3.854 1.00 13.24 71 SER D N 1
ATOM 2983 C CA . SER D 1 71 ? 71.253 3.802 -4.565 1.00 12.78 71 SER D CA 1
ATOM 2984 C C . SER D 1 71 ? 72.155 4.587 -5.503 1.00 9.80 71 SER D C 1
ATOM 2985 O O . SER D 1 71 ? 73.378 4.582 -5.364 1.00 11.53 71 SER D O 1
ATOM 2988 N N . LYS D 1 72 ? 71.547 5.292 -6.449 1.00 16.32 72 LYS D N 1
ATOM 2989 C CA . LYS D 1 72 ? 72.326 6.107 -7.364 1.00 19.91 72 LYS D CA 1
ATOM 2990 C C . LYS D 1 72 ? 73.055 7.206 -6.593 1.00 14.07 72 LYS D C 1
ATOM 2991 O O . LYS D 1 72 ? 74.139 7.638 -6.992 1.00 14.88 72 LYS D O 1
ATOM 2997 N N . GLY D 1 73 ? 72.469 7.622 -5.470 1.00 12.09 73 GLY D N 1
ATOM 2998 C CA . GLY D 1 73 ? 73.060 8.647 -4.624 1.00 13.71 73 GLY D CA 1
ATOM 2999 C C . GLY D 1 73 ? 74.171 8.103 -3.744 1.00 19.91 73 GLY D C 1
ATOM 3000 O O . GLY D 1 73 ? 74.816 8.845 -3.007 1.00 19.12 73 GLY D O 1
ATOM 3001 N N . GLY D 1 74 ? 74.395 6.797 -3.808 1.00 11.93 74 GLY D N 1
ATOM 3002 C CA . GLY D 1 74 ? 75.470 6.183 -3.048 1.00 11.79 74 GLY D CA 1
ATOM 3003 C C . GLY D 1 74 ? 75.112 5.787 -1.632 1.00 15.99 74 GLY D C 1
ATOM 3004 O O . GLY D 1 74 ? 75.979 5.711 -0.767 1.00 14.99 74 GLY D O 1
ATOM 3005 N N . MET D 1 75 ? 73.835 5.520 -1.386 1.00 14.79 75 MET D N 1
ATOM 3006 C CA . MET D 1 75 ? 73.423 5.036 -0.072 1.00 10.55 75 MET D CA 1
ATOM 3007 C C . MET D 1 75 ? 73.401 3.517 -0.110 1.00 11.42 75 MET D C 1
ATOM 3008 O O . MET D 1 75 ? 72.779 2.930 -0.989 1.00 13.83 75 MET D O 1
ATOM 3013 N N . ARG D 1 76 ? 74.092 2.897 0.839 1.00 11.22 76 ARG D N 1
ATOM 3014 C CA . ARG D 1 76 ? 74.179 1.444 0.920 1.00 7.33 76 ARG D CA 1
ATOM 3015 C C . ARG D 1 76 ? 73.264 0.915 2.014 1.00 13.66 76 ARG D C 1
ATOM 3016 O O . ARG D 1 76 ? 73.218 1.454 3.121 1.00 13.39 76 ARG D O 1
ATOM 3024 N N . ASN D 1 77 ? 72.533 -0.147 1.706 1.00 11.62 77 ASN D N 1
ATOM 3025 C CA . ASN D 1 77 ? 71.738 -0.813 2.716 1.00 9.10 77 ASN D CA 1
ATOM 3026 C C . ASN D 1 77 ? 71.903 -2.309 2.563 1.00 14.70 77 ASN D C 1
ATOM 3027 O O . ASN D 1 77 ? 71.895 -2.831 1.457 1.00 15.83 77 ASN D O 1
ATOM 3032 N N . VAL D 1 78 ? 72.091 -2.997 3.673 1.00 11.47 78 VAL D N 1
ATOM 3033 C CA . VAL D 1 78 ? 72.089 -4.447 3.624 1.00 8.87 78 VAL D CA 1
ATOM 3034 C C . VAL D 1 78 ? 70.908 -4.939 4.442 1.00 9.93 78 VAL D C 1
ATOM 3035 O O . VAL D 1 78 ? 70.683 -4.476 5.559 1.00 13.38 78 VAL D O 1
ATOM 3039 N N . PHE D 1 79 ? 70.136 -5.843 3.851 1.00 9.18 79 PHE D N 1
ATOM 3040 C CA . PHE D 1 79 ? 69.008 -6.460 4.520 1.00 12.00 79 PHE D CA 1
ATOM 3041 C C . PHE D 1 79 ? 69.342 -7.917 4.739 1.00 13.69 79 PHE D C 1
ATOM 3042 O O . PHE D 1 79 ? 69.582 -8.651 3.786 1.00 12.97 79 PHE D O 1
ATOM 3050 N N . ASP D 1 80 ? 69.377 -8.320 6.005 1.00 14.11 80 ASP D N 1
ATOM 3051 C CA . ASP D 1 80 ? 69.859 -9.646 6.390 1.00 9.06 80 ASP D CA 1
ATOM 3052 C C . ASP D 1 80 ? 68.734 -10.661 6.466 1.00 17.81 80 ASP D C 1
ATOM 3053 O O . ASP D 1 80 ? 67.695 -10.383 7.053 1.00 13.15 80 ASP D O 1
ATOM 3058 N N . GLU D 1 81 ? 68.963 -11.840 5.890 1.00 14.70 81 GLU D N 1
ATOM 3059 C CA . GLU D 1 81 ? 68.025 -12.965 5.971 1.00 13.42 81 GLU D CA 1
ATOM 3060 C C . GLU D 1 81 ? 66.584 -12.558 5.671 1.00 15.26 81 GLU D C 1
ATOM 3061 O O . GLU D 1 81 ? 65.662 -12.819 6.449 1.00 18.71 81 GLU D O 1
ATOM 3067 N N . VAL D 1 82 ? 66.401 -11.942 4.513 1.00 9.43 82 VAL D N 1
ATOM 3068 C CA . VAL D 1 82 ? 65.114 -11.389 4.113 1.00 12.33 82 VAL D CA 1
ATOM 3069 C C . VAL D 1 82 ? 64.153 -12.438 3.569 1.00 12.23 82 VAL D C 1
ATOM 3070 O O . VAL D 1 82 ? 62.936 -12.365 3.781 1.00 13.70 82 VAL D O 1
ATOM 3074 N N . ILE D 1 83 ? 64.709 -13.402 2.843 1.00 12.13 83 ILE D N 1
ATOM 3075 C CA . ILE D 1 83 ? 63.932 -14.419 2.148 1.00 11.81 83 ILE D CA 1
ATOM 3076 C C . ILE D 1 83 ? 64.488 -15.776 2.558 1.00 10.42 83 ILE D C 1
ATOM 3077 O O . ILE D 1 83 ? 65.699 -15.997 2.522 1.00 11.29 83 ILE D O 1
ATOM 3082 N N . PRO D 1 84 ? 63.606 -16.691 2.951 1.00 10.05 84 PRO D N 1
ATOM 3083 C CA . PRO D 1 84 ? 64.071 -18.002 3.407 1.00 13.85 84 PRO D CA 1
ATOM 3084 C C . PRO D 1 84 ? 64.439 -18.869 2.215 1.00 13.27 84 PRO D C 1
ATOM 3085 O O . PRO D 1 84 ? 64.038 -18.570 1.090 1.00 9.29 84 PRO D O 1
ATOM 3089 N N . THR D 1 85 ? 65.202 -19.928 2.455 1.00 14.03 85 THR D N 1
ATOM 3090 C CA . THR D 1 85 ? 65.506 -20.887 1.404 1.00 11.09 85 THR D CA 1
ATOM 3091 C C . THR D 1 85 ? 64.234 -21.434 0.766 1.00 14.92 85 THR D C 1
ATOM 3092 O O . THR D 1 85 ? 64.112 -21.492 -0.457 1.00 13.17 85 THR D O 1
ATOM 3096 N N . ALA D 1 86 ? 63.281 -21.826 1.602 1.00 12.08 86 ALA D N 1
ATOM 3097 C CA . ALA D 1 86 ? 62.033 -22.393 1.112 1.00 12.91 86 ALA D CA 1
ATOM 3098 C C . ALA D 1 86 ? 61.033 -21.271 0.827 1.00 16.84 86 ALA D C 1
ATOM 3099 O O . ALA D 1 86 ? 59.963 -21.206 1.431 1.00 18.99 86 ALA D O 1
ATOM 3101 N N . PHE D 1 87 ? 61.403 -20.379 -0.090 1.00 11.92 87 PHE D N 1
ATOM 3102 C CA . PHE D 1 87 ? 60.555 -19.244 -0.442 1.00 11.26 87 PHE D CA 1
ATOM 3103 C C . PHE D 1 87 ? 59.376 -19.710 -1.301 1.00 10.92 87 PHE D C 1
ATOM 3104 O O . PHE D 1 87 ? 59.373 -20.833 -1.828 1.00 12.71 87 PHE D O 1
ATOM 3112 N N . SER D 1 88 ? 58.384 -18.839 -1.457 1.00 10.67 88 SER D N 1
ATOM 3113 C CA . SER D 1 88 ? 57.146 -19.225 -2.117 1.00 9.21 88 SER D CA 1
ATOM 3114 C C . SER D 1 88 ? 56.791 -18.271 -3.261 1.00 12.78 88 SER D C 1
ATOM 3115 O O . SER D 1 88 ? 56.873 -17.052 -3.112 1.00 11.75 88 SER D O 1
ATOM 3118 N N . ILE D 1 89 ? 56.430 -18.835 -4.412 1.00 13.68 89 ILE D N 1
ATOM 3119 C CA . ILE D 1 89 ? 56.050 -18.044 -5.581 1.00 10.31 89 ILE D CA 1
ATOM 3120 C C . ILE D 1 89 ? 54.852 -17.144 -5.273 1.00 11.34 89 ILE D C 1
ATOM 3121 O O . ILE D 1 89 ? 53.834 -17.604 -4.758 1.00 11.09 89 ILE D O 1
ATOM 3126 N N . GLY D 1 90 ? 54.977 -15.862 -5.594 1.00 11.70 90 GLY D N 1
ATOM 3127 C CA . GLY D 1 90 ? 53.902 -14.912 -5.378 1.00 17.28 90 GLY D CA 1
ATOM 3128 C C . GLY D 1 90 ? 53.895 -14.257 -4.011 1.00 19.25 90 GLY D C 1
ATOM 3129 O O . GLY D 1 90 ? 53.117 -13.342 -3.762 1.00 15.56 90 GLY D O 1
ATOM 3130 N N . LYS D 1 91 ? 54.757 -14.718 -3.113 1.00 12.70 91 LYS D N 1
ATOM 3131 C CA . LYS D 1 91 ? 54.818 -14.133 -1.786 1.00 7.58 91 LYS D CA 1
ATOM 3132 C C . LYS D 1 91 ? 55.739 -12.918 -1.761 1.00 13.80 91 LYS D C 1
ATOM 3133 O O . LYS D 1 91 ? 56.750 -12.861 -2.475 1.00 11.64 91 LYS D O 1
ATOM 3139 N N . THR D 1 92 ? 55.381 -11.948 -0.929 1.00 13.64 92 THR D N 1
ATOM 3140 C CA . THR D 1 92 ? 56.215 -10.771 -0.740 1.00 12.04 92 THR D CA 1
ATOM 3141 C C . THR D 1 92 ? 56.929 -10.813 0.604 1.00 11.08 92 THR D C 1
ATOM 3142 O O . THR D 1 92 ? 56.336 -11.134 1.638 1.00 14.02 92 THR D O 1
ATOM 3146 N N . TYR D 1 93 ? 58.219 -10.499 0.574 1.00 11.67 93 TYR D N 1
ATOM 3147 C CA . TYR D 1 93 ? 59.028 -10.408 1.770 1.00 11.43 93 TYR D CA 1
ATOM 3148 C C . TYR D 1 93 ? 59.410 -8.940 1.969 1.00 15.72 93 TYR D C 1
ATOM 3149 O O . TYR D 1 93 ? 59.897 -8.277 1.051 1.00 13.78 93 TYR D O 1
ATOM 3158 N N . LYS D 1 94 ? 59.148 -8.437 3.170 1.00 15.18 94 LYS D N 1
ATOM 3159 C CA . LYS D 1 94 ? 59.196 -7.004 3.445 1.00 11.98 94 LYS D CA 1
ATOM 3160 C C . LYS D 1 94 ? 59.901 -6.771 4.767 1.00 13.73 94 LYS D C 1
ATOM 3161 O O . LYS D 1 94 ? 59.280 -6.840 5.832 1.00 18.77 94 LYS D O 1
ATOM 3167 N N . PRO D 1 95 ? 61.212 -6.506 4.708 1.00 17.73 95 PRO D N 1
ATOM 3168 C CA . PRO D 1 95 ? 61.986 -6.293 5.932 1.00 16.57 95 PRO D CA 1
ATOM 3169 C C . PRO D 1 95 ? 61.698 -4.920 6.513 1.00 16.72 95 PRO D C 1
ATOM 3170 O O . PRO D 1 95 ? 61.088 -4.073 5.846 1.00 14.73 95 PRO D O 1
ATOM 3174 N N . GLU D 1 96 ? 62.105 -4.718 7.761 1.00 14.39 96 GLU D N 1
ATOM 3175 C CA A GLU D 1 96 ? 62.066 -3.426 8.447 0.50 20.74 96 GLU D CA 1
ATOM 3176 C CA B GLU D 1 96 ? 61.908 -3.415 8.359 0.50 20.18 96 GLU D CA 1
ATOM 3177 C C . GLU D 1 96 ? 62.678 -2.354 7.573 1.00 20.39 96 GLU D C 1
ATOM 3178 O O . GLU D 1 96 ? 63.717 -2.608 6.971 1.00 17.74 96 GLU D O 1
ATOM 3189 N N . GLU D 1 97 ? 62.100 -1.162 7.532 1.00 16.39 97 GLU D N 1
ATOM 3190 C CA . GLU D 1 97 ? 62.728 -0.076 6.798 1.00 14.44 97 GLU D CA 1
ATOM 3191 C C . GLU D 1 97 ? 64.013 0.323 7.514 1.00 19.59 97 GLU D C 1
ATOM 3192 O O . GLU D 1 97 ? 64.187 0.027 8.698 1.00 18.50 97 GLU D O 1
ATOM 3198 N N . GLN D 1 98 ? 64.900 1.005 6.799 1.00 14.18 98 GLN D N 1
ATOM 3199 C CA . GLN D 1 98 ? 66.175 1.426 7.370 1.00 17.59 98 GLN D CA 1
ATOM 3200 C C . GLN D 1 98 ? 66.429 2.908 7.129 1.00 18.56 98 GLN D C 1
ATOM 3201 O O . GLN D 1 98 ? 66.043 3.432 6.100 1.00 15.67 98 GLN D O 1
ATOM 3207 N N . GLU D 1 99 ? 67.114 3.571 8.057 1.00 32.36 99 GLU D N 1
ATOM 3208 C CA . GLU D 1 99 ? 67.437 4.987 7.873 1.00 53.06 99 GLU D CA 1
ATOM 3209 C C . GLU D 1 99 ? 68.699 5.422 8.610 1.00 30.82 99 GLU D C 1
ATOM 3210 O O . GLU D 1 99 ? 69.049 4.851 9.639 1.00 52.34 99 GLU D O 1
#